Protein AF-B9G849-F1 (afdb_monomer)

Sequence (627 aa):
MRSLEDRFNGLMIFVLELFKRVNLLVAISLLPPTTLPALPTTTPTRATAEATHRAEEASQVWNYDEHVHDDLQSEYEKLVHRIEDADEPSLLRHGGGEFAEFLDVERGNHPTIIKVLWDNNRSRTGDGFPRLIYVSREKSPNLHHHYKAGAMNALTRVSALMTNAPFMLNLDCDMFVNNPRVVLHAMCLLLGFDDEISCAFVQTPQKFYGALKDDPFGNQLEVSLMKVGRGIAGLQGIFYCGTGCFHRRKVIYGMRTGREGTTGYSSNKELHSKFGSSNNFKESARDVIYGNLSTEPIVDISSCVDVAKEVAACNYEIGTCWGQEVGWVYGSLTEDVLTGQRIHAAGWRSTLMEIEPPAFMGCAPNGGPACLTQLKRWASGFLEILISRNNPILTTTFKSLQFRQCLAYLHSYVWPVRAPFELCYALLGPYCLLSNQSFLPKTSEDGFYIALALFIAYNTYMFMEFIECGQSARACWNNHRMQRITSASAWLLAFLTVILKTLGFSETVFEVTRKDKSTSDGDSNTDEPEPGRFTFDESTVFIPVTALAMLSVIAIAVGAWRVVLVTTEGLPGGPGISEFISCGWLVLCFMPLLRGLVGSGRYGIPWSIKMKACLLVAIFLLFCKRN

Foldseek 3Di:
DVLVLVQQVVVLVVVLVLCLPDWDKDFDADQDDDDDDDDDDDDDDDDDPVPVVVVVVVVVVVVVVVVVVVVVVVVVVVVVVCSVPDDPVVCVVPVPCLCVQVPPDDPQAHAKDKDFPADCLPPPPVSGHDTDMDIDFGHDPVFDCQPPQNVQLLCLLLCLLQFLGQKMATADSQKGFPDSCLVVLQCCQQPPDPVNVFAFKEAEQAAADPQDALNLQLQSCLLVCVPVVVVLCVPLHGFQQRHRMMGGSLLLLQQFDDPVSVCPDVDPVLLCQAQNDDPSSSVSSVCSSVVVDDSDGPSDSVVSVVVSSVSSYSCRCPSHCRLPRHGQHGFFLRSRRLSRLSSVLSVHGHHYDYDPPGRMYGHDQQANVLSLLVLLRQLLRLQRCCPDCNNLVNSCVPGRHPPVSNVSSVVSSCLLVCLVVLLVVLVQLLLQLLLQAEDQDAPVDPNNVVVVVVVVVVLVVLQVSCVVSVGDSSSSLSNVLSSSLSSQFSSPVSNVQNVCVVVVNDDDDDDDSDRDPPPPPPPPDDDDDPGSQHFEDPDPSLQRLLLSLVSLVVSLVSSVVCVVPCVVPDDPGGYHVVSNVSSVVSNSSSVQSVQQCVDDDRSHYDPVSVVSSVVVNVVVSVVSVVD

pLDDT: mean 78.91, std 21.26, range [23.64, 97.44]

Solvent-accessible surface area (backbone atoms only — not comparable to full-atom values): 34634 Å² total; per-residue (Å²): 106,70,71,58,54,57,48,52,46,54,48,53,54,54,58,41,68,74,35,70,82,47,77,45,76,48,72,49,72,81,78,80,85,75,88,78,82,88,82,86,89,83,85,88,89,82,90,73,73,60,63,62,56,49,50,54,51,47,54,51,50,50,54,50,51,49,54,52,45,52,51,50,50,53,55,48,52,55,49,51,51,55,60,73,68,60,42,78,69,58,53,63,74,71,42,83,67,78,59,55,86,63,59,94,57,46,97,53,47,34,73,49,46,76,45,78,78,37,66,41,91,79,50,96,74,86,81,56,60,78,70,37,71,49,76,43,61,23,37,42,85,89,51,87,62,59,68,66,38,41,50,52,38,30,50,53,48,30,43,35,65,56,69,51,31,55,31,37,37,37,36,42,34,60,45,38,79,62,27,86,56,43,65,59,57,50,44,52,74,66,74,68,58,95,76,42,92,39,56,37,35,38,31,38,71,86,42,53,54,90,58,61,81,48,36,60,72,44,76,72,54,58,60,54,44,64,55,54,40,55,57,39,29,72,61,54,24,40,71,36,80,70,37,52,29,40,33,37,42,45,46,39,64,46,57,43,62,61,78,72,46,71,63,53,86,87,43,74,68,56,45,32,38,47,70,27,85,55,62,70,51,50,51,42,52,46,24,54,62,75,64,64,64,75,88,71,75,81,88,59,53,75,78,36,46,68,62,30,38,55,55,22,32,69,65,49,51,68,89,31,32,51,32,71,61,19,47,40,26,63,89,37,78,37,28,36,47,51,30,33,49,53,44,30,28,34,47,31,28,25,42,65,53,84,56,89,68,51,46,35,36,22,69,64,66,80,41,41,54,36,43,40,47,44,50,17,44,48,24,29,11,29,42,44,36,59,77,38,92,71,15,51,68,55,32,38,76,76,45,48,27,51,69,71,43,32,52,56,52,47,66,62,32,42,53,17,68,45,13,63,56,53,45,50,60,64,44,46,31,30,47,21,36,64,57,47,30,60,88,65,58,39,92,91,40,80,62,26,58,54,56,50,50,52,53,52,50,51,55,50,50,55,47,49,56,30,48,75,65,74,43,49,74,60,24,42,52,24,33,56,23,33,52,55,47,40,30,43,13,20,14,32,50,18,36,52,52,48,53,37,33,76,73,71,75,48,82,89,80,85,78,78,62,61,65,81,71,87,70,87,65,90,62,96,81,65,84,77,80,66,83,64,54,67,40,43,60,90,56,72,49,52,27,57,39,45,20,50,41,53,39,27,52,51,18,50,53,52,30,52,52,43,56,70,63,40,73,81,56,87,68,90,62,52,51,44,70,56,38,52,51,49,26,49,52,50,41,63,44,34,41,69,53,59,51,12,71,77,36,63,73,57,41,10,56,39,68,74,46,51,52,56,12,50,50,54,36,51,54,51,52,54,56,48,69,75,110

InterPro domains:
  IPR005150 Cellulose synthase [PF03552] (105-258)
  IPR005150 Cellulose synthase [PF03552] (267-622)
  IPR029044 Nucleotide-diphospho-sugar transferases [G3DSA:3.90.550.10] (108-264)
  IPR029044 Nucleotide-diphospho-sugar transferases [SSF53448] (126-411)

Mean predicted aligned error: 11.69 Å

Organism: Oryza sativa subsp. japonica (NCBI:txid39947)

Radius of gyration: 29.13 Å; Cα contacts (8 Å, |Δi|>4): 862; chains: 1; bounding box: 69×58×98 Å

Secondary structure (DSSP, 8-state):
-HHHHHHHHHHHHHHHHH-TT--EEEEEPPPPPPPPPPPPP------SSHHHHHHHHHHHHHHHHHHHHHHHHHHHHHHHHHHHS--HHHHHHHSTTTTGGGTT-BTTBB--EEEEEE-GGG-TTS-PPPPEEEEE--B-TTS---HHHHHHHHHHHHHHHHT--SEEEEE-TTEEE--TTHHHHHHHHHHSSTTGGGEEEEEPPPEEETPPTT-TTS-S-HHIIIIIIHHHHTTT-PPP-SSSEEEEHHHHTT--SSGGGTS----HHHHHHHH-S-HHHHHHHHHHHHT----S--S-SGGGHHHHHHHTSTTTTTTSSBTTTBSSPPSSS-HHHHHHHHHHHTT-EEEE---SS-SEEEEPP-SHHHHHHHHHHHHHHHHHHHHSTT-HHHHHHHSS--HHHHHHHHHHHTHHHHHHHHHHHHHHHHHHHHHT---SPPTTSTHHHHHHHHHHHHHHHHHHHHHHTT--HHHHHHHHHHHHHHIIIIIHHHHHHHHHHHTTS--------PPPP------TTS----TT-----S-TTHHHHHHHHHHHHHHHHHHHHHHHHHTTS--TT---HHHHHHHHHHHHHTHHHHHHHH--GGGSPPHHHHHHHHHHHHHHHHHHH--

Structure (mmCIF, N/CA/C/O backbone):
data_AF-B9G849-F1
#
_entry.id   AF-B9G849-F1
#
loop_
_atom_site.group_PDB
_atom_site.id
_atom_site.type_symbol
_atom_site.label_atom_id
_atom_site.label_alt_id
_atom_site.label_comp_id
_atom_site.label_asym_id
_atom_site.label_entity_id
_atom_site.label_seq_id
_atom_site.pdbx_PDB_ins_code
_atom_site.Cartn_x
_atom_site.Cartn_y
_atom_site.Cartn_z
_atom_site.occupancy
_atom_site.B_iso_or_equiv
_atom_site.auth_seq_id
_atom_site.auth_comp_id
_atom_site.auth_asym_id
_atom_site.auth_atom_id
_atom_site.pdbx_PDB_model_num
ATOM 1 N N . MET A 1 1 ? -5.754 2.713 -38.146 1.00 28.55 1 MET A N 1
ATOM 2 C CA . MET A 1 1 ? -6.041 3.146 -36.758 1.00 28.55 1 MET A CA 1
ATOM 3 C C . MET A 1 1 ? -7.018 2.204 -36.072 1.00 28.55 1 MET A C 1
ATOM 5 O O . MET A 1 1 ? -6.582 1.618 -35.100 1.00 28.55 1 MET A O 1
ATOM 9 N N . ARG A 1 2 ? -8.220 1.927 -36.611 1.00 23.64 2 ARG A N 1
ATOM 10 C CA . ARG A 1 2 ? -9.129 0.898 -36.050 1.00 23.64 2 ARG A CA 1
ATOM 11 C C . ARG A 1 2 ? -8.502 -0.500 -35.915 1.00 23.64 2 ARG A C 1
ATOM 13 O O . ARG A 1 2 ? -8.602 -1.105 -34.865 1.00 23.64 2 ARG A O 1
ATOM 20 N N . SER A 1 3 ? -7.717 -0.960 -36.895 1.00 26.33 3 SER A N 1
ATOM 21 C CA . SER A 1 3 ? -7.063 -2.275 -36.765 1.00 26.33 3 SER A CA 1
ATOM 22 C C . SER A 1 3 ? -5.901 -2.303 -35.758 1.00 26.33 3 SER A C 1
ATOM 24 O O . SER A 1 3 ? -5.559 -3.361 -35.257 1.00 26.33 3 SER A O 1
ATOM 26 N N . LEU A 1 4 ? -5.297 -1.159 -35.412 1.00 29.09 4 LEU A N 1
ATOM 27 C CA . LEU A 1 4 ? -4.289 -1.072 -34.341 1.00 29.09 4 LEU A CA 1
ATOM 28 C C . LEU A 1 4 ? -4.964 -1.023 -32.956 1.00 29.09 4 LEU A C 1
ATOM 30 O O . LEU A 1 4 ? -4.408 -1.536 -31.991 1.00 29.09 4 LEU A O 1
ATOM 34 N N . GLU A 1 5 ? -6.171 -0.446 -32.909 1.00 31.17 5 GLU A N 1
ATOM 35 C CA . GLU A 1 5 ? -7.094 -0.376 -31.769 1.00 31.17 5 GLU A CA 1
ATOM 36 C C . GLU A 1 5 ? -7.537 -1.794 -31.362 1.00 31.17 5 GLU A C 1
ATOM 38 O O . GLU A 1 5 ? -7.284 -2.201 -30.236 1.00 31.17 5 GLU A O 1
ATOM 43 N N . ASP A 1 6 ? -8.044 -2.608 -32.293 1.00 29.47 6 ASP A N 1
ATOM 44 C CA . ASP A 1 6 ? -8.523 -3.969 -31.982 1.00 29.47 6 ASP A CA 1
ATOM 45 C C . ASP A 1 6 ? -7.386 -4.946 -31.617 1.00 29.47 6 ASP A C 1
ATOM 47 O O . ASP A 1 6 ? -7.533 -5.810 -30.749 1.00 29.47 6 ASP A O 1
ATOM 51 N N . ARG A 1 7 ? -6.201 -4.777 -32.221 1.00 38.50 7 ARG A N 1
ATOM 52 C CA . ARG A 1 7 ? -5.044 -5.674 -32.028 1.00 38.50 7 ARG A CA 1
ATOM 53 C C . ARG A 1 7 ? -4.281 -5.445 -30.724 1.00 38.50 7 ARG A C 1
ATOM 55 O O . ARG A 1 7 ? -3.736 -6.395 -30.162 1.00 38.50 7 ARG A O 1
ATOM 62 N N . PHE A 1 8 ? -4.241 -4.207 -30.225 1.00 33.66 8 PHE A N 1
ATOM 63 C CA . PHE A 1 8 ? -3.677 -3.906 -28.903 1.00 33.66 8 PHE A CA 1
ATOM 64 C C . PHE A 1 8 ? -4.616 -4.388 -27.781 1.00 33.66 8 PHE A C 1
ATOM 66 O O . PHE A 1 8 ? -4.148 -4.883 -26.754 1.00 33.66 8 PHE A O 1
ATOM 73 N N . ASN A 1 9 ? -5.931 -4.327 -28.022 1.00 33.25 9 ASN A N 1
ATOM 74 C CA . ASN A 1 9 ? -6.976 -4.748 -27.087 1.00 33.25 9 ASN A CA 1
ATOM 75 C C . ASN A 1 9 ? -6.998 -6.265 -26.874 1.00 33.25 9 ASN A C 1
ATOM 77 O O . ASN A 1 9 ? -7.023 -6.715 -25.730 1.00 33.25 9 ASN A O 1
ATOM 81 N N . GLY A 1 10 ? -6.899 -7.050 -27.954 1.00 30.95 10 GLY A N 1
ATOM 82 C CA . GLY A 1 10 ? -6.833 -8.512 -27.863 1.00 30.95 10 GLY A CA 1
ATOM 83 C C . GLY A 1 10 ? -5.604 -9.012 -27.093 1.00 30.95 10 GLY A C 1
ATOM 84 O O . GLY A 1 10 ? -5.726 -9.904 -26.260 1.00 30.95 10 GLY A O 1
ATOM 85 N N . LEU A 1 11 ? -4.426 -8.400 -27.296 1.00 36.81 11 LEU A N 1
ATOM 86 C CA . LEU A 1 11 ? -3.195 -8.832 -26.621 1.00 36.81 11 LEU A CA 1
ATOM 87 C C . LEU A 1 11 ? -3.142 -8.433 -25.145 1.00 36.81 11 LEU A C 1
ATOM 89 O O . LEU A 1 11 ? -2.658 -9.216 -24.336 1.00 36.81 11 LEU A O 1
ATOM 93 N N . MET A 1 12 ? -3.599 -7.232 -24.774 1.00 30.72 12 MET A N 1
ATOM 94 C CA . MET A 1 12 ? -3.596 -6.828 -23.365 1.00 30.72 12 MET A CA 1
ATOM 95 C C . MET A 1 12 ? -4.509 -7.724 -22.533 1.00 30.72 12 MET A C 1
ATOM 97 O O . MET A 1 12 ? -4.093 -8.170 -21.471 1.00 30.72 12 MET A O 1
ATOM 101 N N . ILE A 1 13 ? -5.694 -8.062 -23.040 1.00 32.44 13 ILE A N 1
ATOM 102 C CA . ILE A 1 13 ? -6.598 -9.004 -22.370 1.00 32.44 13 ILE A CA 1
ATOM 103 C C . ILE A 1 13 ? -5.956 -10.405 -22.306 1.00 32.44 13 ILE A C 1
ATOM 105 O O . ILE A 1 13 ? -5.920 -11.017 -21.242 1.00 32.44 13 ILE A O 1
ATOM 109 N N . 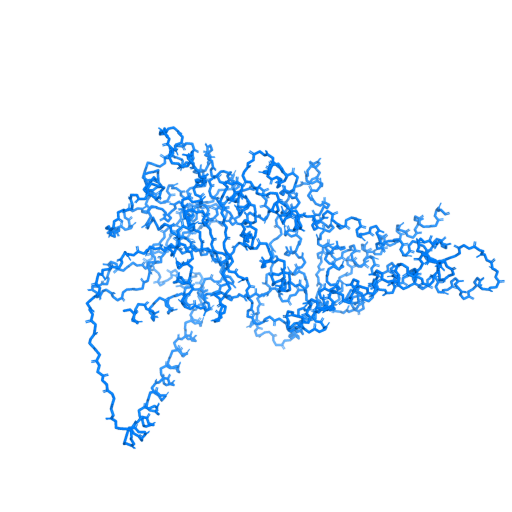PHE A 1 14 ? -5.336 -10.872 -23.397 1.00 30.67 14 PHE A N 1
ATOM 110 C CA . PHE A 1 14 ? -4.703 -12.196 -23.474 1.00 30.67 14 PHE A CA 1
ATOM 111 C C . PHE A 1 14 ? -3.453 -12.354 -22.584 1.00 30.67 14 PHE A C 1
ATOM 113 O O . PHE A 1 14 ? -3.281 -13.377 -21.928 1.00 30.67 14 PHE A O 1
ATOM 120 N N . VAL A 1 15 ? -2.577 -11.345 -22.522 1.00 34.97 15 VAL A N 1
ATOM 121 C CA . VAL A 1 15 ? -1.336 -11.370 -21.721 1.00 34.97 15 VAL A CA 1
ATOM 122 C C . VAL A 1 15 ? -1.626 -11.194 -20.228 1.00 34.97 15 VAL A C 1
ATOM 124 O O . VAL A 1 15 ? -0.898 -11.736 -19.400 1.00 34.97 15 VAL A O 1
ATOM 127 N N . LEU A 1 16 ? -2.684 -10.471 -19.860 1.00 33.62 16 LEU A N 1
ATOM 128 C CA . LEU A 1 16 ? -3.042 -10.273 -18.454 1.00 33.62 16 LEU A CA 1
ATOM 129 C C . LEU A 1 16 ? -3.747 -11.487 -17.845 1.00 33.62 16 LEU A C 1
ATOM 131 O O . LEU A 1 16 ? -3.497 -11.800 -16.682 1.00 33.62 16 LEU A O 1
ATOM 135 N N . GLU A 1 17 ? -4.544 -12.218 -18.628 1.00 29.89 17 GLU A N 1
ATOM 136 C CA . GLU A 1 17 ? -5.242 -13.411 -18.137 1.00 29.89 17 GLU A CA 1
ATOM 137 C C . GLU A 1 17 ? -4.299 -14.627 -17.997 1.00 29.89 17 GLU A C 1
ATOM 139 O O . GLU A 1 17 ? -4.451 -15.430 -17.073 1.00 29.89 17 GLU A O 1
ATOM 144 N N . LEU A 1 18 ? -3.266 -14.733 -18.852 1.00 30.92 18 LEU A N 1
ATOM 145 C CA . LEU A 1 18 ? -2.303 -15.849 -18.843 1.00 30.92 18 LEU A CA 1
ATOM 146 C C . LEU A 1 18 ? -1.294 -15.804 -17.677 1.00 30.92 18 LEU A C 1
ATOM 148 O O . LEU A 1 18 ? -0.767 -16.841 -17.276 1.00 30.92 18 LEU A O 1
ATOM 152 N N . PHE A 1 19 ? -0.991 -14.623 -17.123 1.00 35.62 19 PHE A N 1
ATOM 153 C CA . PHE A 1 19 ? 0.125 -14.436 -16.184 1.00 35.62 19 PHE A CA 1
ATOM 154 C C . PHE A 1 19 ? -0.317 -13.935 -14.798 1.00 35.62 19 PHE A C 1
ATOM 156 O O . PHE A 1 19 ? 0.231 -12.970 -14.266 1.00 35.62 19 PHE A O 1
ATOM 163 N N . LYS A 1 20 ? -1.217 -14.677 -14.132 1.00 28.81 20 LYS A N 1
ATOM 164 C CA . LYS A 1 20 ? -1.723 -14.429 -12.753 1.00 28.81 20 LYS A CA 1
ATOM 165 C C . LYS A 1 20 ? -0.655 -14.392 -11.628 1.00 28.81 20 LYS A C 1
ATOM 167 O O . LYS A 1 20 ? -0.999 -14.401 -10.448 1.00 28.81 20 LYS A O 1
ATOM 172 N N . ARG A 1 21 ? 0.650 -14.420 -11.944 1.00 28.61 21 ARG A N 1
ATOM 173 C CA . ARG A 1 21 ? 1.773 -14.462 -10.976 1.00 28.61 21 ARG A CA 1
ATOM 174 C C . ARG A 1 21 ? 3.000 -13.614 -11.349 1.00 28.61 21 ARG A C 1
ATOM 176 O O . ARG A 1 21 ? 4.017 -13.714 -10.662 1.00 28.61 21 ARG A O 1
ATOM 183 N N . VAL A 1 22 ? 2.948 -12.804 -12.411 1.00 34.91 22 VAL A N 1
ATOM 184 C CA . VAL A 1 22 ? 4.108 -12.030 -12.899 1.00 34.91 22 VAL A CA 1
ATOM 185 C C . VAL A 1 22 ? 3.772 -10.538 -12.920 1.00 34.91 22 VAL A C 1
ATOM 187 O O . VAL A 1 22 ? 2.755 -10.144 -13.476 1.00 34.91 22 VAL A O 1
ATOM 190 N N . ASN A 1 23 ? 4.622 -9.698 -12.320 1.00 33.72 23 ASN A N 1
ATOM 191 C CA . ASN A 1 23 ? 4.471 -8.242 -12.420 1.00 33.72 23 ASN A CA 1
ATOM 192 C C . ASN A 1 23 ? 4.798 -7.783 -13.842 1.00 33.72 23 ASN A C 1
ATOM 194 O O . ASN A 1 23 ? 5.830 -8.178 -14.391 1.00 33.72 23 ASN A O 1
ATOM 198 N N . LEU A 1 24 ? 3.958 -6.919 -14.409 1.00 41.22 24 LEU A N 1
ATOM 199 C CA . LEU A 1 24 ? 4.094 -6.462 -15.785 1.00 41.22 24 LEU A CA 1
ATOM 200 C C . LEU A 1 24 ? 4.624 -5.022 -15.828 1.00 41.22 24 LEU A C 1
ATOM 202 O O . LEU A 1 24 ? 4.088 -4.114 -15.189 1.00 41.22 24 LEU A O 1
ATOM 206 N N . LEU A 1 25 ? 5.676 -4.810 -16.621 1.00 37.62 25 LEU A N 1
ATOM 207 C CA . LEU A 1 25 ? 6.131 -3.484 -17.034 1.00 37.62 25 LEU A CA 1
ATOM 208 C C . LEU A 1 25 ? 5.913 -3.359 -18.540 1.00 37.62 25 LEU A C 1
ATOM 210 O O . LEU A 1 25 ? 6.605 -4.007 -19.323 1.00 37.62 25 LEU A O 1
ATOM 214 N N . VAL A 1 26 ? 4.969 -2.514 -18.944 1.00 53.47 26 VAL A N 1
ATOM 215 C CA . VAL A 1 26 ? 4.695 -2.248 -20.358 1.00 53.47 26 VAL A CA 1
ATOM 216 C C . VAL A 1 26 ? 5.470 -1.003 -20.783 1.00 53.47 26 VAL A C 1
ATOM 218 O O . VAL A 1 26 ? 5.272 0.092 -20.253 1.00 53.47 26 VAL A O 1
ATOM 221 N N . ALA A 1 27 ? 6.378 -1.175 -21.740 1.00 44.44 27 ALA A N 1
ATOM 222 C CA . ALA A 1 27 ? 7.143 -0.099 -22.358 1.00 44.44 27 ALA A CA 1
ATOM 223 C C . ALA A 1 27 ? 6.333 0.502 -23.520 1.00 44.44 27 ALA A C 1
ATOM 225 O O . ALA A 1 27 ? 5.943 -0.226 -24.431 1.00 44.44 27 ALA A O 1
ATOM 226 N N . ILE A 1 28 ? 6.062 1.811 -23.490 1.00 44.09 28 ILE A N 1
ATOM 227 C CA . ILE A 1 28 ? 5.201 2.479 -24.482 1.00 44.09 28 ILE A CA 1
ATOM 228 C C . ILE A 1 28 ? 6.042 3.429 -25.339 1.00 44.09 28 ILE A C 1
ATOM 230 O O . ILE A 1 28 ? 6.449 4.500 -24.880 1.00 44.09 28 ILE A O 1
ATOM 234 N N . SER A 1 29 ? 6.290 3.035 -26.588 1.00 32.72 29 SER A N 1
ATOM 235 C CA . SER A 1 29 ? 6.958 3.867 -27.595 1.00 32.72 29 SER A CA 1
ATOM 236 C C . SER A 1 29 ? 5.914 4.454 -28.542 1.00 32.72 29 SER A C 1
ATOM 238 O O . SER A 1 29 ? 5.193 3.713 -29.206 1.00 32.72 29 SER A O 1
ATOM 240 N N . LEU A 1 30 ? 5.824 5.782 -28.605 1.00 31.16 30 LEU A N 1
ATOM 241 C CA . LEU A 1 30 ? 4.992 6.478 -29.585 1.00 31.16 30 LEU A CA 1
ATOM 242 C C . LEU A 1 30 ? 5.851 6.835 -30.800 1.00 31.16 30 LEU A C 1
ATOM 244 O O . LEU A 1 30 ? 6.876 7.497 -30.651 1.00 31.16 30 LEU A O 1
ATOM 248 N N . LEU A 1 31 ? 5.423 6.427 -31.995 1.00 27.84 31 LEU A N 1
ATOM 249 C CA . LEU A 1 31 ? 5.900 7.040 -33.236 1.00 27.84 31 LEU A CA 1
ATOM 250 C C . LEU A 1 31 ? 5.157 8.377 -33.426 1.00 27.84 31 LEU A C 1
ATOM 252 O O . LEU A 1 31 ? 3.947 8.423 -33.184 1.00 27.84 31 LEU A O 1
ATOM 256 N N . PRO A 1 32 ? 5.834 9.466 -33.832 1.00 23.64 32 PRO A N 1
ATOM 257 C CA . PRO A 1 32 ? 5.166 10.735 -34.104 1.00 23.64 32 PRO A CA 1
ATOM 258 C C . PRO A 1 32 ? 4.180 10.593 -35.280 1.00 23.64 32 PRO A C 1
ATOM 260 O O . PRO A 1 32 ? 4.405 9.771 -36.174 1.00 23.64 32 PRO A O 1
ATOM 263 N N . PRO A 1 33 ? 3.088 11.378 -35.308 1.00 25.92 33 PRO A N 1
ATOM 264 C CA . PRO A 1 33 ? 2.098 11.294 -36.372 1.00 25.92 33 PRO A CA 1
ATOM 265 C C . PRO A 1 33 ? 2.713 11.724 -37.709 1.00 25.92 33 PRO A C 1
ATOM 267 O O . PRO A 1 33 ? 3.141 12.866 -37.874 1.00 25.92 33 PRO A O 1
ATOM 270 N N . THR A 1 34 ? 2.727 10.817 -38.685 1.00 27.34 34 THR A N 1
ATOM 271 C CA . THR A 1 34 ? 2.864 11.186 -40.093 1.00 27.34 34 THR A CA 1
ATOM 272 C C . THR A 1 34 ? 1.593 11.910 -40.537 1.00 27.34 34 THR A C 1
ATOM 274 O O . THR A 1 34 ? 0.473 11.530 -40.193 1.00 27.34 34 THR A O 1
ATOM 277 N N . THR A 1 35 ? 1.782 13.009 -41.260 1.00 28.33 35 THR A N 1
ATOM 278 C CA . THR A 1 35 ? 0.746 13.907 -41.776 1.00 28.33 35 THR A CA 1
ATOM 279 C C . THR A 1 35 ? -0.363 13.146 -42.515 1.00 28.33 35 THR A C 1
ATOM 281 O O . THR A 1 35 ? -0.125 12.518 -43.544 1.00 28.33 35 THR A O 1
ATOM 284 N N . LEU A 1 36 ? -1.595 13.214 -42.000 1.00 27.39 36 LEU A N 1
ATOM 285 C CA . LEU A 1 36 ? -2.790 12.687 -42.668 1.00 27.39 36 LEU A CA 1
ATOM 286 C C . LEU A 1 36 ? -3.330 13.707 -43.690 1.00 27.39 36 LEU A C 1
ATOM 288 O O . LEU A 1 36 ? -3.418 14.893 -43.361 1.00 27.39 36 LEU A O 1
ATOM 292 N N . PRO A 1 37 ? -3.735 13.280 -44.902 1.00 25.77 37 PRO A N 1
ATOM 293 C CA . PRO A 1 37 ? -4.415 14.149 -45.854 1.00 25.77 37 PRO A CA 1
ATOM 294 C C . PRO A 1 37 ? -5.889 14.350 -45.465 1.00 25.77 37 PRO A C 1
ATOM 296 O O . PRO A 1 37 ? -6.542 13.453 -44.931 1.00 25.77 37 PRO A O 1
ATOM 299 N N . ALA A 1 38 ? -6.404 15.550 -45.734 1.00 25.53 38 ALA A N 1
ATOM 300 C CA . ALA A 1 38 ? -7.763 15.973 -45.406 1.00 25.53 38 ALA A CA 1
ATOM 301 C C . ALA A 1 38 ? -8.836 15.176 -46.177 1.00 25.53 38 ALA A C 1
ATOM 303 O O . ALA A 1 38 ? -8.704 14.959 -47.382 1.00 25.53 38 ALA A O 1
ATOM 304 N N . LEU A 1 39 ? -9.919 14.788 -45.491 1.00 26.78 39 LEU A N 1
ATOM 305 C CA . LEU A 1 39 ? -11.108 14.185 -46.107 1.00 26.78 39 LEU A CA 1
ATOM 306 C C . LEU A 1 39 ? -12.153 15.253 -46.494 1.00 26.78 39 LEU A C 1
ATOM 308 O O . LEU A 1 39 ? -12.310 16.231 -45.758 1.00 26.78 39 LEU A O 1
ATOM 312 N N . PRO A 1 40 ? -12.913 15.059 -47.593 1.00 26.83 40 PRO A N 1
ATOM 313 C CA . PRO A 1 40 ? -13.930 16.000 -48.042 1.00 26.83 40 PRO A CA 1
ATOM 314 C C . PRO A 1 40 ? -15.303 15.741 -47.403 1.00 26.83 40 PRO A C 1
ATOM 316 O O . PRO A 1 40 ? -15.696 14.610 -47.122 1.00 26.83 40 PRO A O 1
ATOM 319 N N . THR A 1 41 ? -16.045 16.827 -47.209 1.00 29.75 41 THR A N 1
ATOM 320 C CA . THR A 1 41 ? -17.411 16.887 -46.681 1.00 29.75 41 THR A CA 1
ATOM 321 C C . THR A 1 41 ? -18.450 16.598 -47.770 1.00 29.75 41 THR A C 1
ATOM 323 O O . THR A 1 41 ? -18.390 17.171 -48.855 1.00 29.75 41 THR A O 1
ATOM 326 N N . THR A 1 42 ? -19.453 15.761 -47.480 1.00 30.81 42 THR A N 1
ATOM 327 C CA . THR A 1 42 ? -20.686 15.662 -48.288 1.00 30.81 42 THR A CA 1
ATOM 328 C C . THR A 1 42 ? -21.931 15.584 -47.400 1.00 30.81 42 THR A C 1
ATOM 330 O O . THR A 1 42 ? -21.905 15.046 -46.295 1.00 30.81 42 THR A O 1
ATOM 333 N N . THR A 1 43 ? -22.997 16.227 -47.877 1.00 28.48 43 THR A N 1
ATOM 334 C CA . THR A 1 43 ? -24.282 16.512 -47.220 1.00 28.48 43 THR A CA 1
ATOM 335 C C . THR A 1 43 ? -25.351 15.435 -47.485 1.00 28.48 43 THR A C 1
ATOM 337 O O . THR A 1 43 ? -25.192 14.631 -48.403 1.00 28.48 43 THR A O 1
ATOM 340 N N . PRO A 1 44 ? -26.453 15.396 -46.703 1.00 36.94 44 PRO A N 1
ATOM 341 C CA . PRO A 1 44 ? -27.350 14.243 -46.639 1.00 36.94 44 PRO A CA 1
ATOM 342 C C . PRO A 1 44 ? -28.624 14.416 -47.477 1.00 36.94 44 PRO A C 1
ATOM 344 O O . PRO A 1 44 ? -29.142 15.522 -47.603 1.00 36.94 44 PRO A O 1
ATOM 347 N N . THR A 1 45 ? -29.193 13.310 -47.969 1.00 34.56 45 THR A N 1
ATOM 348 C CA . THR A 1 45 ? -30.646 13.024 -47.940 1.00 34.56 45 THR A CA 1
ATOM 349 C C . THR A 1 45 ? -30.945 11.659 -48.565 1.00 34.56 45 THR A C 1
ATOM 351 O O . THR A 1 45 ? -30.560 11.418 -49.703 1.00 34.56 45 THR A O 1
ATOM 354 N N . ARG A 1 46 ? -31.681 10.797 -47.841 1.00 31.36 46 ARG A N 1
ATOM 355 C CA . ARG A 1 46 ? -32.990 10.206 -48.225 1.00 31.36 46 ARG A CA 1
ATOM 356 C C . ARG A 1 46 ? -33.310 8.994 -47.329 1.00 31.36 46 ARG A C 1
ATOM 358 O O . ARG A 1 46 ? -33.126 7.843 -47.703 1.00 31.36 46 ARG A O 1
ATOM 365 N N . ALA A 1 47 ? -33.815 9.273 -46.129 1.00 41.12 47 ALA A N 1
ATOM 366 C CA . ALA A 1 47 ? -34.293 8.265 -45.188 1.00 41.12 47 ALA A CA 1
ATOM 367 C C . ALA A 1 47 ? -35.690 7.774 -45.595 1.00 41.12 47 ALA A C 1
ATOM 369 O O . ALA A 1 47 ? -36.595 8.595 -45.724 1.00 41.12 47 ALA A O 1
ATOM 370 N N . THR A 1 48 ? -35.836 6.464 -45.830 1.00 40.09 48 THR A N 1
ATOM 371 C CA . THR A 1 48 ? -37.021 5.613 -45.527 1.00 40.09 48 THR A CA 1
ATOM 372 C C . THR A 1 48 ? -36.936 4.219 -46.174 1.00 40.09 48 THR A C 1
ATOM 374 O O . THR A 1 48 ? -37.604 3.314 -45.694 1.00 40.09 48 THR A O 1
ATOM 377 N N . ALA A 1 49 ? -36.056 3.989 -47.159 1.00 35.66 49 ALA A N 1
ATOM 378 C CA . ALA A 1 49 ? -35.718 2.640 -47.656 1.00 35.66 49 ALA A CA 1
ATOM 379 C C . ALA A 1 49 ? -34.522 1.994 -46.914 1.00 35.66 49 ALA A C 1
ATOM 381 O O . ALA A 1 49 ? -34.378 0.777 -46.895 1.00 35.66 49 ALA A O 1
ATOM 382 N N . GLU A 1 50 ? -33.690 2.802 -46.245 1.00 40.03 50 GLU A N 1
ATOM 383 C CA . GLU A 1 50 ? -32.517 2.343 -45.478 1.00 40.03 50 GLU A CA 1
ATOM 384 C C . GLU A 1 50 ? -32.865 1.650 -44.149 1.00 40.03 50 GLU A C 1
ATOM 386 O O . GLU A 1 50 ? -32.010 0.998 -43.561 1.00 40.03 50 GLU A O 1
ATOM 391 N N . ALA A 1 51 ? -34.091 1.801 -43.637 1.00 34.91 51 ALA A N 1
ATOM 392 C CA . ALA A 1 51 ? -34.455 1.286 -42.315 1.00 34.91 51 ALA A CA 1
ATOM 393 C C . ALA A 1 51 ? -34.677 -0.237 -42.308 1.00 34.91 51 ALA A C 1
ATOM 395 O O . ALA A 1 51 ? -34.313 -0.900 -41.343 1.00 34.91 51 ALA A O 1
ATOM 396 N N . THR A 1 52 ? -35.222 -0.795 -43.392 1.00 37.28 52 THR A N 1
ATOM 397 C CA . THR A 1 52 ? -35.455 -2.239 -43.548 1.00 37.28 52 THR A CA 1
ATOM 398 C C . THR A 1 52 ? -34.171 -2.986 -43.917 1.00 37.28 52 THR A C 1
ATOM 400 O O . THR A 1 52 ? -33.900 -4.030 -43.338 1.00 37.28 52 THR A O 1
ATOM 403 N N . HIS A 1 53 ? -33.320 -2.404 -44.774 1.00 38.28 53 HIS A N 1
ATOM 404 C CA . HIS A 1 53 ? -32.000 -2.965 -45.109 1.00 38.28 53 HIS A CA 1
ATOM 405 C C . HIS A 1 53 ? -31.042 -2.957 -43.905 1.00 38.28 53 HIS A C 1
ATOM 407 O O . HIS A 1 53 ? -30.367 -3.947 -43.649 1.00 38.28 53 HIS A O 1
ATOM 413 N N . ARG A 1 54 ? -31.045 -1.886 -43.091 1.00 40.41 54 ARG A N 1
ATOM 414 C CA . ARG A 1 54 ? -30.259 -1.835 -41.844 1.00 40.41 54 ARG A CA 1
ATOM 415 C C . ARG A 1 54 ? -30.725 -2.836 -40.790 1.00 40.41 54 ARG A C 1
ATOM 417 O O . ARG A 1 54 ? -29.920 -3.197 -39.944 1.00 40.41 54 ARG A O 1
ATOM 424 N N . ALA A 1 55 ? -31.991 -3.257 -40.798 1.00 39.03 55 ALA A N 1
ATOM 425 C CA . ALA A 1 55 ? -32.493 -4.257 -39.854 1.00 39.03 55 ALA A CA 1
ATOM 426 C C . ALA A 1 55 ? -32.035 -5.678 -40.231 1.00 39.03 55 ALA A C 1
ATOM 428 O O . ALA A 1 55 ? -31.665 -6.447 -39.348 1.00 39.03 55 ALA A O 1
ATOM 429 N N . GLU A 1 56 ? -31.988 -6.004 -41.527 1.00 40.75 56 GLU A N 1
ATOM 430 C CA . GLU A 1 56 ? -31.431 -7.271 -42.027 1.00 40.75 56 GLU A CA 1
ATOM 431 C C . GLU A 1 56 ? -29.898 -7.312 -41.915 1.00 40.75 56 GLU A C 1
ATOM 433 O O . GLU A 1 56 ? -29.358 -8.315 -41.455 1.00 40.75 56 GLU A O 1
ATOM 438 N N . GLU A 1 57 ? -29.198 -6.211 -42.222 1.00 42.66 57 GLU A N 1
ATOM 439 C CA . GLU A 1 57 ? -27.753 -6.083 -41.974 1.00 42.66 57 GLU A CA 1
ATOM 440 C C . GLU A 1 57 ? -27.427 -6.133 -40.480 1.00 42.66 57 GLU A C 1
ATOM 442 O O . GLU A 1 57 ? -26.475 -6.801 -40.093 1.00 42.66 57 GLU A O 1
ATOM 447 N N . ALA A 1 58 ? -28.222 -5.491 -39.616 1.00 36.19 58 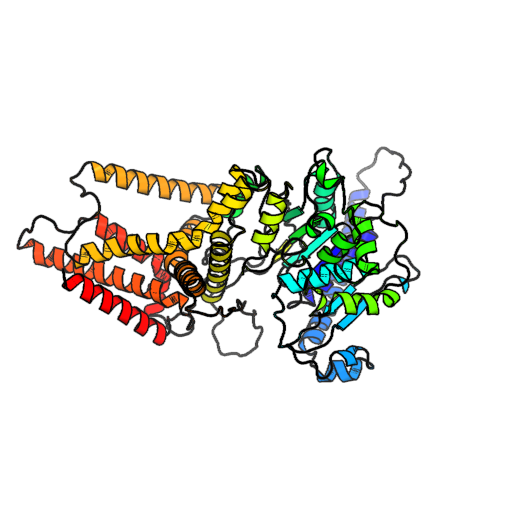ALA A N 1
ATOM 448 C CA . ALA A 1 58 ? -28.045 -5.605 -38.172 1.00 36.19 58 ALA A CA 1
ATOM 449 C C . ALA A 1 58 ? -28.279 -7.045 -37.705 1.00 36.19 58 ALA A C 1
ATOM 451 O O . ALA A 1 58 ? -27.465 -7.556 -36.954 1.00 36.19 58 ALA A O 1
ATOM 452 N N . SER A 1 59 ? -29.318 -7.738 -38.177 1.00 34.06 59 SER A N 1
ATOM 453 C CA . SER A 1 59 ? -29.548 -9.142 -37.811 1.00 34.06 59 SER A CA 1
ATOM 454 C C . SER A 1 59 ? -28.446 -10.082 -38.318 1.00 34.06 59 SER A C 1
ATOM 456 O O . SER A 1 59 ? -28.122 -11.046 -37.632 1.00 34.06 59 SER A O 1
ATOM 458 N N . GLN A 1 60 ? -27.851 -9.816 -39.487 1.00 36.84 60 GLN A N 1
ATOM 459 C CA . GLN A 1 60 ? -26.703 -10.575 -39.997 1.00 36.84 60 GLN A CA 1
ATOM 460 C C . GLN A 1 60 ? -25.410 -10.267 -39.239 1.00 36.84 60 GLN A C 1
ATOM 462 O O . GLN A 1 60 ? -24.657 -11.192 -38.962 1.00 36.84 60 GLN A O 1
ATOM 467 N N . VAL A 1 61 ? -25.162 -9.005 -38.875 1.00 39.81 61 VAL A N 1
ATOM 468 C CA . VAL A 1 61 ? -24.021 -8.607 -38.035 1.00 39.81 61 VAL A CA 1
ATOM 469 C C . VAL A 1 61 ? -24.159 -9.195 -36.632 1.00 39.81 61 VAL A C 1
ATOM 471 O O . VAL A 1 61 ? -23.190 -9.736 -36.125 1.00 39.81 61 VAL A O 1
ATOM 474 N N . TRP A 1 62 ? -25.361 -9.187 -36.050 1.00 35.62 62 TRP A N 1
ATOM 475 C CA . TRP A 1 62 ? -25.637 -9.806 -34.752 1.00 35.62 62 TRP A CA 1
ATOM 476 C C . TRP A 1 62 ? -25.459 -11.330 -34.781 1.00 35.62 62 TRP A C 1
ATOM 478 O O . TRP A 1 62 ? -24.775 -11.858 -33.915 1.00 35.62 62 TRP A O 1
ATOM 488 N N . ASN A 1 63 ? -25.982 -12.036 -35.791 1.00 40.62 63 ASN A N 1
ATOM 489 C CA . ASN A 1 63 ? -25.775 -13.488 -35.917 1.00 40.62 63 ASN A CA 1
ATOM 490 C C . ASN A 1 63 ? -24.309 -13.848 -36.237 1.00 40.62 63 ASN A C 1
ATOM 492 O O . ASN A 1 63 ? -23.828 -14.899 -35.824 1.00 40.62 63 ASN A O 1
ATOM 496 N N . TYR A 1 64 ? -23.590 -12.998 -36.979 1.00 48.91 64 TYR A N 1
ATOM 497 C CA . TYR A 1 64 ? -22.156 -13.163 -37.232 1.00 48.91 64 TYR A CA 1
ATOM 498 C C . TYR A 1 64 ? -21.333 -12.927 -35.959 1.00 48.91 64 TYR A C 1
ATOM 500 O O . TYR A 1 64 ? -20.440 -13.716 -35.667 1.00 48.91 64 TYR A O 1
ATOM 508 N N . ASP A 1 65 ? -21.662 -11.898 -35.174 1.00 54.34 65 ASP A N 1
ATOM 509 C CA . ASP A 1 65 ? -21.033 -11.620 -33.880 1.00 54.34 65 ASP A CA 1
ATOM 510 C C . ASP A 1 65 ? -21.334 -12.718 -32.847 1.00 54.34 65 ASP A C 1
ATOM 512 O O . ASP A 1 65 ? -20.448 -13.054 -32.071 1.00 54.34 65 ASP A O 1
ATOM 516 N N . GLU A 1 66 ? -22.527 -13.324 -32.857 1.00 56.50 66 GLU A N 1
ATOM 517 C CA . GLU A 1 66 ? -22.894 -14.427 -31.954 1.00 56.50 66 GLU A CA 1
ATOM 518 C C . GLU A 1 66 ? -22.125 -15.716 -32.290 1.00 56.50 66 GLU A C 1
ATOM 520 O O . GLU A 1 66 ? -21.511 -16.311 -31.410 1.00 56.50 66 GLU A O 1
ATOM 525 N N . HIS A 1 67 ? -22.021 -16.088 -33.572 1.00 60.28 67 HIS A N 1
ATOM 526 C CA . HIS A 1 67 ? -21.193 -17.228 -33.988 1.00 60.28 67 HIS A CA 1
ATOM 527 C C . HIS A 1 67 ? -19.697 -17.011 -33.722 1.00 60.28 67 HIS A C 1
ATOM 529 O O . HIS A 1 67 ? -19.011 -17.923 -33.268 1.00 60.28 67 HIS A O 1
ATOM 535 N N . VAL A 1 68 ? -19.183 -15.801 -33.966 1.00 67.25 68 VAL A N 1
ATOM 536 C CA . VAL A 1 68 ? -17.792 -15.451 -33.641 1.00 67.25 68 VAL A CA 1
ATOM 537 C C . VAL A 1 68 ? -17.567 -15.453 -32.127 1.00 67.25 68 VAL A C 1
ATOM 539 O O . VAL A 1 68 ? -16.492 -15.850 -31.679 1.00 67.25 68 VAL A O 1
ATOM 542 N N . HIS A 1 69 ? -18.559 -15.038 -31.336 1.00 71.62 69 HIS A N 1
ATOM 543 C CA . HIS A 1 69 ? -18.506 -15.080 -29.877 1.00 71.62 69 HIS A CA 1
ATOM 544 C C . HIS A 1 69 ? -18.464 -16.515 -29.349 1.00 71.62 69 HIS A C 1
ATOM 546 O O . HIS A 1 69 ? -17.585 -16.820 -28.546 1.00 71.62 69 HIS A O 1
ATOM 552 N N . ASP A 1 70 ? -19.335 -17.395 -29.843 1.00 75.12 70 ASP A N 1
ATOM 553 C CA . ASP A 1 70 ? -19.376 -18.808 -29.456 1.00 75.12 70 ASP A CA 1
ATOM 554 C C . ASP A 1 70 ? -18.079 -19.537 -29.840 1.00 75.12 70 ASP A C 1
ATOM 556 O O . ASP A 1 70 ? -17.506 -20.277 -29.034 1.00 75.12 70 ASP A O 1
ATOM 560 N N . ASP A 1 71 ? -17.557 -19.280 -31.045 1.00 80.81 71 ASP A N 1
ATOM 561 C CA . ASP A 1 71 ? -16.281 -19.836 -31.499 1.00 80.81 71 ASP A CA 1
ATOM 562 C C . ASP A 1 71 ? -15.112 -19.333 -30.635 1.00 80.81 71 ASP A C 1
ATOM 564 O O . ASP A 1 71 ? -14.271 -20.127 -30.200 1.00 80.81 71 ASP A O 1
ATOM 568 N N . LEU A 1 72 ? -15.064 -18.029 -30.331 1.00 77.88 72 LEU A N 1
ATOM 569 C CA . LEU A 1 72 ? -14.055 -17.439 -29.443 1.00 77.88 72 LEU A CA 1
ATOM 570 C C . LEU A 1 72 ? -14.157 -17.978 -28.018 1.00 77.88 72 LEU A C 1
ATOM 572 O O . LEU A 1 72 ? -13.124 -18.229 -27.398 1.00 77.88 72 LEU A O 1
ATOM 576 N N . GLN A 1 73 ? -15.371 -18.160 -27.502 1.00 78.88 73 GLN A N 1
ATOM 577 C CA . GLN A 1 73 ? -15.604 -18.729 -26.183 1.00 78.88 73 GLN A CA 1
ATOM 578 C C . GLN A 1 73 ? -15.109 -20.176 -26.130 1.00 78.88 73 GLN A C 1
ATOM 580 O O . GLN A 1 73 ? -14.354 -20.524 -25.226 1.00 78.88 73 GLN A O 1
ATOM 585 N N . SER A 1 74 ? -15.435 -20.994 -27.132 1.00 83.88 74 SER A N 1
ATOM 586 C CA . SER A 1 74 ? -14.935 -22.369 -27.242 1.00 83.88 74 SER A CA 1
ATOM 587 C C . SER A 1 74 ? -13.402 -22.417 -27.323 1.00 83.88 74 SER A C 1
ATOM 589 O O . SER A 1 74 ? -12.761 -23.212 -26.632 1.00 83.88 74 SER A O 1
ATOM 591 N N . GLU A 1 75 ? -12.768 -21.555 -28.126 1.00 83.25 75 GLU A N 1
ATOM 592 C CA . GLU A 1 75 ? -11.301 -21.485 -28.193 1.00 83.25 75 GLU A CA 1
ATOM 593 C C . GLU A 1 75 ? -10.671 -20.984 -26.882 1.00 83.25 75 GLU A C 1
ATOM 595 O O . GLU A 1 75 ? -9.601 -21.461 -26.485 1.00 83.25 75 GLU A O 1
ATOM 600 N N . TYR A 1 76 ? -11.338 -20.066 -26.179 1.00 81.75 76 TYR A N 1
ATOM 601 C CA . TYR A 1 76 ? -10.932 -19.604 -24.855 1.00 81.75 76 TYR A CA 1
ATOM 602 C C . TYR A 1 76 ? -11.025 -20.726 -23.814 1.00 81.75 76 TYR A C 1
ATOM 604 O O . TYR A 1 76 ? -10.062 -20.958 -23.089 1.00 81.75 76 TYR A O 1
ATOM 612 N N . GLU A 1 77 ? -12.118 -21.484 -23.777 1.00 84.00 77 GLU A N 1
ATOM 613 C CA . GLU A 1 77 ? -12.288 -22.631 -22.877 1.00 84.00 77 GLU A CA 1
ATOM 614 C C . GLU A 1 77 ? -11.224 -23.710 -23.137 1.00 84.00 77 GLU A C 1
ATOM 616 O O . GLU A 1 77 ? -10.581 -24.196 -22.204 1.00 84.00 77 GLU A O 1
ATOM 621 N N . LYS A 1 78 ? -10.923 -24.015 -24.408 1.00 85.38 78 LYS A N 1
ATOM 622 C CA . LYS A 1 78 ? -9.805 -24.906 -24.775 1.00 85.38 78 LYS A CA 1
ATOM 623 C C . LYS A 1 78 ? -8.455 -24.371 -24.299 1.00 85.38 78 LYS A C 1
ATOM 625 O O . LYS A 1 78 ? -7.570 -25.148 -23.937 1.00 85.38 78 LYS A O 1
ATOM 630 N N . LEU A 1 79 ? -8.241 -23.057 -24.346 1.00 81.00 79 LEU A N 1
ATOM 631 C CA . LEU A 1 79 ? -7.028 -22.437 -23.819 1.00 81.00 79 LEU A CA 1
ATOM 632 C C . LEU A 1 79 ? -6.950 -22.562 -22.294 1.00 81.00 79 LEU A C 1
ATOM 634 O O . LEU A 1 79 ? -5.888 -22.930 -21.799 1.00 81.00 79 LEU A O 1
ATOM 638 N N . VAL A 1 80 ? -8.043 -22.298 -21.575 1.00 80.75 80 VAL A N 1
ATOM 639 C CA . VAL A 1 80 ? -8.120 -22.453 -20.114 1.00 80.75 80 VAL A CA 1
ATOM 640 C C . VAL A 1 80 ? -7.775 -23.885 -19.721 1.00 80.75 80 VAL A C 1
ATOM 642 O O . VAL A 1 80 ? -6.843 -24.075 -18.944 1.00 80.75 80 VAL A O 1
ATOM 645 N N . HIS A 1 81 ? -8.405 -24.881 -20.350 1.00 80.38 81 HIS A N 1
ATOM 646 C CA . HIS A 1 81 ? -8.086 -26.289 -20.107 1.00 80.38 81 HIS A CA 1
ATOM 647 C C . HIS A 1 81 ? -6.612 -26.609 -20.367 1.00 80.38 81 HIS A C 1
ATOM 649 O O . HIS A 1 81 ? -5.958 -27.208 -19.523 1.00 80.38 81 HIS A O 1
ATOM 655 N N . ARG A 1 82 ? -6.027 -26.130 -21.476 1.00 80.19 82 ARG A N 1
ATOM 656 C CA . ARG A 1 82 ? -4.588 -26.323 -21.741 1.00 80.19 82 ARG A CA 1
ATOM 657 C C . ARG A 1 82 ? -3.681 -25.700 -20.679 1.00 80.19 82 ARG A C 1
ATOM 659 O O . ARG A 1 82 ? -2.594 -26.219 -20.461 1.00 80.19 82 ARG A O 1
ATOM 666 N N . ILE A 1 83 ? -4.074 -24.577 -20.079 1.00 79.25 83 ILE A N 1
ATOM 667 C CA . ILE A 1 83 ? -3.306 -23.915 -19.015 1.00 79.25 83 ILE A CA 1
ATOM 668 C C . ILE A 1 83 ? -3.455 -24.671 -17.692 1.00 79.25 83 ILE A C 1
ATOM 670 O O . ILE A 1 83 ? -2.479 -24.799 -16.958 1.00 79.25 83 ILE A O 1
ATOM 674 N N . GLU A 1 84 ? -4.655 -25.153 -17.380 1.00 78.44 84 GLU A N 1
ATOM 675 C CA . GLU A 1 84 ? -4.936 -25.920 -16.162 1.00 78.44 84 GLU A CA 1
ATOM 676 C C . GLU A 1 84 ? -4.279 -27.305 -16.191 1.00 78.44 84 GLU A C 1
ATOM 678 O O . GLU A 1 84 ? -3.711 -27.731 -15.185 1.00 78.44 84 GLU A O 1
ATOM 683 N N . ASP A 1 85 ? -4.269 -27.947 -17.359 1.00 77.88 85 ASP A N 1
ATOM 684 C CA . ASP A 1 85 ? -3.640 -29.248 -17.601 1.00 77.88 85 ASP A CA 1
ATOM 685 C C . ASP A 1 85 ? -2.120 -29.153 -17.822 1.00 77.88 85 ASP A C 1
ATOM 687 O O . ASP A 1 85 ? -1.441 -30.178 -17.929 1.00 77.88 85 ASP A O 1
ATOM 691 N N . ALA A 1 86 ? -1.560 -27.940 -17.917 1.00 72.56 86 ALA A N 1
ATOM 692 C CA . ALA A 1 86 ? -0.128 -27.749 -18.113 1.00 72.56 86 ALA A CA 1
ATOM 693 C C . ALA A 1 86 ? 0.651 -28.189 -16.865 1.00 72.56 86 ALA A C 1
ATOM 695 O O . ALA A 1 86 ? 0.803 -27.441 -15.897 1.00 72.56 86 ALA A O 1
ATOM 696 N N . ASP A 1 87 ? 1.201 -29.400 -16.912 1.00 68.44 87 ASP A N 1
ATOM 697 C CA . ASP A 1 87 ? 2.172 -29.889 -15.941 1.00 68.44 87 ASP A CA 1
ATOM 698 C C . ASP A 1 87 ? 3.622 -29.647 -16.415 1.00 68.44 87 ASP A C 1
ATOM 700 O O . ASP A 1 87 ? 3.935 -29.541 -17.604 1.00 68.44 87 ASP A O 1
ATOM 704 N N . GLU A 1 88 ? 4.546 -29.530 -15.462 1.00 59.25 88 GLU A N 1
ATOM 705 C CA . GLU A 1 88 ? 5.974 -29.313 -15.736 1.00 59.25 88 GLU A CA 1
ATOM 706 C C . GLU A 1 88 ? 6.559 -30.369 -16.717 1.00 59.25 88 GLU A C 1
ATOM 708 O O . GLU A 1 88 ? 7.274 -29.988 -17.648 1.00 59.25 88 GLU A O 1
ATOM 713 N N . PRO A 1 89 ? 6.192 -31.669 -16.635 1.00 59.19 89 PRO A N 1
ATOM 714 C CA . PRO A 1 89 ? 6.609 -32.693 -17.601 1.00 59.19 89 PRO A CA 1
ATOM 715 C C . PRO A 1 89 ? 6.032 -32.577 -19.029 1.00 59.19 89 PRO A C 1
ATOM 717 O O . PRO A 1 89 ? 6.682 -33.033 -19.978 1.00 59.19 89 PRO A O 1
ATOM 720 N N . SER A 1 90 ? 4.822 -32.044 -19.232 1.00 59.94 90 SER A N 1
ATOM 721 C CA . SER A 1 90 ? 4.200 -31.904 -20.566 1.00 59.94 90 SER A CA 1
ATOM 722 C C . SER A 1 90 ? 4.796 -30.745 -21.359 1.00 59.94 90 SER A C 1
ATOM 724 O O . SER A 1 90 ? 5.050 -30.906 -22.560 1.00 59.94 90 SER A O 1
ATOM 726 N N . LEU A 1 91 ? 5.110 -29.633 -20.684 1.00 59.75 91 LEU A N 1
ATOM 727 C CA . LEU A 1 91 ? 5.831 -28.488 -21.252 1.00 59.75 91 LEU A CA 1
ATOM 728 C C . LEU A 1 91 ? 7.229 -28.895 -21.750 1.00 59.75 91 LEU A C 1
ATOM 730 O O . LEU A 1 91 ? 7.671 -28.460 -22.815 1.00 59.75 91 LEU A O 1
ATOM 734 N N . LEU A 1 92 ? 7.892 -29.804 -21.029 1.00 53.56 92 LEU A N 1
ATOM 735 C CA . LEU A 1 92 ? 9.202 -30.355 -21.387 1.00 53.56 92 LEU A CA 1
ATOM 736 C C . LEU A 1 92 ? 9.167 -31.296 -22.599 1.00 53.56 92 LEU A C 1
ATOM 738 O O . LEU A 1 92 ? 10.109 -31.305 -23.390 1.00 53.56 92 LEU A O 1
ATOM 742 N N . ARG A 1 93 ? 8.085 -32.067 -22.780 1.00 55.69 93 ARG A N 1
ATOM 743 C CA . ARG A 1 93 ? 7.933 -32.981 -23.929 1.00 55.69 93 ARG A CA 1
ATOM 744 C C . ARG A 1 93 ? 7.626 -32.263 -25.243 1.00 55.69 93 ARG A C 1
ATOM 746 O O . ARG A 1 93 ? 8.036 -32.748 -26.293 1.00 55.69 93 ARG A O 1
ATOM 753 N N . HIS A 1 94 ? 6.937 -31.124 -25.191 1.00 55.03 94 HIS A N 1
ATOM 754 C CA . HIS A 1 94 ? 6.485 -30.401 -26.387 1.00 55.03 94 HIS A CA 1
ATOM 755 C C . HIS A 1 94 ? 7.334 -29.166 -26.733 1.00 55.03 94 HIS A C 1
ATOM 757 O O . HIS A 1 94 ? 7.272 -28.692 -27.863 1.00 55.03 94 HIS A O 1
ATOM 763 N N . GLY A 1 95 ? 8.147 -28.653 -25.802 1.00 57.41 95 GLY A N 1
ATOM 764 C CA . GLY A 1 95 ? 8.862 -27.377 -25.946 1.00 57.41 95 GLY A CA 1
ATOM 765 C C . GLY A 1 95 ? 10.200 -27.401 -26.698 1.00 57.41 95 GLY A C 1
ATOM 766 O O . GLY A 1 95 ? 10.908 -26.401 -26.674 1.00 57.41 95 GLY A O 1
ATOM 767 N N . GLY A 1 96 ? 10.610 -28.520 -27.307 1.00 58.56 96 GLY A N 1
ATOM 768 C CA . GLY A 1 96 ? 11.754 -28.565 -28.239 1.00 58.56 96 GLY A CA 1
ATOM 769 C C . GLY A 1 96 ? 13.101 -28.018 -27.724 1.00 58.56 96 GLY A C 1
ATOM 770 O O . GLY A 1 96 ? 13.906 -27.553 -28.524 1.00 58.56 96 GLY A O 1
ATOM 771 N N . GLY A 1 97 ? 13.352 -28.030 -26.408 1.00 62.66 97 GLY A N 1
ATOM 772 C CA . GLY A 1 97 ? 14.562 -27.454 -25.794 1.00 62.66 97 GLY A CA 1
ATOM 773 C C . GLY A 1 97 ? 14.535 -25.929 -25.584 1.00 62.66 97 GLY A C 1
ATOM 774 O O . GLY A 1 97 ? 15.453 -25.385 -24.974 1.00 62.66 97 GLY A O 1
ATOM 775 N N . GLU A 1 98 ? 13.476 -25.231 -26.003 1.00 65.44 98 GLU A N 1
ATOM 776 C CA . GLU A 1 98 ? 13.320 -23.771 -25.879 1.00 65.44 98 GLU A CA 1
ATOM 777 C C . GLU A 1 98 ? 13.295 -23.296 -24.410 1.00 65.44 98 GLU A C 1
ATOM 779 O O . GLU A 1 98 ? 13.780 -22.207 -24.072 1.00 65.44 98 GLU A O 1
ATOM 784 N N . PHE A 1 99 ? 12.823 -24.170 -23.516 1.00 70.06 99 PHE A N 1
ATOM 785 C CA . PHE A 1 99 ? 12.712 -23.943 -22.074 1.00 70.06 99 PHE A CA 1
ATOM 786 C C . PHE A 1 99 ? 13.829 -24.595 -21.245 1.00 70.06 99 PHE A C 1
ATOM 788 O O . PHE A 1 99 ? 13.724 -24.636 -20.023 1.00 70.06 99 PHE A O 1
ATOM 795 N N . ALA A 1 100 ? 14.915 -25.066 -21.869 1.00 72.00 100 ALA A N 1
ATOM 796 C CA . ALA A 1 100 ? 16.011 -25.726 -21.150 1.00 72.00 100 ALA A CA 1
ATOM 797 C C . ALA A 1 100 ? 16.647 -24.846 -20.053 1.00 72.00 100 ALA A C 1
ATOM 799 O O . ALA A 1 100 ? 17.093 -25.361 -19.038 1.00 72.00 100 ALA A O 1
ATOM 800 N N . GLU A 1 101 ? 16.634 -23.518 -20.216 1.00 74.38 101 GLU A N 1
ATOM 801 C CA . GLU A 1 101 ? 17.130 -22.555 -19.212 1.00 74.38 101 GLU A CA 1
ATOM 802 C C . GLU A 1 101 ? 16.312 -22.531 -17.907 1.00 74.38 101 GLU A C 1
ATOM 804 O O . GLU A 1 101 ? 16.768 -21.958 -16.923 1.00 74.38 101 GLU A O 1
ATOM 809 N N . PHE A 1 102 ? 15.113 -23.121 -17.892 1.00 75.44 102 PHE A N 1
ATOM 810 C CA . PHE A 1 102 ? 14.275 -23.240 -16.696 1.00 75.44 102 PHE A CA 1
ATOM 811 C C . PHE A 1 102 ? 14.485 -24.566 -15.947 1.00 75.44 102 PHE A C 1
ATOM 813 O O . PHE A 1 102 ? 13.938 -24.729 -14.858 1.00 75.44 102 PHE A O 1
ATOM 820 N N . LEU A 1 103 ? 15.264 -25.499 -16.509 1.00 70.38 103 LEU A N 1
ATOM 821 C CA . LEU A 1 103 ? 15.574 -26.781 -15.877 1.00 70.38 103 LEU A CA 1
ATOM 822 C C . LEU A 1 103 ? 16.475 -26.581 -14.657 1.00 70.38 103 LEU A C 1
ATOM 824 O O . LEU A 1 103 ? 17.421 -25.798 -14.703 1.00 70.38 103 LEU A O 1
ATOM 828 N N . ASP A 1 104 ? 16.170 -27.299 -13.574 1.00 66.88 104 ASP A N 1
ATOM 829 C CA . ASP A 1 104 ? 16.953 -27.324 -12.329 1.00 66.88 104 ASP A CA 1
ATOM 830 C C . ASP A 1 104 ? 17.181 -25.937 -11.685 1.00 66.88 104 ASP A C 1
ATOM 832 O O . ASP A 1 104 ? 18.114 -25.728 -10.907 1.00 66.88 104 ASP A O 1
ATOM 836 N N . VAL A 1 105 ? 16.305 -24.971 -11.984 1.00 77.06 105 VAL A N 1
ATOM 837 C CA . VAL A 1 105 ? 16.368 -23.608 -11.447 1.00 77.06 105 VAL A CA 1
ATOM 838 C C . VAL A 1 105 ? 15.801 -23.561 -10.028 1.00 77.06 105 VAL A C 1
ATOM 840 O O . VAL A 1 105 ? 14.592 -23.648 -9.796 1.00 77.06 105 VAL A O 1
ATOM 843 N N . GLU A 1 106 ? 16.669 -23.315 -9.050 1.00 83.94 106 GLU A N 1
ATOM 844 C CA . GLU A 1 106 ? 16.248 -23.033 -7.682 1.00 83.94 106 GLU A CA 1
ATOM 845 C C . GLU A 1 106 ? 15.652 -21.619 -7.575 1.00 83.94 106 GLU A C 1
ATOM 847 O O . GLU A 1 106 ? 16.266 -20.624 -7.954 1.00 83.94 106 GLU A O 1
ATOM 852 N N . ARG A 1 107 ? 14.465 -21.479 -6.966 1.00 82.88 107 ARG A N 1
ATOM 853 C CA . ARG A 1 107 ? 13.740 -20.187 -6.863 1.00 82.88 107 ARG A CA 1
ATOM 854 C C . ARG A 1 107 ? 14.535 -19.033 -6.239 1.00 82.88 107 ARG A C 1
ATOM 856 O O . ARG A 1 107 ? 14.171 -17.871 -6.457 1.00 82.88 107 ARG A O 1
ATOM 863 N N . GLY A 1 108 ? 15.519 -19.345 -5.397 1.00 85.12 108 GLY A N 1
ATOM 864 C CA . GLY A 1 108 ? 16.378 -18.382 -4.703 1.00 85.12 108 GLY A CA 1
ATOM 865 C C . GLY A 1 108 ? 17.799 -18.285 -5.261 1.00 85.12 108 GLY A C 1
ATOM 866 O O . GLY A 1 108 ? 18.556 -17.437 -4.795 1.00 85.12 108 GLY A O 1
ATOM 867 N N . ASN A 1 109 ? 18.157 -19.128 -6.229 1.00 90.69 109 ASN A N 1
ATOM 868 C CA . ASN A 1 109 ? 19.516 -19.259 -6.730 1.00 90.69 109 ASN A CA 1
ATOM 869 C C . ASN A 1 109 ? 19.496 -19.665 -8.208 1.00 90.69 109 ASN A C 1
ATOM 871 O O . ASN A 1 109 ? 19.442 -20.846 -8.540 1.00 90.69 109 ASN A O 1
ATOM 875 N N . HIS A 1 110 ? 19.478 -18.678 -9.098 1.00 91.75 110 HIS A N 1
ATOM 876 C CA . HIS A 1 110 ? 19.411 -18.932 -10.533 1.00 91.75 110 HIS A CA 1
ATOM 877 C C . HIS A 1 110 ? 19.942 -17.751 -11.345 1.00 91.75 110 HIS A C 1
ATOM 879 O O . HIS A 1 110 ? 19.795 -16.605 -10.906 1.00 91.75 110 HIS A O 1
ATOM 885 N N . PRO A 1 111 ? 20.507 -18.002 -12.542 1.00 92.12 111 PRO A N 1
ATOM 886 C CA . PRO A 1 111 ? 20.973 -16.945 -13.430 1.00 92.12 111 PRO A CA 1
ATOM 887 C C . PRO A 1 111 ? 19.807 -16.129 -14.003 1.00 92.12 111 PRO A C 1
ATOM 889 O O . PRO A 1 111 ? 18.633 -16.502 -13.896 1.00 92.12 111 PRO A O 1
ATOM 892 N N . THR A 1 112 ? 20.130 -15.006 -14.645 1.00 93.19 112 THR A N 1
ATOM 893 C CA . THR A 1 112 ? 19.145 -14.233 -15.405 1.00 93.19 112 THR A CA 1
ATOM 894 C C . THR A 1 112 ? 18.637 -15.033 -16.608 1.00 93.19 112 THR A C 1
ATOM 896 O O . THR A 1 112 ? 19.423 -15.483 -17.442 1.00 93.19 112 THR A O 1
ATOM 899 N N . ILE A 1 113 ? 17.314 -15.106 -16.759 1.00 91.31 113 ILE A N 1
ATOM 900 C CA . ILE A 1 113 ? 16.633 -15.709 -17.909 1.00 91.31 113 ILE A CA 1
ATOM 901 C C . ILE A 1 113 ? 15.858 -14.610 -18.636 1.00 91.31 113 ILE A C 1
ATOM 903 O O . ILE A 1 113 ? 15.013 -13.940 -18.042 1.00 91.31 113 ILE A O 1
ATOM 907 N N . ILE A 1 114 ? 16.134 -14.419 -19.925 1.00 91.06 114 ILE A N 1
ATOM 908 C CA . ILE A 1 114 ? 15.409 -13.471 -20.780 1.00 91.06 114 ILE A CA 1
ATOM 909 C C . ILE A 1 114 ? 14.982 -14.205 -22.043 1.00 91.06 114 ILE A C 1
ATOM 911 O O . ILE A 1 114 ? 15.824 -14.764 -22.744 1.00 91.06 114 ILE A O 1
ATOM 915 N N . LYS A 1 115 ? 13.680 -14.190 -22.338 1.00 87.19 115 LYS A N 1
ATOM 916 C CA . LYS A 1 115 ? 13.103 -14.820 -23.531 1.00 87.19 115 LYS A CA 1
ATOM 917 C C . LYS A 1 115 ? 12.233 -13.816 -24.276 1.00 87.19 115 LYS A C 1
ATOM 919 O O . LYS A 1 115 ? 11.343 -13.205 -23.689 1.00 87.19 115 LYS A O 1
ATOM 924 N N . VAL A 1 116 ? 12.479 -13.654 -25.572 1.00 85.25 116 VAL A N 1
ATOM 925 C CA . VAL A 1 116 ? 11.602 -12.882 -26.460 1.00 85.25 116 VAL A CA 1
ATOM 926 C C . VAL A 1 116 ? 10.527 -13.840 -26.962 1.00 85.25 116 VAL A C 1
ATOM 928 O O . VAL A 1 116 ? 10.781 -14.635 -27.859 1.00 85.25 116 VAL A O 1
ATOM 931 N N . LEU A 1 117 ? 9.358 -13.807 -26.325 1.00 79.81 117 LEU A N 1
ATOM 932 C CA . LEU A 1 117 ? 8.244 -14.718 -26.610 1.00 79.81 117 LEU A CA 1
ATOM 933 C C . LEU A 1 117 ? 7.515 -14.336 -27.900 1.00 79.81 117 LEU A C 1
ATOM 935 O O . LEU A 1 117 ? 6.986 -15.196 -28.597 1.00 79.81 117 LEU A O 1
ATOM 939 N N . TRP A 1 118 ? 7.492 -13.041 -28.221 1.00 75.19 118 TRP A N 1
ATOM 940 C CA . TRP A 1 118 ? 6.886 -12.539 -29.446 1.00 75.19 118 TRP A CA 1
ATOM 941 C C . TRP A 1 118 ? 7.681 -11.363 -30.018 1.00 75.19 118 TRP A C 1
ATOM 943 O O . TRP A 1 118 ? 7.953 -10.399 -29.297 1.00 75.19 118 TRP A O 1
ATOM 953 N N . ASP A 1 119 ? 8.019 -11.418 -31.312 1.00 70.38 119 ASP A N 1
ATOM 954 C CA . ASP A 1 119 ? 8.660 -10.319 -32.045 1.00 70.38 119 ASP A CA 1
ATOM 955 C C . ASP A 1 119 ? 8.053 -10.119 -33.441 1.00 70.38 119 ASP A C 1
ATOM 957 O O . ASP A 1 119 ? 7.975 -11.037 -34.261 1.00 70.38 119 ASP A O 1
ATOM 961 N N . ASN A 1 120 ? 7.662 -8.878 -33.729 1.00 64.31 120 ASN A N 1
ATOM 962 C CA . ASN A 1 120 ? 6.956 -8.497 -34.952 1.00 64.31 120 ASN A CA 1
ATOM 963 C C . ASN A 1 120 ? 7.813 -8.502 -36.207 1.00 64.31 120 ASN A C 1
ATOM 965 O O . ASN A 1 120 ? 7.261 -8.561 -37.308 1.00 64.31 120 ASN A O 1
ATOM 969 N N . ASN A 1 121 ? 9.138 -8.508 -36.061 1.00 54.69 121 ASN A N 1
ATOM 970 C CA . ASN A 1 121 ? 10.063 -8.532 -37.192 1.00 54.69 121 ASN A CA 1
ATOM 971 C C . ASN A 1 121 ? 9.969 -9.833 -38.017 1.00 54.69 121 ASN A C 1
ATOM 973 O O . ASN A 1 121 ? 10.491 -9.894 -39.128 1.00 54.69 121 ASN A O 1
ATOM 977 N N . ARG A 1 122 ? 9.261 -10.862 -37.523 1.00 48.56 122 ARG A N 1
ATOM 978 C CA . ARG A 1 122 ? 8.960 -12.097 -38.269 1.00 48.56 122 ARG A CA 1
ATOM 979 C C . ARG A 1 122 ? 7.684 -12.022 -39.124 1.00 48.56 122 ARG A C 1
ATOM 981 O O . ARG A 1 122 ? 7.461 -12.913 -39.939 1.00 48.56 122 ARG A O 1
ATOM 988 N N . SER A 1 123 ? 6.864 -10.975 -38.987 1.00 45.75 123 SER A N 1
ATOM 989 C CA . SER A 1 123 ? 5.610 -10.805 -39.740 1.00 45.75 123 SER A CA 1
ATOM 990 C C . SER A 1 123 ? 5.767 -9.767 -40.862 1.00 45.75 123 SER A C 1
ATOM 992 O O . SER A 1 123 ? 6.080 -8.605 -40.619 1.00 45.75 123 SER A O 1
ATOM 994 N N . ARG A 1 124 ? 5.569 -10.176 -42.123 1.00 40.44 124 ARG A N 1
ATOM 995 C CA . ARG A 1 124 ? 5.782 -9.331 -43.321 1.00 40.44 124 ARG A CA 1
ATOM 996 C C . ARG A 1 124 ? 4.653 -8.326 -43.615 1.00 40.44 124 ARG A C 1
ATOM 998 O O . ARG A 1 124 ? 4.729 -7.622 -44.614 1.00 40.44 124 ARG A O 1
ATOM 1005 N N . THR A 1 125 ? 3.608 -8.259 -42.792 1.00 45.78 125 THR A N 1
ATOM 1006 C CA . THR A 1 125 ? 2.346 -7.570 -43.128 1.00 45.78 125 THR A CA 1
ATOM 1007 C C . THR A 1 125 ? 2.035 -6.327 -42.291 1.00 45.78 125 THR A C 1
ATOM 1009 O O . THR A 1 125 ? 1.007 -5.704 -42.517 1.00 45.78 125 THR A O 1
ATOM 1012 N N . GLY A 1 126 ? 2.884 -5.923 -41.337 1.00 45.31 126 GLY A N 1
ATOM 1013 C CA . GLY A 1 126 ? 2.582 -4.769 -40.467 1.00 45.31 126 GLY A CA 1
ATOM 1014 C C . GLY A 1 126 ? 1.394 -4.987 -39.508 1.00 45.31 126 GLY A C 1
ATOM 1015 O O . GLY A 1 126 ? 0.989 -4.065 -38.802 1.00 45.31 126 GLY A O 1
ATOM 1016 N N . ASP A 1 127 ? 0.876 -6.217 -39.443 1.00 48.03 127 ASP A N 1
ATOM 1017 C CA . ASP A 1 127 ? -0.249 -6.671 -38.617 1.00 48.03 127 ASP A CA 1
ATOM 1018 C C . ASP A 1 127 ? 0.222 -7.508 -37.407 1.00 48.03 127 ASP A C 1
ATOM 1020 O O . ASP A 1 127 ? -0.361 -8.537 -37.077 1.00 48.03 127 ASP A O 1
ATOM 1024 N N . GLY A 1 128 ? 1.313 -7.102 -36.752 1.00 56.00 128 GLY A N 1
ATOM 1025 C CA . GLY A 1 128 ? 1.924 -7.871 -35.660 1.00 56.00 128 GLY A CA 1
ATOM 1026 C C . GLY A 1 128 ? 1.451 -7.475 -34.251 1.00 56.00 128 GLY A C 1
ATOM 1027 O O . GLY A 1 128 ? 1.242 -6.295 -33.963 1.00 56.00 128 GLY A O 1
ATOM 1028 N N . PHE A 1 129 ? 1.324 -8.454 -33.350 1.00 65.62 129 PHE A N 1
ATOM 1029 C CA . PHE A 1 129 ? 1.069 -8.259 -31.913 1.00 65.62 129 PHE A CA 1
ATOM 1030 C C . PHE A 1 129 ? 2.247 -7.565 -31.199 1.00 65.62 129 PHE A C 1
ATOM 1032 O O . PHE A 1 129 ? 3.390 -7.849 -31.520 1.00 65.62 129 PHE A O 1
ATOM 1039 N N . PRO A 1 130 ? 2.056 -6.664 -30.220 1.00 74.12 130 PRO A N 1
ATOM 1040 C CA . PRO A 1 130 ? 3.173 -6.064 -29.480 1.00 74.12 130 PRO A CA 1
ATOM 1041 C C . PRO A 1 130 ? 4.239 -7.067 -28.998 1.00 74.12 130 PRO A C 1
ATOM 1043 O O . PRO A 1 130 ? 3.928 -8.191 -28.609 1.00 74.12 130 PRO A O 1
ATOM 1046 N N . ARG A 1 131 ? 5.512 -6.646 -29.015 1.00 81.19 131 ARG A N 1
ATOM 1047 C CA . ARG A 1 131 ? 6.641 -7.471 -28.557 1.00 81.19 131 ARG A CA 1
ATOM 1048 C C . ARG A 1 131 ? 6.433 -7.896 -27.102 1.00 81.19 131 ARG A C 1
ATOM 1050 O O . ARG A 1 131 ? 6.201 -7.042 -26.247 1.00 81.19 131 ARG A O 1
ATOM 1057 N N . LEU A 1 132 ? 6.580 -9.191 -26.822 1.00 85.81 132 LEU A N 1
ATOM 1058 C CA . LEU A 1 132 ? 6.457 -9.752 -25.477 1.00 85.81 132 LEU A CA 1
ATOM 1059 C C . LEU A 1 132 ? 7.796 -10.336 -25.035 1.00 85.81 132 LEU A C 1
ATOM 1061 O O . LEU A 1 132 ? 8.347 -11.223 -25.688 1.00 85.81 132 LEU A O 1
ATOM 1065 N N . ILE A 1 133 ? 8.311 -9.834 -23.915 1.00 88.31 133 ILE A N 1
ATOM 1066 C CA . ILE A 1 133 ? 9.618 -10.212 -23.383 1.00 88.31 133 ILE A CA 1
ATOM 1067 C C . ILE A 1 133 ? 9.433 -10.694 -21.950 1.00 88.31 133 ILE A C 1
ATOM 1069 O O . ILE A 1 133 ? 8.991 -9.947 -21.080 1.00 88.31 133 ILE A O 1
ATOM 1073 N N . TYR A 1 134 ? 9.797 -11.947 -21.712 1.00 90.31 134 TYR A N 1
ATOM 1074 C CA . TYR A 1 134 ? 9.866 -12.531 -20.386 1.00 90.31 134 TYR A CA 1
ATOM 1075 C C . TYR A 1 134 ? 11.235 -12.250 -19.766 1.00 90.31 134 TYR A C 1
ATOM 1077 O O . TYR A 1 134 ? 12.265 -12.464 -20.408 1.00 90.31 134 TYR A O 1
ATOM 1085 N N . VAL A 1 135 ? 11.243 -11.804 -18.509 1.00 92.12 135 VAL A N 1
ATOM 1086 C CA . VAL A 1 135 ? 12.461 -11.515 -17.747 1.00 92.12 135 VAL A CA 1
ATOM 1087 C C . VAL A 1 135 ? 12.344 -12.136 -16.360 1.00 92.12 135 VAL A C 1
ATOM 1089 O O . VAL A 1 135 ? 11.486 -11.755 -15.565 1.00 92.12 135 VAL A O 1
ATOM 1092 N N . SER A 1 136 ? 13.264 -13.039 -16.045 1.00 92.06 136 SER A N 1
ATOM 1093 C CA . SER A 1 136 ? 13.554 -13.492 -14.691 1.00 92.06 136 SER A CA 1
ATOM 1094 C C . SER A 1 136 ? 14.949 -13.000 -14.328 1.00 92.06 136 SER A C 1
ATOM 1096 O O . SER A 1 136 ? 15.939 -13.445 -14.902 1.00 92.06 136 SER A O 1
ATOM 1098 N N . ARG A 1 137 ? 15.036 -12.026 -13.419 1.00 92.88 137 ARG A N 1
ATOM 1099 C CA . ARG A 1 137 ? 16.323 -11.507 -12.926 1.00 92.88 137 ARG A CA 1
ATOM 1100 C C . ARG A 1 137 ? 17.096 -12.583 -12.170 1.00 92.88 137 ARG A C 1
ATOM 1102 O O . ARG A 1 137 ? 16.477 -13.421 -11.520 1.00 92.88 137 ARG A O 1
ATOM 1109 N N . GLU A 1 138 ? 18.416 -12.493 -12.174 1.00 93.94 138 GLU A N 1
ATOM 1110 C CA . GLU A 1 138 ? 19.253 -13.361 -11.352 1.00 93.94 138 GLU A CA 1
ATOM 1111 C C . GLU A 1 138 ? 18.905 -13.234 -9.861 1.00 93.94 138 GLU A C 1
ATOM 1113 O O . GLU A 1 138 ? 18.606 -12.146 -9.348 1.00 93.94 138 GLU A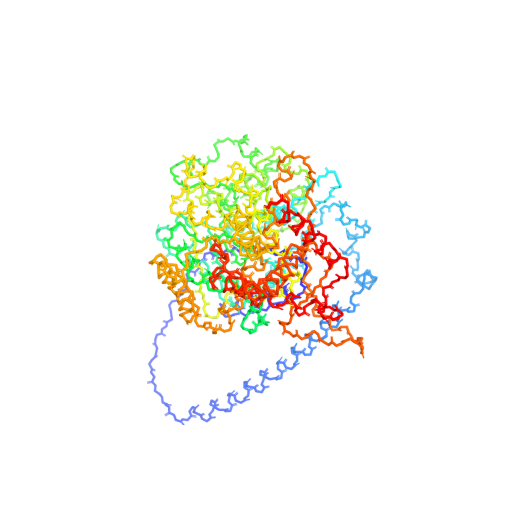 O 1
ATOM 1118 N N . LYS A 1 139 ? 18.974 -14.359 -9.152 1.00 92.50 139 LYS A N 1
ATOM 1119 C CA . LYS A 1 139 ? 18.896 -14.410 -7.693 1.00 92.50 139 LYS A CA 1
ATOM 1120 C C . LYS A 1 139 ? 20.055 -15.218 -7.147 1.00 92.50 139 LYS A C 1
ATOM 1122 O O . LYS A 1 139 ? 20.417 -16.244 -7.709 1.00 92.50 139 LYS A O 1
ATOM 1127 N N . SER A 1 140 ? 20.576 -14.760 -6.018 1.00 91.75 140 SER A N 1
ATOM 1128 C CA . SER A 1 140 ? 21.615 -15.435 -5.255 1.00 91.75 140 SER A CA 1
ATOM 1129 C C . SER A 1 140 ? 21.213 -15.439 -3.780 1.00 91.75 140 SER A C 1
ATOM 1131 O O . SER A 1 140 ? 20.708 -14.419 -3.300 1.00 91.75 140 SER A O 1
ATOM 1133 N N . PRO A 1 141 ? 21.469 -16.523 -3.029 1.00 89.06 141 PRO A N 1
ATOM 1134 C CA . PRO A 1 141 ? 21.130 -16.600 -1.607 1.00 89.06 141 PRO A CA 1
ATOM 1135 C C . PRO A 1 141 ? 21.873 -15.560 -0.754 1.00 89.06 141 PRO A C 1
ATOM 1137 O O . PRO A 1 141 ? 21.408 -15.202 0.324 1.00 89.06 141 PRO A O 1
ATOM 1140 N N . ASN A 1 142 ? 23.004 -15.043 -1.244 1.00 89.56 142 ASN A N 1
ATOM 1141 C CA . ASN A 1 142 ? 23.850 -14.097 -0.515 1.00 89.56 142 ASN A CA 1
ATOM 1142 C C . ASN A 1 142 ? 23.443 -12.629 -0.708 1.00 89.56 142 ASN A C 1
ATOM 1144 O O . ASN A 1 142 ? 23.981 -11.752 -0.032 1.00 89.56 142 ASN A O 1
ATOM 1148 N N . LEU A 1 143 ? 22.534 -12.336 -1.643 1.00 87.31 143 LEU A N 1
ATOM 1149 C CA . LEU A 1 143 ? 22.169 -10.971 -2.011 1.00 87.31 143 LEU A CA 1
ATOM 1150 C C . LEU A 1 143 ? 20.667 -10.751 -1.857 1.00 87.31 143 LEU A C 1
ATOM 1152 O O . LEU A 1 143 ? 19.835 -11.455 -2.428 1.00 87.31 143 LEU A O 1
ATOM 1156 N N . HIS A 1 144 ? 20.311 -9.723 -1.089 1.00 87.50 144 HIS A N 1
ATOM 1157 C CA . HIS A 1 144 ? 18.918 -9.360 -0.892 1.00 87.50 144 HIS A CA 1
ATOM 1158 C C . HIS A 1 144 ? 18.320 -8.816 -2.195 1.00 87.50 144 HIS A C 1
ATOM 1160 O O . HIS A 1 144 ? 18.807 -7.850 -2.770 1.00 87.50 144 HIS A O 1
ATOM 1166 N N . HIS A 1 145 ? 17.216 -9.403 -2.649 1.00 88.88 145 HIS A N 1
ATOM 1167 C CA . HIS A 1 145 ? 16.634 -9.081 -3.954 1.00 88.88 145 HIS A CA 1
ATOM 1168 C C . HIS A 1 145 ? 15.561 -7.976 -3.906 1.00 88.88 145 HIS A C 1
ATOM 1170 O O . HIS A 1 145 ? 14.927 -7.688 -4.918 1.00 88.88 145 HIS A O 1
ATOM 1176 N N . HIS A 1 146 ? 15.275 -7.373 -2.749 1.00 89.88 146 HIS A N 1
ATOM 1177 C CA . HIS A 1 146 ? 14.375 -6.208 -2.633 1.00 89.88 146 HIS A CA 1
ATOM 1178 C C . HIS A 1 146 ? 12.968 -6.398 -3.242 1.00 89.88 146 HIS A C 1
ATOM 1180 O O . HIS A 1 146 ? 12.391 -5.461 -3.790 1.00 89.88 146 HIS A O 1
ATOM 1186 N N . TYR A 1 147 ? 12.418 -7.617 -3.159 1.00 89.56 147 TYR A N 1
ATOM 1187 C CA . TYR A 1 147 ? 11.041 -7.959 -3.557 1.00 89.56 147 TYR A CA 1
ATOM 1188 C C . TYR A 1 147 ? 10.596 -7.311 -4.887 1.00 89.56 147 TYR A C 1
ATOM 1190 O O . TYR A 1 147 ? 11.287 -7.474 -5.896 1.00 89.56 147 TYR A O 1
ATOM 1198 N N . LYS A 1 148 ? 9.453 -6.613 -4.904 1.00 91.38 148 LYS A N 1
ATOM 1199 C CA . LYS A 1 148 ? 8.871 -5.968 -6.089 1.00 91.38 148 LYS A CA 1
ATOM 1200 C C . LYS A 1 148 ? 9.731 -4.807 -6.592 1.00 91.38 148 LYS A C 1
ATOM 1202 O O . LYS A 1 148 ? 10.014 -4.767 -7.786 1.00 91.38 148 LYS A O 1
ATOM 1207 N N . ALA A 1 149 ? 10.231 -3.946 -5.704 1.00 93.31 149 ALA A N 1
ATOM 1208 C CA . ALA A 1 149 ? 11.090 -2.814 -6.060 1.00 93.31 149 ALA A CA 1
ATOM 1209 C C . ALA A 1 149 ? 12.288 -3.235 -6.929 1.00 93.31 149 ALA A C 1
ATOM 1211 O O . ALA A 1 149 ? 12.532 -2.662 -7.990 1.00 93.31 149 ALA A O 1
ATOM 1212 N N . GLY A 1 150 ? 13.007 -4.284 -6.515 1.00 94.50 150 GLY A N 1
ATOM 1213 C CA . GLY A 1 150 ? 14.160 -4.770 -7.272 1.00 94.50 150 GLY A CA 1
ATOM 1214 C C . GLY A 1 150 ? 13.777 -5.419 -8.607 1.00 94.50 150 GLY A C 1
ATOM 1215 O O . GLY A 1 150 ? 14.548 -5.361 -9.562 1.00 94.50 150 GLY A O 1
ATOM 1216 N N . ALA A 1 151 ? 12.590 -6.031 -8.700 1.00 94.62 151 ALA A N 1
ATOM 1217 C CA . ALA A 1 151 ? 12.104 -6.583 -9.962 1.00 94.62 151 ALA A CA 1
ATOM 1218 C C . ALA A 1 151 ? 11.795 -5.450 -10.950 1.00 94.62 151 ALA A 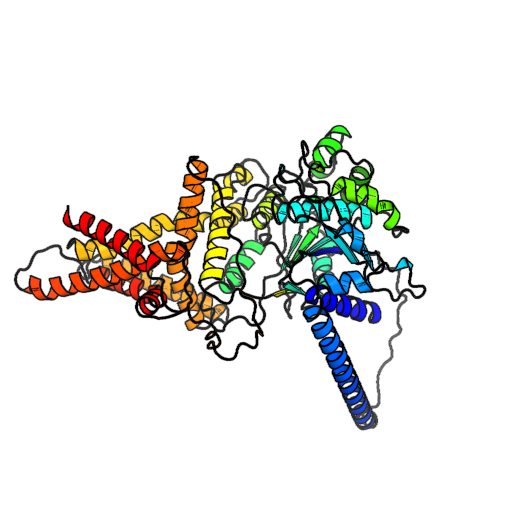C 1
ATOM 1220 O O . ALA A 1 151 ? 12.222 -5.504 -12.100 1.00 94.62 151 ALA A O 1
ATOM 1221 N N . MET A 1 152 ? 11.142 -4.383 -10.477 1.00 95.44 152 MET A N 1
ATOM 1222 C CA . MET A 1 152 ? 10.863 -3.185 -11.273 1.00 95.44 152 MET A CA 1
ATOM 1223 C C . MET A 1 152 ? 12.147 -2.488 -11.734 1.00 95.44 152 MET A C 1
ATOM 1225 O O . MET A 1 152 ? 12.236 -2.059 -12.885 1.00 95.44 152 MET A O 1
ATOM 1229 N N . ASN A 1 153 ? 13.170 -2.421 -10.879 1.00 96.88 153 ASN A N 1
ATOM 1230 C CA . ASN A 1 153 ? 14.468 -1.849 -11.236 1.00 96.88 153 ASN A CA 1
ATOM 1231 C C . ASN A 1 153 ? 15.197 -2.674 -12.304 1.00 96.88 153 ASN A C 1
ATOM 1233 O O . ASN A 1 153 ? 15.661 -2.102 -13.293 1.00 96.88 153 ASN A O 1
ATOM 1237 N N . ALA A 1 154 ? 15.223 -4.004 -12.173 1.00 96.38 154 ALA A N 1
ATOM 1238 C CA . ALA A 1 154 ? 15.776 -4.888 -13.199 1.00 96.38 154 ALA A CA 1
ATOM 1239 C C . ALA A 1 154 ? 15.026 -4.751 -14.537 1.00 96.38 154 ALA A C 1
ATOM 1241 O O . ALA A 1 154 ? 15.653 -4.527 -15.572 1.00 96.38 154 ALA A O 1
ATOM 1242 N N . LEU A 1 155 ? 13.687 -4.780 -14.513 1.00 96.38 155 LEU A N 1
ATOM 1243 C CA . LEU A 1 155 ? 12.850 -4.574 -15.701 1.00 96.38 155 LEU A CA 1
ATOM 1244 C C . LEU A 1 155 ? 13.108 -3.212 -16.356 1.00 96.38 155 LEU A C 1
ATOM 1246 O O . LEU A 1 155 ? 13.172 -3.115 -17.579 1.00 96.38 155 LEU A O 1
ATOM 1250 N N . THR A 1 156 ? 13.318 -2.164 -15.558 1.00 95.81 156 THR A N 1
ATOM 1251 C CA . THR A 1 156 ? 13.624 -0.819 -16.064 1.00 95.81 156 THR A CA 1
ATOM 1252 C C . THR A 1 156 ? 14.937 -0.792 -16.839 1.00 95.81 156 THR A C 1
ATOM 1254 O O . THR A 1 156 ? 14.990 -0.174 -17.906 1.00 95.81 156 THR A O 1
ATOM 1257 N N . ARG A 1 157 ? 15.981 -1.464 -16.336 1.00 96.25 157 ARG A N 1
ATOM 1258 C CA . ARG A 1 157 ? 17.287 -1.558 -17.008 1.00 96.25 157 ARG A CA 1
ATOM 1259 C C . ARG A 1 157 ? 17.217 -2.392 -18.282 1.00 96.25 157 ARG A C 1
ATOM 1261 O O . ARG A 1 157 ? 17.637 -1.920 -19.333 1.00 96.25 157 ARG A O 1
ATOM 1268 N N . VAL A 1 158 ? 16.612 -3.577 -18.212 1.00 95.06 158 VAL A N 1
ATOM 1269 C CA . VAL A 1 158 ? 16.436 -4.463 -19.375 1.00 95.06 158 VAL A CA 1
ATOM 1270 C C . VAL A 1 158 ? 15.632 -3.770 -20.475 1.00 95.06 158 VAL A C 1
ATOM 1272 O O . VAL A 1 158 ? 16.066 -3.697 -21.622 1.00 95.06 158 VAL A O 1
ATOM 1275 N N . SER A 1 159 ? 14.494 -3.170 -20.121 1.00 94.00 159 SER A N 1
ATOM 1276 C CA . SER A 1 159 ? 13.632 -2.461 -21.072 1.00 94.00 159 SER A CA 1
ATOM 1277 C C . SER A 1 159 ? 14.344 -1.287 -21.758 1.00 94.00 159 SER A C 1
ATOM 1279 O O . SER A 1 159 ? 14.057 -1.008 -22.926 1.00 94.00 159 SER A O 1
ATOM 1281 N N . ALA A 1 160 ? 15.290 -0.630 -21.075 1.00 92.31 160 ALA A N 1
ATOM 1282 C CA . ALA A 1 160 ? 16.082 0.456 -21.651 1.00 92.31 160 ALA A CA 1
ATOM 1283 C C . ALA A 1 160 ? 16.987 -0.018 -22.796 1.00 92.31 160 ALA A C 1
ATOM 1285 O O . ALA A 1 160 ? 17.149 0.690 -23.781 1.00 92.31 160 ALA A O 1
ATOM 1286 N N . LEU A 1 161 ? 17.544 -1.224 -22.701 1.00 91.12 161 LEU A N 1
ATOM 1287 C CA . LEU A 1 161 ? 18.369 -1.792 -23.769 1.00 91.12 161 LEU A CA 1
ATOM 1288 C C . LEU A 1 161 ? 17.523 -2.341 -24.920 1.00 91.12 161 LEU A C 1
ATOM 1290 O O . LEU A 1 161 ? 17.923 -2.256 -26.072 1.00 91.12 161 LEU A O 1
ATOM 1294 N N . MET A 1 162 ? 16.347 -2.891 -24.612 1.00 87.69 162 MET A N 1
ATOM 1295 C CA . MET A 1 162 ? 15.537 -3.603 -25.604 1.00 87.69 162 MET A CA 1
ATOM 1296 C C . MET A 1 162 ? 14.605 -2.705 -26.418 1.00 87.69 162 MET A C 1
ATOM 1298 O O . MET A 1 162 ? 14.357 -2.969 -27.589 1.00 87.69 162 MET A O 1
ATOM 1302 N N . THR A 1 163 ? 14.026 -1.678 -25.792 1.00 85.69 163 THR A N 1
ATOM 1303 C CA . THR A 1 163 ? 12.987 -0.831 -26.421 1.00 85.69 163 THR A CA 1
ATOM 1304 C C . THR A 1 163 ? 13.165 0.657 -26.149 1.00 85.69 163 THR A C 1
ATOM 1306 O O . THR A 1 163 ? 12.657 1.477 -26.905 1.00 85.69 163 THR A O 1
ATOM 1309 N N . ASN A 1 164 ? 13.847 0.997 -25.053 1.00 89.19 164 ASN A N 1
ATOM 1310 C CA . ASN A 1 164 ? 14.109 2.352 -24.578 1.00 89.19 164 ASN A CA 1
ATOM 1311 C C . ASN A 1 164 ? 12.901 3.310 -24.559 1.00 89.19 164 ASN A C 1
ATOM 1313 O O . ASN A 1 164 ? 13.037 4.514 -24.766 1.00 89.19 164 ASN A O 1
ATOM 1317 N N . ALA A 1 165 ? 11.702 2.784 -24.294 1.00 89.56 165 ALA A N 1
ATOM 1318 C CA . ALA A 1 165 ? 10.475 3.574 -24.325 1.00 89.56 165 ALA A CA 1
ATOM 1319 C C . ALA A 1 165 ? 10.492 4.733 -23.302 1.00 89.56 165 ALA A C 1
ATOM 1321 O O . ALA A 1 165 ? 10.733 4.480 -22.118 1.00 89.56 165 ALA A O 1
ATOM 1322 N N . PRO A 1 166 ? 10.174 5.985 -23.682 1.00 89.31 166 PRO A N 1
ATOM 1323 C CA . PRO A 1 166 ? 10.221 7.136 -22.771 1.00 89.31 166 PRO A CA 1
ATOM 1324 C C . PRO A 1 166 ? 9.168 7.088 -21.656 1.00 89.31 166 PRO A C 1
ATOM 1326 O O . PRO A 1 166 ? 9.336 7.739 -20.618 1.00 89.31 166 PRO A O 1
ATOM 1329 N N . PHE A 1 167 ? 8.108 6.303 -21.849 1.00 92.50 167 PHE A N 1
ATOM 1330 C CA . PHE A 1 167 ? 7.040 6.088 -20.883 1.00 92.50 167 PHE A CA 1
ATOM 1331 C C . PHE A 1 167 ? 6.934 4.615 -20.507 1.00 92.50 167 PHE A C 1
ATOM 1333 O O . PHE A 1 167 ? 7.201 3.718 -21.311 1.00 92.50 167 PHE A O 1
ATOM 1340 N N . MET A 1 168 ? 6.541 4.376 -19.263 1.00 94.50 168 MET A N 1
ATOM 1341 C CA . MET A 1 168 ? 6.408 3.041 -18.697 1.00 94.50 168 MET A CA 1
ATOM 1342 C C . MET A 1 168 ? 5.090 2.932 -17.948 1.00 94.50 168 MET A C 1
ATOM 1344 O O . MET A 1 168 ? 4.802 3.780 -17.109 1.00 94.50 168 MET A O 1
ATOM 1348 N N . LEU A 1 169 ? 4.321 1.883 -18.216 1.00 95.50 169 LEU A N 1
ATOM 1349 C CA . LEU A 1 169 ? 3.154 1.516 -17.423 1.00 95.50 169 LEU A CA 1
ATOM 1350 C C . LEU A 1 169 ? 3.527 0.367 -16.492 1.00 95.50 169 LEU A C 1
ATOM 1352 O O . LEU A 1 169 ? 4.027 -0.666 -16.937 1.00 95.50 169 LEU A O 1
ATOM 1356 N N . ASN A 1 170 ? 3.258 0.551 -15.206 1.00 94.19 170 ASN A N 1
ATOM 1357 C CA . ASN A 1 170 ? 3.394 -0.492 -14.206 1.00 94.19 170 ASN A CA 1
ATOM 1358 C C . ASN A 1 170 ? 2.019 -1.117 -13.903 1.00 94.19 170 ASN A C 1
ATOM 1360 O O . ASN A 1 170 ? 1.032 -0.396 -13.736 1.00 94.19 170 ASN A O 1
ATOM 1364 N N . LEU A 1 171 ? 1.950 -2.447 -13.831 1.00 91.94 171 LEU A N 1
ATOM 1365 C CA . LEU A 1 171 ? 0.711 -3.157 -13.526 1.00 91.94 171 LEU A CA 1
ATOM 1366 C C . LEU A 1 171 ? 0.982 -4.433 -12.719 1.00 91.94 171 LEU A C 1
ATOM 1368 O O . LEU A 1 171 ? 1.906 -5.195 -13.018 1.00 91.94 171 LEU A O 1
ATOM 1372 N N . ASP A 1 172 ? 0.174 -4.642 -11.686 1.00 89.12 172 ASP A N 1
ATOM 1373 C CA . ASP A 1 172 ? 0.195 -5.862 -10.880 1.00 89.12 172 ASP A CA 1
ATOM 1374 C C . ASP A 1 172 ? -0.547 -7.010 -11.574 1.00 89.12 172 ASP A C 1
ATOM 1376 O O . ASP A 1 172 ? -1.468 -6.791 -12.355 1.00 89.12 172 ASP A O 1
ATOM 1380 N N . CYS A 1 173 ? -0.148 -8.248 -11.268 1.00 85.62 173 CYS A N 1
ATOM 1381 C CA . CYS A 1 173 ? -0.687 -9.468 -11.890 1.00 85.62 173 CYS A CA 1
ATOM 1382 C C . CYS A 1 173 ? -2.172 -9.749 -11.603 1.00 85.62 173 CYS A C 1
ATOM 1384 O O . CYS A 1 173 ? -2.756 -10.655 -12.187 1.00 85.62 173 CYS A O 1
ATOM 1386 N N . ASP A 1 174 ? -2.765 -9.015 -10.667 1.00 80.25 174 ASP A N 1
ATOM 1387 C CA . ASP A 1 174 ? -4.167 -9.090 -10.266 1.00 80.25 174 ASP A CA 1
ATOM 1388 C C . ASP A 1 174 ? -4.992 -7.904 -10.786 1.00 80.25 174 ASP A C 1
ATOM 1390 O O . ASP A 1 174 ? -6.147 -7.753 -10.382 1.00 80.25 174 ASP A O 1
ATOM 1394 N N . MET A 1 175 ? -4.404 -7.077 -11.654 1.00 84.12 175 MET A N 1
ATOM 1395 C CA . MET A 1 175 ? -5.027 -5.936 -12.312 1.00 84.12 175 MET A CA 1
ATOM 1396 C C . MET A 1 175 ? -4.980 -6.139 -13.827 1.00 84.12 175 MET A C 1
ATOM 1398 O O . MET A 1 175 ? -3.946 -6.504 -14.381 1.00 84.12 175 MET A O 1
ATOM 1402 N N . PHE A 1 176 ? -6.076 -5.828 -14.512 1.00 86.12 176 PHE A N 1
ATOM 1403 C CA . PHE A 1 176 ? -6.156 -5.847 -15.966 1.00 86.12 176 PHE A CA 1
ATOM 1404 C C . PHE A 1 176 ? -6.617 -4.500 -16.531 1.00 86.12 176 PHE A C 1
ATOM 1406 O O . PHE A 1 176 ? -7.225 -3.688 -15.829 1.00 86.12 176 PHE A O 1
ATOM 1413 N N . VAL A 1 177 ? -6.307 -4.237 -17.805 1.00 88.69 177 VAL A N 1
ATOM 1414 C CA . VAL A 1 177 ? -6.798 -3.048 -18.517 1.00 88.69 177 VAL A CA 1
ATOM 1415 C C . VAL A 1 177 ? -8.258 -3.245 -18.876 1.00 88.69 177 VAL A C 1
ATOM 1417 O O . VAL A 1 177 ? -8.594 -4.123 -19.661 1.00 88.69 177 VAL A O 1
ATOM 1420 N N . ASN A 1 178 ? -9.107 -2.394 -18.315 1.00 90.25 178 ASN A N 1
ATOM 1421 C CA . ASN A 1 178 ? -10.542 -2.411 -18.559 1.00 90.25 178 ASN A CA 1
ATOM 1422 C C . ASN A 1 178 ? -10.944 -1.380 -19.622 1.00 90.25 178 ASN A C 1
ATOM 1424 O O . ASN A 1 178 ? -11.835 -1.635 -20.426 1.00 90.25 178 ASN A O 1
ATOM 1428 N N . ASN A 1 179 ? -10.260 -0.231 -19.676 1.00 87.88 179 ASN A N 1
ATOM 1429 C CA . ASN A 1 179 ? -10.474 0.757 -20.728 1.00 87.88 179 ASN A CA 1
ATOM 1430 C C . ASN A 1 179 ? -9.379 0.648 -21.807 1.00 87.88 179 ASN A C 1
ATOM 1432 O O . ASN A 1 179 ? -8.232 1.023 -21.541 1.00 87.88 179 ASN A O 1
ATOM 1436 N N . PRO A 1 180 ? -9.704 0.231 -23.044 1.00 84.38 180 PRO A N 1
ATOM 1437 C CA . PRO A 1 180 ? -8.712 0.049 -24.107 1.00 84.38 180 PRO A CA 1
ATOM 1438 C C . PRO A 1 180 ? -8.009 1.350 -24.528 1.00 84.38 180 PRO A C 1
ATOM 1440 O O . PRO A 1 180 ? -6.909 1.334 -25.078 1.00 84.38 180 PRO A O 1
ATOM 1443 N N . ARG A 1 181 ? -8.608 2.511 -24.238 1.00 89.38 181 ARG A N 1
ATOM 1444 C CA . ARG A 1 181 ? -8.063 3.833 -24.579 1.00 89.38 181 ARG A CA 1
ATOM 1445 C C . ARG A 1 181 ? -7.196 4.430 -23.477 1.00 89.38 181 ARG A C 1
ATOM 1447 O O . ARG A 1 181 ? -6.730 5.560 -23.617 1.00 89.38 181 ARG A O 1
ATOM 1454 N N . VAL A 1 182 ? -6.944 3.695 -22.391 1.00 91.69 182 VAL A N 1
ATOM 1455 C CA . VAL A 1 182 ? -6.206 4.195 -21.222 1.00 91.69 182 VAL A CA 1
ATOM 1456 C C . VAL A 1 182 ? -4.838 4.778 -21.583 1.00 91.69 182 VAL A C 1
ATOM 1458 O O . VAL A 1 182 ? -4.458 5.819 -21.052 1.00 91.69 182 VAL A O 1
ATOM 1461 N N . VAL A 1 183 ? -4.120 4.159 -22.525 1.00 91.19 183 VAL A N 1
ATOM 1462 C CA . VAL A 1 183 ? -2.815 4.657 -22.978 1.00 91.19 183 VAL A CA 1
ATOM 1463 C C . VAL A 1 183 ? -2.964 6.027 -23.637 1.00 91.19 183 VAL A C 1
ATOM 1465 O O . VAL A 1 183 ? -2.210 6.937 -23.309 1.00 91.19 183 VAL A O 1
ATOM 1468 N N . LEU A 1 184 ? -3.958 6.209 -24.514 1.00 90.69 184 LEU A N 1
ATOM 1469 C CA . LEU A 1 184 ? -4.214 7.492 -25.174 1.00 90.69 184 LEU A CA 1
ATOM 1470 C C . LEU A 1 184 ? -4.553 8.578 -24.150 1.00 90.69 184 LEU A C 1
ATOM 1472 O O . LEU A 1 184 ? -3.960 9.652 -24.186 1.00 90.69 184 LEU A O 1
ATOM 1476 N N . HIS A 1 185 ? -5.432 8.275 -23.192 1.00 91.56 185 HIS A N 1
ATOM 1477 C CA . HIS A 1 185 ? -5.784 9.207 -22.119 1.00 91.56 185 HIS A CA 1
ATOM 1478 C C . HIS A 1 185 ? -4.569 9.602 -21.270 1.00 91.56 185 HIS A C 1
ATOM 1480 O O . HIS A 1 185 ? -4.364 10.785 -21.000 1.00 91.56 185 HIS A O 1
ATOM 1486 N N . ALA A 1 186 ? -3.723 8.637 -20.903 1.00 91.44 186 ALA A N 1
ATOM 1487 C CA . ALA A 1 186 ? -2.501 8.914 -20.157 1.00 91.44 186 ALA A CA 1
ATOM 1488 C C . ALA A 1 186 ? -1.524 9.782 -20.963 1.00 91.44 186 ALA A C 1
ATOM 1490 O O . ALA A 1 186 ? -0.912 10.693 -20.408 1.00 91.44 186 ALA A O 1
ATOM 1491 N N . MET A 1 187 ? -1.394 9.536 -22.269 1.00 90.50 187 MET A N 1
ATOM 1492 C CA . MET A 1 187 ? -0.532 10.329 -23.145 1.00 90.50 187 MET A CA 1
ATOM 1493 C C . MET A 1 187 ? -1.055 11.755 -23.325 1.00 90.50 187 MET A C 1
ATOM 1495 O O . MET A 1 187 ? -0.247 12.675 -23.293 1.00 90.50 187 MET A O 1
ATOM 1499 N N . CYS A 1 188 ? -2.373 11.973 -23.401 1.00 88.69 188 CYS A N 1
ATOM 1500 C CA . CYS A 1 188 ? -2.950 13.323 -23.397 1.00 88.69 188 CYS A CA 1
ATOM 1501 C C . CYS A 1 188 ? -2.548 14.135 -22.156 1.00 88.69 188 CYS A C 1
ATOM 1503 O O . CYS A 1 188 ? -2.366 15.340 -22.261 1.00 88.69 188 CYS A O 1
ATOM 1505 N N . LEU A 1 189 ? -2.391 13.487 -20.998 1.00 88.31 189 LEU A N 1
ATOM 1506 C CA . LEU A 1 189 ? -1.969 14.138 -19.750 1.00 88.31 189 LEU A CA 1
ATOM 1507 C C . LEU A 1 189 ? -0.445 14.282 -19.611 1.00 88.31 189 LEU A C 1
ATOM 1509 O O . LEU A 1 189 ? 0.030 15.011 -18.741 1.00 88.31 189 LEU A O 1
ATOM 1513 N N . LEU A 1 190 ? 0.327 13.532 -20.400 1.00 87.19 190 LEU A N 1
ATOM 1514 C CA . LEU A 1 190 ? 1.789 13.524 -20.360 1.00 87.19 190 LEU A CA 1
ATOM 1515 C C . LEU A 1 190 ? 2.423 14.293 -21.539 1.00 87.19 190 LEU A C 1
ATOM 1517 O O . LEU A 1 190 ? 3.648 14.458 -21.529 1.00 87.19 190 LEU A O 1
ATOM 1521 N N . LEU A 1 191 ? 1.650 14.719 -22.545 1.00 84.00 191 LEU A N 1
ATOM 1522 C CA . LEU A 1 191 ? 2.141 15.316 -23.804 1.00 84.00 191 LEU A CA 1
ATOM 1523 C C . LEU A 1 191 ? 1.362 16.544 -24.341 1.00 84.00 191 LEU A C 1
ATOM 1525 O O . LEU A 1 191 ? 1.822 17.131 -25.317 1.00 84.00 191 LEU A O 1
ATOM 1529 N N . GLY A 1 192 ? 0.176 16.875 -23.820 1.00 63.69 192 GLY A N 1
ATOM 1530 C CA . GLY A 1 192 ? -0.774 17.858 -24.364 1.00 63.69 192 GLY A CA 1
ATOM 1531 C C . GLY A 1 192 ? -0.904 19.282 -23.757 1.00 63.69 192 GLY A C 1
ATOM 1532 O O . GLY A 1 192 ? -1.884 19.937 -24.102 1.00 63.69 192 GLY A O 1
ATOM 1533 N N . PHE A 1 193 ? -0.008 19.822 -22.918 1.00 56.03 193 PHE A N 1
ATOM 1534 C CA . PHE A 1 193 ? -0.147 21.116 -22.203 1.00 56.03 193 PHE A CA 1
ATOM 1535 C C . PHE A 1 193 ? 1.197 21.804 -21.844 1.00 56.03 193 PHE A C 1
ATOM 1537 O O . PHE A 1 193 ? 2.159 21.173 -21.432 1.00 56.03 193 PHE A O 1
ATOM 1544 N N . ASP A 1 194 ? 1.267 23.138 -21.869 1.00 52.34 194 ASP A N 1
ATOM 1545 C CA . ASP A 1 194 ? 2.530 23.884 -21.665 1.00 52.34 194 ASP A CA 1
ATOM 1546 C C . ASP A 1 194 ? 3.130 23.823 -20.229 1.00 52.34 194 ASP A C 1
ATOM 1548 O O . ASP A 1 194 ? 4.330 24.039 -20.052 1.00 52.34 194 ASP A O 1
ATOM 1552 N N . ASP A 1 195 ? 2.353 23.445 -19.201 1.00 51.84 195 ASP A N 1
ATOM 1553 C CA . ASP A 1 195 ? 2.827 23.213 -17.809 1.00 51.84 195 ASP A CA 1
ATOM 1554 C C . ASP A 1 195 ? 3.409 21.782 -17.584 1.00 51.84 195 ASP A C 1
ATOM 1556 O O . ASP A 1 195 ? 3.826 21.394 -16.481 1.00 51.84 195 ASP A O 1
ATOM 1560 N N . GLU A 1 196 ? 3.472 20.967 -18.647 1.00 49.53 196 GLU A N 1
ATOM 1561 C CA . GLU A 1 196 ? 3.782 19.524 -18.642 1.00 49.53 196 GLU A CA 1
ATOM 1562 C C . GLU A 1 196 ? 5.226 19.116 -18.446 1.00 49.53 196 GLU A C 1
ATOM 1564 O O . GLU A 1 196 ? 5.509 17.931 -18.207 1.00 49.53 196 GLU A O 1
ATOM 1569 N N . ILE A 1 197 ? 6.149 20.072 -18.486 1.00 56.53 197 ILE A N 1
ATOM 1570 C CA . ILE A 1 197 ? 7.554 19.805 -18.169 1.00 56.53 197 ILE A CA 1
ATOM 1571 C C . ILE A 1 197 ? 7.682 19.297 -16.715 1.00 56.53 197 ILE A C 1
ATOM 1573 O O . ILE A 1 197 ? 8.699 18.699 -16.368 1.00 56.53 197 ILE A O 1
ATOM 1577 N N . SER A 1 198 ? 6.637 19.443 -15.884 1.00 70.81 198 SER A N 1
ATOM 1578 C CA . SER A 1 198 ? 6.620 19.068 -14.467 1.00 70.81 198 SER A CA 1
ATOM 1579 C C . SER A 1 198 ? 5.828 17.802 -14.091 1.00 70.81 198 SER A C 1
ATOM 1581 O O . SER A 1 198 ? 5.978 17.354 -12.954 1.00 70.81 198 SER A O 1
ATOM 1583 N N . CYS A 1 199 ? 5.017 17.186 -14.969 1.00 89.62 199 CYS A N 1
ATOM 1584 C CA . CYS A 1 199 ? 4.266 15.968 -14.603 1.00 89.62 199 CYS A CA 1
ATOM 1585 C C . CYS A 1 199 ? 5.142 14.715 -14.734 1.00 89.62 199 CYS A C 1
ATOM 1587 O O . CYS A 1 199 ? 5.610 14.385 -15.821 1.00 89.62 199 CYS A O 1
ATOM 1589 N N . ALA A 1 200 ? 5.385 14.011 -13.634 1.00 93.19 200 ALA A N 1
ATOM 1590 C CA . ALA A 1 200 ? 6.226 12.821 -13.595 1.00 93.19 200 ALA A CA 1
ATOM 1591 C C . ALA A 1 200 ? 5.485 11.527 -13.910 1.00 93.19 200 ALA A C 1
ATOM 1593 O O . ALA A 1 200 ? 6.057 10.631 -14.540 1.00 93.19 200 ALA A O 1
ATOM 1594 N N . PHE A 1 201 ? 4.259 11.406 -13.409 1.00 95.50 201 PHE A N 1
ATOM 1595 C CA . PHE A 1 201 ? 3.451 10.211 -13.574 1.00 95.50 201 PHE A CA 1
ATOM 1596 C C . PHE A 1 201 ? 1.955 10.506 -13.493 1.00 95.50 201 PHE A C 1
ATOM 1598 O O . PHE A 1 201 ? 1.525 11.462 -12.840 1.00 95.50 201 PHE A O 1
ATOM 1605 N N . VAL A 1 202 ? 1.180 9.641 -14.140 1.00 95.25 202 VAL A N 1
ATOM 1606 C CA . VAL A 1 202 ? -0.282 9.631 -14.125 1.00 95.25 202 VAL A CA 1
ATOM 1607 C C . VAL A 1 202 ? -0.739 8.363 -13.417 1.00 95.25 202 VAL A C 1
ATOM 1609 O O . VAL A 1 202 ? -0.497 7.261 -13.905 1.00 95.25 202 VAL A O 1
ATOM 1612 N N . GLN A 1 203 ? -1.389 8.526 -12.269 1.00 96.06 203 GLN A N 1
ATOM 1613 C CA . GLN A 1 203 ? -1.929 7.435 -11.460 1.00 96.06 203 GLN A CA 1
ATOM 1614 C C . GLN A 1 203 ? -3.422 7.286 -11.740 1.00 96.06 203 GLN A C 1
ATOM 1616 O O . GLN A 1 203 ? -4.155 8.275 -11.717 1.00 96.06 203 GLN A O 1
ATOM 1621 N N . THR A 1 204 ? -3.897 6.059 -11.932 1.00 94.12 204 THR A N 1
ATOM 1622 C CA . THR A 1 204 ? -5.336 5.771 -11.967 1.00 94.12 204 THR A CA 1
ATOM 1623 C C . THR A 1 204 ? -5.839 5.282 -10.608 1.00 94.12 204 THR A C 1
ATOM 1625 O O . THR A 1 204 ? -5.086 4.627 -9.880 1.00 94.12 204 THR A O 1
ATOM 1628 N N . PRO A 1 205 ? -7.109 5.530 -10.252 1.00 90.56 205 PRO A N 1
ATOM 1629 C CA . PRO A 1 205 ? -7.779 4.829 -9.162 1.00 90.56 205 PRO A CA 1
ATOM 1630 C C . PRO A 1 205 ? -7.639 3.306 -9.268 1.00 90.56 205 PRO A C 1
ATOM 1632 O O . PRO A 1 205 ? -7.771 2.752 -10.359 1.00 90.56 205 PRO A O 1
ATOM 1635 N N . GLN A 1 206 ? -7.415 2.626 -8.141 1.00 85.44 206 GLN A N 1
ATOM 1636 C CA . GLN A 1 206 ? -7.572 1.172 -8.074 1.00 85.44 206 GLN A CA 1
ATOM 1637 C C . GLN A 1 206 ? -9.063 0.863 -7.936 1.00 85.44 206 GLN A C 1
ATOM 1639 O O . GLN A 1 206 ? -9.698 1.281 -6.968 1.00 85.44 206 GLN A O 1
ATOM 1644 N N . LYS A 1 207 ? -9.627 0.173 -8.926 1.00 86.94 207 LYS A N 1
ATOM 1645 C CA . LYS A 1 207 ? -11.011 -0.304 -8.921 1.00 86.94 207 LYS A CA 1
ATOM 1646 C C . LYS A 1 207 ? -11.004 -1.826 -8.970 1.00 86.94 207 LYS A C 1
ATOM 1648 O O . LYS A 1 207 ? -10.104 -2.420 -9.563 1.00 86.94 207 LYS A O 1
ATOM 1653 N N . PHE A 1 208 ? -11.986 -2.451 -8.327 1.00 84.25 208 PHE A N 1
ATOM 1654 C CA . PHE A 1 208 ? -12.034 -3.902 -8.187 1.00 84.25 208 PHE A CA 1
ATOM 1655 C C . PHE A 1 208 ? -13.288 -4.487 -8.839 1.00 84.25 208 PHE A C 1
ATOM 1657 O O . PHE A 1 208 ? -14.389 -3.984 -8.618 1.00 84.25 208 PHE A O 1
ATOM 1664 N N . TYR A 1 209 ? -13.128 -5.553 -9.626 1.00 81.31 209 TYR A N 1
ATOM 1665 C CA . TYR A 1 209 ? -14.251 -6.371 -10.086 1.00 81.31 209 TYR A CA 1
ATOM 1666 C C . TYR A 1 209 ? -14.638 -7.366 -8.988 1.00 81.31 209 TYR A C 1
ATOM 1668 O O . TYR A 1 209 ? -13.814 -7.734 -8.150 1.00 81.31 209 TYR A O 1
ATOM 1676 N N . GLY A 1 210 ? -15.910 -7.772 -8.954 1.00 74.00 210 GLY A N 1
ATOM 1677 C CA . GLY A 1 210 ? -16.408 -8.675 -7.910 1.00 74.00 210 GLY A CA 1
ATOM 1678 C C . GLY A 1 210 ? -16.304 -8.101 -6.491 1.00 74.00 210 GLY A C 1
ATOM 1679 O O . GLY A 1 210 ? -16.324 -8.856 -5.521 1.00 74.00 210 GLY A O 1
ATOM 1680 N N . ALA A 1 211 ? -16.170 -6.775 -6.357 1.00 77.06 211 ALA A N 1
ATOM 1681 C CA . ALA A 1 211 ? -16.094 -6.111 -5.067 1.00 77.06 211 ALA A CA 1
ATOM 1682 C C . ALA A 1 211 ? -17.343 -6.424 -4.233 1.00 77.06 211 ALA A C 1
ATOM 1684 O O . ALA A 1 211 ? -18.479 -6.337 -4.709 1.00 77.06 211 ALA A O 1
ATOM 1685 N N . LEU A 1 212 ? -17.131 -6.790 -2.970 1.00 84.00 212 LEU A N 1
ATOM 1686 C CA . LEU A 1 212 ? -18.230 -7.122 -2.075 1.00 84.00 212 LEU A CA 1
ATOM 1687 C C . LEU A 1 212 ? -19.091 -5.888 -1.816 1.00 84.00 212 LEU A C 1
ATOM 1689 O O . LEU A 1 212 ? -18.587 -4.816 -1.463 1.00 84.00 212 LEU A O 1
ATOM 1693 N N . LYS A 1 213 ? -20.406 -6.075 -1.944 1.00 86.38 213 LYS A N 1
ATOM 1694 C CA . LYS A 1 213 ? -21.392 -5.042 -1.643 1.00 86.38 213 LYS A CA 1
ATOM 1695 C C . LYS A 1 213 ? -21.197 -4.523 -0.216 1.00 86.38 213 LYS A C 1
ATOM 1697 O O . LYS A 1 213 ? -21.037 -5.303 0.722 1.00 86.38 213 LYS A O 1
ATOM 1702 N N . ASP A 1 214 ? -21.270 -3.204 -0.064 1.00 88.56 214 ASP A N 1
ATOM 1703 C CA . ASP A 1 214 ? -21.144 -2.487 1.207 1.00 88.56 214 ASP A CA 1
ATOM 1704 C C . ASP A 1 214 ? -19.775 -2.631 1.908 1.00 88.56 214 ASP A C 1
ATOM 1706 O O . ASP A 1 214 ? -19.693 -2.372 3.107 1.00 88.56 214 ASP A O 1
ATOM 1710 N N . ASP A 1 215 ? -18.722 -3.058 1.202 1.00 88.62 215 ASP A N 1
ATOM 1711 C CA . ASP A 1 215 ? -17.336 -3.154 1.693 1.00 88.62 215 ASP A CA 1
ATOM 1712 C C . ASP A 1 215 ? -17.208 -3.679 3.144 1.00 88.62 215 ASP A C 1
ATOM 1714 O O . ASP A 1 215 ? -16.817 -2.953 4.065 1.00 88.62 215 ASP A O 1
ATOM 1718 N N . PRO A 1 216 ? -17.564 -4.951 3.405 1.00 89.19 216 PRO A N 1
ATOM 1719 C CA . PRO A 1 216 ? -17.574 -5.507 4.756 1.00 89.19 216 PRO A CA 1
ATOM 1720 C C . PRO A 1 216 ? -16.197 -5.497 5.436 1.00 89.19 216 PRO A C 1
ATOM 1722 O O . PRO A 1 216 ? -16.143 -5.561 6.669 1.00 89.19 216 PRO A O 1
ATOM 1725 N N . PHE A 1 217 ? -15.111 -5.411 4.665 1.00 88.62 217 PHE A N 1
ATOM 1726 C CA . PHE A 1 217 ? -13.737 -5.434 5.160 1.00 88.62 217 PHE A CA 1
ATOM 1727 C C . PHE A 1 217 ? -13.059 -4.059 5.157 1.00 88.62 217 PHE A C 1
ATOM 1729 O O . PHE A 1 217 ? -11.933 -3.963 5.642 1.00 88.62 217 PHE A O 1
ATOM 1736 N N . GLY A 1 218 ? -13.734 -3.002 4.688 1.00 85.75 218 GLY A N 1
ATOM 1737 C CA . GLY A 1 218 ? -13.204 -1.636 4.686 1.00 85.75 218 GLY A CA 1
ATOM 1738 C C . GLY A 1 218 ? -11.918 -1.489 3.868 1.00 85.75 218 GLY A C 1
ATOM 1739 O O . GLY A 1 218 ? -11.052 -0.695 4.235 1.00 85.75 218 GLY A O 1
ATOM 1740 N N . ASN A 1 219 ? -11.728 -2.319 2.837 1.00 82.69 219 ASN A N 1
ATOM 1741 C CA . ASN A 1 219 ? -10.467 -2.432 2.096 1.00 82.69 219 ASN A CA 1
ATOM 1742 C C . ASN A 1 219 ? -10.524 -1.845 0.687 1.00 82.69 219 ASN A C 1
ATOM 1744 O O . ASN A 1 219 ? -9.504 -1.831 -0.001 1.00 82.69 219 ASN A O 1
ATOM 1748 N N . GLN A 1 220 ? -11.680 -1.329 0.268 1.00 84.00 220 GLN A N 1
ATOM 1749 C CA . GLN A 1 220 ? -11.834 -0.712 -1.049 1.00 84.00 220 GLN A CA 1
ATOM 1750 C C . GLN A 1 220 ? -11.340 0.741 -1.064 1.00 84.00 220 GLN A C 1
ATOM 1752 O O . GLN A 1 220 ? -10.972 1.250 -2.118 1.00 84.00 220 GLN A O 1
ATOM 1757 N N . LEU A 1 221 ? -11.305 1.407 0.101 1.00 84.00 221 LEU A N 1
ATOM 1758 C CA . LEU A 1 221 ? -10.843 2.794 0.285 1.00 84.00 221 LEU A CA 1
ATOM 1759 C C . LEU A 1 221 ? -11.499 3.818 -0.666 1.00 84.00 221 LEU A C 1
ATOM 1761 O O . LEU A 1 221 ? -10.942 4.890 -0.913 1.00 84.00 221 LEU A O 1
ATOM 1765 N N . GLU A 1 222 ? -12.693 3.518 -1.182 1.00 85.00 222 GLU A N 1
ATOM 1766 C CA . GLU A 1 222 ? -13.337 4.303 -2.239 1.00 85.00 222 GLU A CA 1
ATOM 1767 C C . GLU A 1 222 ? -13.624 5.745 -1.800 1.00 85.00 222 GLU A C 1
ATOM 1769 O O . GLU A 1 222 ? -13.237 6.691 -2.488 1.00 85.00 222 GLU A O 1
ATOM 1774 N N . VAL A 1 223 ? -14.212 5.926 -0.614 1.00 87.00 223 VAL A N 1
ATOM 1775 C CA . VAL A 1 223 ? -14.495 7.259 -0.053 1.00 87.00 223 VAL A CA 1
ATOM 1776 C C . VAL A 1 223 ? -13.203 8.031 0.208 1.00 87.00 223 VAL A C 1
ATOM 1778 O O . VAL A 1 223 ? -13.104 9.211 -0.134 1.00 87.00 223 VAL A O 1
ATOM 1781 N N . SER A 1 224 ? -12.177 7.367 0.751 1.00 85.88 224 SER A N 1
ATOM 1782 C CA . SER A 1 224 ? -10.871 7.989 0.987 1.00 85.88 224 SER A CA 1
ATOM 1783 C C . SER A 1 224 ? -10.240 8.477 -0.317 1.00 85.88 224 SER A C 1
ATOM 1785 O O . SER A 1 224 ? -9.718 9.588 -0.366 1.00 85.88 224 SER A O 1
ATOM 1787 N N . LEU A 1 225 ? -10.327 7.700 -1.396 1.00 85.25 225 LEU A N 1
ATOM 1788 C CA . LEU A 1 225 ? -9.807 8.107 -2.696 1.00 85.25 225 LEU A CA 1
ATOM 1789 C C . LEU A 1 225 ? -10.627 9.249 -3.321 1.00 85.25 225 LEU A C 1
ATOM 1791 O O . LEU A 1 225 ? -10.047 10.223 -3.802 1.00 85.25 225 LEU A O 1
ATOM 1795 N N . MET A 1 226 ? -11.960 9.172 -3.275 1.00 86.25 226 MET A N 1
ATOM 1796 C CA . MET A 1 226 ? -12.840 10.190 -3.859 1.00 86.25 226 MET A CA 1
ATOM 1797 C C . MET A 1 226 ? -12.765 11.540 -3.139 1.00 86.25 226 MET A C 1
ATOM 1799 O O . MET A 1 226 ? -12.767 12.577 -3.797 1.00 86.25 226 MET A O 1
ATOM 1803 N N . LYS A 1 227 ? -12.702 11.555 -1.803 1.00 87.44 227 LYS A N 1
ATOM 1804 C CA . LYS A 1 227 ? -12.638 12.798 -1.019 1.00 87.44 227 LYS A CA 1
ATOM 1805 C C . LYS A 1 227 ? -11.199 13.267 -0.838 1.00 87.44 227 LYS A C 1
ATOM 1807 O O . LYS A 1 227 ? -10.817 14.336 -1.315 1.00 87.44 227 LYS A O 1
ATOM 1812 N N . VAL A 1 228 ? -10.382 12.451 -0.175 1.00 87.75 228 VAL A N 1
ATOM 1813 C CA . VAL A 1 228 ? -9.013 12.826 0.202 1.00 87.75 228 VAL A CA 1
ATOM 1814 C C . VAL A 1 228 ? -8.085 12.752 -1.008 1.00 87.75 228 VAL A C 1
ATOM 1816 O O . VAL A 1 228 ? -7.328 13.687 -1.251 1.00 87.75 228 VAL A O 1
ATOM 1819 N N . GLY A 1 229 ? -8.174 11.692 -1.815 1.00 89.81 229 GLY A N 1
ATOM 1820 C CA . GLY A 1 229 ? -7.331 11.515 -3.001 1.00 89.81 229 GLY A CA 1
ATOM 1821 C C . GLY A 1 229 ? -7.507 12.624 -4.042 1.00 89.81 229 GLY A C 1
ATOM 1822 O O . GLY A 1 229 ? -6.515 13.221 -4.463 1.00 89.81 229 GLY A O 1
ATOM 1823 N N . ARG A 1 230 ? -8.749 12.981 -4.402 1.00 91.50 230 ARG A N 1
ATOM 1824 C CA . ARG A 1 230 ? -9.014 14.119 -5.307 1.00 91.50 230 ARG A CA 1
ATOM 1825 C C . ARG A 1 230 ? -8.501 15.445 -4.734 1.00 91.50 230 ARG A C 1
ATOM 1827 O O . ARG A 1 230 ? -7.911 16.237 -5.465 1.00 91.50 230 ARG A O 1
ATOM 1834 N N . GLY A 1 231 ? -8.652 15.662 -3.425 1.00 92.31 231 GLY A N 1
ATOM 1835 C CA . GLY A 1 231 ? -8.095 16.834 -2.745 1.00 92.31 231 GLY A CA 1
ATOM 1836 C C . GLY A 1 231 ? -6.564 16.900 -2.820 1.00 92.31 231 GLY A C 1
ATOM 1837 O O . GLY A 1 231 ? -6.003 17.951 -3.129 1.00 92.31 231 GLY A O 1
ATOM 1838 N N . ILE A 1 232 ? -5.881 15.772 -2.598 1.00 94.25 232 ILE A N 1
ATOM 1839 C CA . ILE A 1 232 ? -4.416 15.657 -2.693 1.00 94.25 232 ILE A CA 1
ATOM 1840 C C . ILE A 1 232 ? -3.936 15.845 -4.136 1.00 94.25 232 ILE A C 1
ATOM 1842 O O . ILE A 1 232 ? -2.907 16.483 -4.358 1.00 94.25 232 ILE A O 1
ATOM 1846 N N . ALA A 1 233 ? -4.684 15.346 -5.123 1.00 92.56 233 ALA A N 1
ATOM 1847 C CA . ALA A 1 233 ? -4.350 15.516 -6.535 1.00 92.56 233 ALA A CA 1
ATOM 1848 C C . ALA A 1 233 ? -4.242 16.999 -6.942 1.00 92.56 233 ALA A C 1
ATOM 1850 O O . ALA A 1 233 ? -3.422 17.336 -7.791 1.00 92.56 233 ALA A O 1
ATOM 1851 N N . GLY A 1 234 ? -5.000 17.890 -6.289 1.00 91.56 234 GLY A N 1
ATOM 1852 C CA . GLY A 1 234 ? -4.921 19.342 -6.489 1.00 91.56 234 GLY A CA 1
ATOM 1853 C C . GLY A 1 234 ? -3.735 20.044 -5.806 1.00 91.56 234 GLY A C 1
ATOM 1854 O O . GLY A 1 234 ? -3.567 21.250 -5.981 1.00 91.56 234 GLY A O 1
ATOM 1855 N N . LEU A 1 235 ? -2.925 19.335 -5.013 1.00 93.62 235 LEU A N 1
ATOM 1856 C CA . LEU A 1 235 ? -1.724 19.873 -4.364 1.00 93.62 235 LEU A CA 1
ATOM 1857 C C . LEU A 1 235 ? -0.520 19.781 -5.318 1.00 93.62 235 LEU A C 1
ATOM 1859 O O . LEU A 1 235 ? -0.499 20.408 -6.377 1.00 93.62 235 LEU A O 1
ATOM 1863 N N . GLN A 1 236 ? 0.489 18.986 -4.961 1.00 93.81 236 GLN A N 1
ATOM 1864 C CA . GLN A 1 236 ? 1.591 18.648 -5.857 1.00 93.81 236 GLN A CA 1
ATOM 1865 C C . GLN A 1 236 ? 1.246 17.437 -6.742 1.00 93.81 236 GLN A C 1
ATOM 1867 O O . GLN A 1 236 ? 1.894 17.221 -7.763 1.00 93.81 236 GLN A O 1
ATOM 1872 N N . GLY A 1 237 ? 0.211 16.676 -6.379 1.00 93.62 237 GLY A N 1
ATOM 1873 C CA . GLY A 1 237 ? -0.279 15.526 -7.129 1.00 93.62 237 GLY A CA 1
ATOM 1874 C C . GLY A 1 237 ? -0.545 14.315 -6.241 1.00 93.62 237 GLY A C 1
ATOM 1875 O O . GLY A 1 237 ? -0.106 14.251 -5.090 1.00 93.62 237 GLY A O 1
ATOM 1876 N N . ILE A 1 238 ? -1.267 13.331 -6.777 1.00 94.88 238 ILE A N 1
ATOM 1877 C CA . ILE A 1 238 ? -1.606 12.101 -6.052 1.00 94.88 238 ILE A CA 1
ATOM 1878 C C . ILE A 1 238 ? -0.378 11.201 -5.837 1.00 94.88 238 ILE A C 1
ATOM 1880 O O . ILE A 1 238 ? 0.588 11.239 -6.603 1.00 94.88 238 ILE A O 1
ATOM 1884 N N . PHE A 1 239 ? -0.407 10.384 -4.786 1.00 95.12 239 PHE A N 1
ATOM 1885 C CA . PHE A 1 239 ? 0.635 9.394 -4.512 1.00 95.12 239 PHE A CA 1
ATOM 1886 C C . PHE A 1 239 ? 0.719 8.338 -5.618 1.00 95.12 239 PHE A C 1
ATOM 1888 O O . PHE A 1 239 ? -0.256 8.073 -6.318 1.00 95.12 239 PHE A O 1
ATOM 1895 N N . TYR A 1 240 ? 1.888 7.717 -5.747 1.00 96.38 240 TYR A N 1
ATOM 1896 C CA . TYR A 1 240 ? 2.034 6.499 -6.536 1.00 96.38 240 TYR A CA 1
ATOM 1897 C C . TYR A 1 240 ? 1.600 5.304 -5.677 1.00 96.38 240 TYR A C 1
ATOM 1899 O O . TYR A 1 240 ? 2.162 5.082 -4.606 1.00 96.38 240 TYR A O 1
ATOM 1907 N N . CYS A 1 241 ? 0.599 4.556 -6.145 1.00 92.62 241 CYS A N 1
ATOM 1908 C CA . CYS A 1 241 ? -0.069 3.489 -5.389 1.00 92.62 241 CYS A CA 1
ATOM 1909 C C . CYS A 1 241 ? 0.311 2.074 -5.864 1.00 92.62 241 CYS A C 1
ATOM 1911 O O . CYS A 1 241 ? -0.443 1.127 -5.655 1.00 92.62 241 CYS A O 1
ATOM 1913 N N . GLY A 1 242 ? 1.432 1.928 -6.573 1.00 91.62 242 GLY A N 1
ATOM 1914 C CA . GLY A 1 242 ? 2.023 0.620 -6.860 1.00 91.62 242 GLY A CA 1
ATOM 1915 C C . GLY A 1 242 ? 1.510 -0.104 -8.106 1.00 91.62 242 GLY A C 1
ATOM 1916 O O . GLY A 1 242 ? 2.136 -1.089 -8.491 1.00 91.62 242 GLY A O 1
ATOM 1917 N N . THR A 1 243 ? 0.444 0.359 -8.761 1.00 92.69 243 THR A N 1
ATOM 1918 C CA . THR A 1 243 ? -0.145 -0.260 -9.967 1.00 92.69 243 THR A CA 1
ATOM 1919 C C . THR A 1 243 ? -0.976 0.755 -10.758 1.00 92.69 243 THR A C 1
ATOM 1921 O O . THR A 1 243 ? -1.389 1.773 -10.194 1.00 92.69 243 THR A O 1
ATOM 1924 N N . GLY A 1 244 ? -1.237 0.496 -12.044 1.00 94.31 244 GLY A N 1
ATOM 1925 C CA . GLY A 1 244 ? -2.067 1.360 -12.894 1.00 94.31 244 GLY A CA 1
ATOM 1926 C C . GLY A 1 244 ? -1.466 2.756 -13.082 1.00 94.31 244 GLY A C 1
ATOM 1927 O O . GLY A 1 244 ? -2.182 3.757 -13.101 1.00 94.31 244 GLY A O 1
ATOM 1928 N N . CYS A 1 245 ? -0.136 2.844 -13.138 1.00 96.44 245 CYS A N 1
ATOM 1929 C CA . CYS A 1 245 ? 0.569 4.118 -13.157 1.00 96.44 245 CYS A CA 1
ATOM 1930 C C . CYS A 1 245 ? 1.476 4.244 -14.382 1.00 96.44 245 CYS A C 1
ATOM 1932 O O . CYS A 1 245 ? 2.325 3.386 -14.644 1.00 96.44 245 CYS A O 1
ATOM 1934 N N . PHE A 1 246 ? 1.316 5.346 -15.115 1.00 96.25 246 PHE A N 1
ATOM 1935 C CA . PHE A 1 246 ? 2.158 5.709 -16.250 1.00 96.25 246 PHE A CA 1
ATOM 1936 C C . PHE A 1 246 ? 3.256 6.659 -15.787 1.00 96.25 246 PHE A C 1
ATOM 1938 O O . PHE A 1 246 ? 2.975 7.781 -15.379 1.00 96.25 246 PHE A O 1
ATOM 1945 N N . HIS A 1 247 ? 4.511 6.240 -15.886 1.00 95.44 247 HIS A N 1
ATOM 1946 C CA . HIS A 1 247 ? 5.681 7.002 -15.469 1.00 95.44 247 HIS A CA 1
ATOM 1947 C C . HIS A 1 247 ? 6.488 7.510 -16.663 1.00 95.44 247 HIS A C 1
ATOM 1949 O O . HIS A 1 247 ? 6.698 6.792 -17.642 1.00 95.44 247 HIS A O 1
ATOM 1955 N N . ARG A 1 248 ? 7.066 8.709 -16.533 1.00 92.81 248 ARG A N 1
ATOM 1956 C CA . ARG A 1 248 ? 8.192 9.135 -17.375 1.00 92.81 248 ARG A CA 1
ATOM 1957 C C . ARG A 1 248 ? 9.466 8.405 -16.952 1.00 92.81 248 ARG A C 1
ATOM 1959 O O . ARG A 1 248 ? 9.916 8.536 -15.811 1.00 92.81 248 ARG A O 1
ATOM 1966 N N . ARG A 1 249 ? 10.125 7.719 -17.886 1.00 93.88 249 ARG A N 1
ATOM 1967 C CA . ARG A 1 249 ? 11.373 6.981 -17.629 1.00 93.88 249 ARG A CA 1
ATOM 1968 C C . ARG A 1 249 ? 12.486 7.870 -17.075 1.00 93.88 249 ARG A C 1
ATOM 1970 O O . ARG A 1 249 ? 13.117 7.504 -16.087 1.00 93.88 249 ARG A O 1
ATOM 1977 N N . LYS A 1 250 ? 12.671 9.076 -17.622 1.00 91.00 250 LYS A N 1
ATOM 1978 C CA . LYS A 1 250 ? 13.674 10.033 -17.115 1.00 91.00 250 LYS A CA 1
ATOM 1979 C C . LYS A 1 250 ? 13.483 10.391 -15.633 1.00 91.00 250 LYS A C 1
ATOM 1981 O O . LYS A 1 250 ? 14.453 10.638 -14.926 1.00 91.00 250 LYS A O 1
ATOM 1986 N N . VAL A 1 251 ? 12.246 10.377 -15.134 1.00 92.88 251 VAL A N 1
ATOM 1987 C CA . VAL A 1 251 ? 11.954 10.654 -13.719 1.00 92.88 251 VAL A CA 1
ATOM 1988 C C . VAL A 1 251 ? 12.301 9.460 -12.835 1.00 92.88 251 VAL A C 1
ATOM 1990 O O . VAL A 1 251 ? 12.873 9.622 -11.754 1.00 92.88 251 VAL A O 1
ATOM 1993 N N . ILE A 1 252 ? 12.033 8.246 -13.317 1.00 95.50 252 ILE A N 1
ATOM 1994 C CA . ILE A 1 252 ? 12.510 7.022 -12.667 1.00 95.50 252 ILE A CA 1
ATOM 1995 C C . ILE A 1 252 ? 14.041 7.024 -12.582 1.00 95.50 252 ILE A C 1
ATOM 1997 O O . ILE A 1 252 ? 14.581 6.674 -11.537 1.00 95.50 252 ILE A O 1
ATOM 2001 N N . TYR A 1 253 ? 14.740 7.552 -13.590 1.00 94.12 253 TYR A N 1
ATOM 2002 C CA . TYR A 1 253 ? 16.192 7.774 -13.553 1.00 94.12 253 TYR A CA 1
ATOM 2003 C C . TYR A 1 253 ? 16.679 8.866 -12.586 1.00 94.12 253 TYR A C 1
ATOM 2005 O O . TYR A 1 253 ? 17.878 9.132 -12.509 1.00 94.12 253 TYR A O 1
ATOM 2013 N N . GLY A 1 254 ? 15.779 9.487 -11.822 1.00 90.62 254 GLY A N 1
ATOM 2014 C CA . GLY A 1 254 ? 16.140 10.441 -10.777 1.00 90.62 254 GLY A CA 1
ATOM 2015 C C . GLY A 1 254 ? 16.373 11.865 -11.274 1.00 90.62 254 GLY A C 1
ATOM 2016 O O . GLY A 1 254 ? 16.971 12.658 -10.547 1.00 90.62 254 GLY A O 1
ATOM 2017 N N . MET A 1 255 ? 15.896 12.210 -12.476 1.00 87.81 255 MET A N 1
ATOM 2018 C CA . MET A 1 255 ? 15.912 13.597 -12.946 1.00 87.81 255 MET A CA 1
ATOM 2019 C C . MET A 1 255 ? 15.110 14.506 -12.008 1.00 87.81 255 MET A C 1
ATOM 2021 O O . MET A 1 255 ? 14.075 14.103 -11.479 1.00 87.81 255 MET A O 1
ATOM 2025 N N . ARG A 1 256 ? 15.572 15.745 -11.821 1.00 84.88 256 ARG A N 1
ATOM 2026 C CA . ARG A 1 256 ? 14.927 16.788 -10.999 1.00 84.88 256 ARG A CA 1
ATOM 2027 C C . ARG A 1 256 ? 14.320 17.875 -11.893 1.00 84.88 256 ARG A C 1
ATOM 2029 O O . ARG A 1 256 ? 14.745 18.032 -13.035 1.00 84.88 256 ARG A O 1
ATOM 2036 N N . THR A 1 257 ? 13.352 18.632 -11.382 1.00 77.44 257 THR A N 1
ATOM 2037 C CA . THR A 1 257 ? 12.787 19.805 -12.081 1.00 77.44 257 THR A CA 1
ATOM 2038 C C . THR A 1 257 ? 13.613 21.075 -11.803 1.00 77.44 257 THR A C 1
ATOM 2040 O O . THR A 1 257 ? 14.016 21.277 -10.660 1.00 77.44 257 THR A O 1
ATOM 2043 N N . GLY A 1 258 ? 13.821 21.962 -12.792 1.00 63.09 258 GLY A N 1
ATOM 2044 C CA . GLY A 1 258 ? 14.488 23.278 -12.628 1.00 63.09 258 GLY A CA 1
ATOM 2045 C C . GLY A 1 258 ? 15.777 23.467 -13.456 1.00 63.09 258 GLY A C 1
ATOM 2046 O O . GLY A 1 258 ? 16.189 22.550 -14.159 1.00 63.09 258 GLY A O 1
ATOM 2047 N N . ARG A 1 259 ? 16.434 24.647 -13.374 1.00 43.09 259 ARG A N 1
ATOM 2048 C CA . ARG A 1 259 ? 17.667 24.985 -14.143 1.00 43.09 259 ARG A CA 1
ATOM 2049 C C . ARG A 1 259 ? 18.819 23.988 -13.923 1.00 43.09 259 ARG A C 1
ATOM 2051 O O . ARG A 1 259 ? 19.518 23.684 -14.885 1.00 43.09 259 ARG A O 1
ATOM 2058 N N . GLU A 1 260 ? 18.949 23.417 -12.723 1.00 47.31 260 GLU A N 1
ATOM 2059 C CA . GLU A 1 260 ? 19.903 22.335 -12.399 1.00 47.31 260 GLU A CA 1
ATOM 2060 C C . GLU A 1 260 ? 19.571 20.991 -13.079 1.00 47.31 260 GLU A C 1
ATOM 2062 O O . GLU A 1 260 ? 20.447 20.153 -13.254 1.00 47.31 260 GLU A O 1
ATOM 2067 N N . GLY A 1 261 ? 18.322 20.775 -13.508 1.00 49.25 261 GLY A N 1
ATOM 2068 C CA . GLY A 1 261 ? 17.926 19.615 -14.316 1.00 49.25 261 GLY A CA 1
ATOM 2069 C C . GLY A 1 261 ? 18.313 19.738 -15.796 1.00 49.25 261 GLY A C 1
ATOM 2070 O O . GLY A 1 261 ? 18.302 18.739 -16.511 1.00 49.25 261 GLY A O 1
ATOM 2071 N N . THR A 1 262 ? 18.670 20.945 -16.252 1.00 44.38 262 THR A N 1
ATOM 2072 C CA . THR A 1 262 ? 19.163 21.229 -17.617 1.00 44.38 262 THR A CA 1
ATOM 2073 C C . THR A 1 262 ? 20.666 20.988 -17.744 1.00 44.38 262 THR A C 1
ATOM 2075 O O . THR A 1 262 ? 21.154 20.644 -18.818 1.00 44.38 262 THR A O 1
ATOM 2078 N N . THR A 1 263 ? 21.409 21.124 -16.643 1.00 47.25 263 THR A N 1
ATOM 2079 C CA . THR A 1 263 ? 22.787 20.641 -16.524 1.00 47.25 263 THR A CA 1
ATOM 2080 C C . THR A 1 263 ? 22.732 19.146 -16.245 1.00 47.25 263 THR A C 1
ATOM 2082 O O . THR A 1 263 ? 22.894 18.711 -15.109 1.00 47.25 263 THR A O 1
ATOM 2085 N N . GLY A 1 264 ? 22.390 18.348 -17.260 1.00 54.62 264 GLY A N 1
ATOM 2086 C CA . GLY A 1 264 ? 22.394 16.894 -17.115 1.00 54.62 264 GLY A CA 1
ATOM 2087 C C . GLY A 1 264 ? 23.773 16.364 -16.688 1.00 54.62 264 GLY A C 1
ATOM 2088 O O . GLY A 1 264 ? 24.747 17.114 -16.642 1.00 54.62 264 GLY A O 1
ATOM 2089 N N . TYR A 1 265 ? 23.844 15.071 -16.368 1.00 59.59 265 TYR A N 1
ATOM 2090 C CA . TYR A 1 265 ? 25.033 14.407 -15.824 1.00 59.59 265 TYR A CA 1
ATOM 2091 C C . TYR A 1 265 ? 26.330 14.822 -16.535 1.00 59.59 265 TYR A C 1
ATOM 2093 O O . TYR A 1 265 ? 26.583 14.445 -17.678 1.00 59.59 265 TYR A O 1
ATOM 2101 N N . SER A 1 266 ? 27.144 15.629 -15.849 1.00 55.56 266 SER A N 1
ATOM 2102 C CA . SER A 1 266 ? 28.250 16.369 -16.473 1.00 55.56 266 SER A CA 1
ATOM 2103 C C . SER A 1 266 ? 29.531 15.528 -16.577 1.00 55.56 266 SER A C 1
ATOM 2105 O O . SER A 1 266 ? 30.428 15.835 -17.360 1.00 55.56 266 SER A O 1
ATOM 2107 N N . SER A 1 267 ? 29.623 14.412 -15.835 1.00 70.69 267 SER A N 1
ATOM 2108 C CA . SER A 1 267 ? 30.781 13.508 -15.880 1.00 70.69 267 SER A CA 1
ATOM 2109 C C . SER A 1 267 ? 30.405 12.037 -16.096 1.00 70.69 267 SER A C 1
ATOM 2111 O O . SER A 1 267 ? 29.438 11.524 -15.532 1.00 70.69 267 SER A O 1
ATOM 2113 N N . ASN A 1 268 ? 31.237 11.310 -16.852 1.00 73.00 268 ASN A N 1
ATOM 2114 C CA . ASN A 1 268 ? 31.113 9.853 -17.031 1.00 73.00 268 ASN A CA 1
ATOM 2115 C C . ASN A 1 268 ? 31.192 9.105 -15.680 1.00 73.00 268 ASN A C 1
ATOM 2117 O O . ASN A 1 268 ? 30.524 8.095 -15.476 1.00 73.00 268 ASN A O 1
ATOM 2121 N N . LYS A 1 269 ? 31.939 9.654 -14.712 1.00 79.00 269 LYS A N 1
ATOM 2122 C CA . LYS A 1 269 ? 32.030 9.122 -13.344 1.00 79.00 269 LYS A CA 1
ATOM 2123 C C . LYS A 1 269 ? 30.686 9.176 -12.606 1.00 79.00 269 LYS A C 1
ATOM 2125 O O . LYS A 1 269 ? 30.333 8.224 -11.917 1.00 79.00 269 LYS A O 1
ATOM 2130 N N . GLU A 1 270 ? 29.925 10.255 -12.773 1.00 82.19 270 GLU A N 1
ATOM 2131 C CA . GLU A 1 270 ? 28.588 10.406 -12.187 1.00 82.19 270 GLU A CA 1
ATOM 2132 C C . GLU A 1 270 ? 27.576 9.447 -12.833 1.00 82.19 270 GLU A C 1
ATOM 2134 O O . GLU A 1 270 ? 26.827 8.770 -12.128 1.00 82.19 270 GLU A O 1
ATOM 2139 N N . LEU A 1 271 ? 27.617 9.299 -14.164 1.00 84.00 271 LEU A N 1
ATOM 2140 C CA . LEU A 1 271 ? 26.805 8.308 -14.883 1.00 84.00 271 LEU A CA 1
ATOM 2141 C C . LEU A 1 271 ? 27.119 6.877 -14.441 1.00 84.00 271 LEU A C 1
ATOM 2143 O O . LEU A 1 271 ? 26.201 6.081 -14.265 1.00 84.00 271 LEU A O 1
ATOM 2147 N N . HIS A 1 272 ? 28.394 6.550 -14.233 1.00 87.50 272 HIS A N 1
ATOM 2148 C CA . HIS A 1 272 ? 28.804 5.239 -13.737 1.00 87.50 272 HIS A CA 1
ATOM 2149 C C . HIS A 1 272 ? 28.275 4.971 -12.325 1.00 87.50 272 HIS A C 1
ATOM 2151 O O . HIS A 1 272 ? 27.673 3.928 -12.088 1.00 87.50 272 HIS A O 1
ATOM 2157 N N . SER A 1 273 ? 28.409 5.941 -11.415 1.00 90.19 273 SER A N 1
ATOM 2158 C CA . SER A 1 273 ? 27.855 5.842 -10.059 1.00 90.19 273 SER A CA 1
ATOM 2159 C C . SER A 1 273 ? 26.335 5.642 -10.065 1.00 90.19 273 SER A C 1
ATOM 2161 O O . SER A 1 273 ? 25.807 4.889 -9.250 1.00 90.19 273 SER A O 1
ATOM 2163 N N . LYS A 1 274 ? 25.604 6.304 -10.969 1.00 90.00 274 LYS A N 1
ATOM 2164 C CA . LYS A 1 274 ? 24.139 6.209 -11.008 1.00 90.00 274 LYS A CA 1
ATOM 2165 C C . LYS A 1 274 ? 23.608 4.977 -11.727 1.00 90.00 274 LYS A C 1
ATOM 2167 O O . LYS A 1 274 ? 22.662 4.363 -11.244 1.00 90.00 274 LYS A O 1
ATOM 2172 N N . PHE A 1 275 ? 24.179 4.641 -12.880 1.00 92.88 275 PHE A N 1
ATOM 2173 C CA . PHE A 1 275 ? 23.626 3.641 -13.795 1.00 92.88 275 PHE A CA 1
ATOM 2174 C C . PHE A 1 275 ? 24.419 2.333 -13.849 1.00 92.88 275 PHE A C 1
ATOM 2176 O O . PHE A 1 275 ? 23.894 1.355 -14.380 1.00 92.88 275 PHE A O 1
ATOM 2183 N N . GLY A 1 276 ? 25.626 2.285 -13.281 1.00 93.00 276 GLY A N 1
ATOM 2184 C CA . GLY A 1 276 ? 26.473 1.094 -13.228 1.00 93.00 276 GLY A CA 1
ATOM 2185 C C . GLY A 1 276 ? 27.528 1.017 -14.337 1.00 93.00 276 GLY A C 1
ATOM 2186 O O . GLY A 1 276 ? 27.898 2.014 -14.969 1.00 93.00 276 GLY A O 1
ATOM 2187 N N . SER A 1 277 ? 28.075 -0.183 -14.535 1.00 92.31 277 SER A N 1
ATOM 2188 C CA . SER A 1 277 ? 29.210 -0.459 -15.429 1.00 92.31 277 SER A CA 1
ATOM 2189 C C . SER A 1 277 ? 28.861 -0.454 -16.915 1.00 92.31 277 SER A C 1
ATOM 2191 O O . SER A 1 277 ? 29.696 -0.029 -17.713 1.00 92.31 277 SER A O 1
ATOM 2193 N N . SER A 1 278 ? 27.649 -0.868 -17.291 1.00 94.12 278 SER A N 1
ATOM 2194 C CA . SER A 1 278 ? 27.284 -1.078 -18.696 1.00 94.12 278 SER A CA 1
ATOM 2195 C C . SER A 1 278 ? 27.280 0.232 -19.496 1.00 94.12 278 SER A C 1
ATOM 2197 O O . SER A 1 278 ? 26.512 1.158 -19.218 1.00 94.12 278 SER A O 1
ATOM 2199 N N . ASN A 1 279 ? 28.145 0.321 -20.513 1.00 91.75 279 ASN A N 1
ATOM 2200 C CA . ASN A 1 279 ? 28.230 1.493 -21.391 1.00 91.75 279 ASN A CA 1
ATOM 2201 C C . ASN A 1 279 ? 26.974 1.643 -22.255 1.00 91.75 279 ASN A C 1
ATOM 2203 O O . ASN A 1 279 ? 26.408 2.732 -22.293 1.00 91.75 279 ASN A O 1
ATOM 2207 N N . ASN A 1 280 ? 26.482 0.548 -22.838 1.00 91.31 280 ASN A N 1
ATOM 2208 C CA . ASN A 1 280 ? 25.254 0.535 -23.635 1.00 91.31 280 ASN A CA 1
ATOM 2209 C C . ASN A 1 280 ? 24.056 1.046 -22.826 1.00 91.31 280 ASN A C 1
ATOM 2211 O O . ASN A 1 280 ? 23.251 1.829 -23.326 1.00 91.31 280 ASN A O 1
ATOM 2215 N N . PHE A 1 281 ? 23.946 0.644 -21.554 1.00 92.69 281 PHE A N 1
ATOM 2216 C CA . PHE A 1 281 ? 22.858 1.118 -20.702 1.00 92.69 281 PHE A CA 1
ATOM 2217 C C . PHE A 1 281 ? 23.001 2.605 -20.363 1.00 92.69 281 PHE A C 1
ATOM 2219 O O . PHE A 1 281 ? 22.015 3.338 -20.411 1.00 92.69 281 PHE A O 1
ATOM 2226 N N . LYS A 1 282 ? 24.220 3.078 -20.067 1.00 92.12 282 LYS A N 1
ATOM 2227 C CA . LYS A 1 282 ? 24.482 4.509 -19.833 1.00 92.12 282 LYS A CA 1
ATOM 2228 C C . LYS A 1 282 ? 24.133 5.363 -21.052 1.00 92.12 282 LYS A C 1
ATOM 2230 O O . LYS A 1 282 ? 23.544 6.428 -20.883 1.00 92.12 282 LYS A O 1
ATOM 2235 N N . GLU A 1 283 ? 24.478 4.911 -22.255 1.00 88.94 283 GLU A N 1
ATOM 2236 C CA . GLU A 1 283 ? 24.142 5.598 -23.508 1.00 88.94 283 GLU A CA 1
ATOM 2237 C C . GLU A 1 283 ? 22.630 5.618 -23.743 1.00 88.94 283 GLU A C 1
ATOM 2239 O O . GLU A 1 283 ? 22.054 6.691 -23.896 1.00 88.94 283 GLU A O 1
ATOM 2244 N N . SER A 1 284 ? 21.966 4.467 -23.621 1.00 89.88 284 SER A N 1
ATOM 2245 C CA . SER A 1 284 ? 20.507 4.361 -23.729 1.00 89.88 284 SER A CA 1
ATOM 2246 C C . SER A 1 284 ? 19.769 5.268 -22.726 1.00 89.88 284 SER A C 1
ATOM 2248 O O . SER A 1 284 ? 18.835 5.993 -23.089 1.00 89.88 284 SER A O 1
ATOM 2250 N N . ALA A 1 285 ? 20.216 5.301 -21.465 1.00 90.44 285 ALA A N 1
ATOM 2251 C CA . ALA A 1 285 ? 19.644 6.174 -20.444 1.00 90.44 285 ALA A CA 1
ATOM 2252 C C . ALA A 1 285 ? 19.862 7.658 -20.775 1.00 90.44 285 ALA A C 1
ATOM 2254 O O . ALA A 1 285 ? 18.951 8.472 -20.589 1.00 90.44 285 ALA A O 1
ATOM 2255 N N . ARG A 1 286 ? 21.049 8.011 -21.289 1.00 87.31 286 ARG A N 1
ATOM 2256 C CA . ARG A 1 286 ? 21.384 9.366 -21.741 1.00 87.31 286 ARG A CA 1
ATOM 2257 C C . ARG A 1 286 ? 20.415 9.821 -22.832 1.00 87.31 286 ARG A C 1
ATOM 2259 O O . ARG A 1 286 ? 19.871 10.916 -22.722 1.00 87.31 286 ARG A O 1
ATOM 2266 N N . ASP A 1 287 ? 20.127 8.979 -23.815 1.00 86.44 287 ASP A N 1
ATOM 2267 C CA . ASP A 1 287 ? 19.243 9.338 -24.927 1.00 86.44 287 ASP A CA 1
ATOM 2268 C C . ASP A 1 287 ? 17.831 9.710 -24.451 1.00 86.44 287 ASP A C 1
ATOM 2270 O O . ASP A 1 287 ? 17.288 10.736 -24.857 1.00 86.44 287 ASP A O 1
ATOM 2274 N N . VAL A 1 288 ? 17.266 8.966 -23.494 1.00 86.19 288 VAL A N 1
ATOM 2275 C CA . VAL A 1 288 ? 15.962 9.295 -22.882 1.00 86.19 288 VAL A CA 1
ATOM 2276 C C . VAL A 1 288 ? 16.012 10.578 -22.051 1.00 86.19 288 VAL A C 1
ATOM 2278 O O . VAL A 1 288 ? 15.045 11.343 -22.029 1.00 86.19 288 VAL A O 1
ATOM 2281 N N . ILE A 1 289 ? 17.105 10.808 -21.322 1.00 84.50 289 ILE A N 1
ATOM 2282 C CA . ILE A 1 289 ? 17.254 11.982 -20.452 1.00 84.50 289 ILE A CA 1
ATOM 2283 C C . ILE A 1 289 ? 17.329 13.267 -21.276 1.00 84.50 289 ILE A C 1
ATOM 2285 O O . ILE A 1 289 ? 16.654 14.240 -20.936 1.00 84.50 289 ILE A O 1
ATOM 2289 N N . TYR A 1 290 ? 18.123 13.255 -22.348 1.00 80.44 290 TYR A N 1
ATOM 2290 C CA . TYR A 1 290 ? 18.350 14.419 -23.205 1.00 80.44 290 TYR A CA 1
ATOM 2291 C C . TYR A 1 290 ? 17.378 14.505 -24.391 1.00 80.44 290 TYR A C 1
ATOM 2293 O O . TYR A 1 290 ? 17.402 15.492 -25.116 1.00 80.44 290 TYR A O 1
ATOM 2301 N N . GLY A 1 291 ? 16.497 13.514 -24.569 1.00 76.56 291 GLY A N 1
ATOM 2302 C CA . GLY A 1 291 ? 15.508 13.497 -25.648 1.00 76.56 291 GLY A CA 1
ATOM 2303 C C . GLY A 1 291 ? 16.083 13.147 -27.024 1.00 76.56 291 GLY A C 1
ATOM 2304 O O . GLY A 1 291 ? 15.414 13.372 -28.026 1.00 76.56 291 GLY A O 1
ATOM 2305 N N . ASN A 1 292 ? 17.283 12.563 -27.080 1.00 73.56 292 ASN A N 1
ATOM 2306 C CA . ASN A 1 292 ? 17.944 12.110 -28.308 1.00 73.56 292 ASN A CA 1
ATOM 2307 C C . ASN A 1 292 ? 17.467 10.705 -28.710 1.00 73.56 292 ASN A C 1
ATOM 2309 O O . ASN A 1 292 ? 18.268 9.814 -28.976 1.00 73.56 292 ASN A O 1
ATOM 2313 N N . LEU A 1 293 ? 16.155 10.473 -28.684 1.00 69.19 293 LEU A N 1
ATOM 2314 C CA . LEU A 1 293 ? 15.594 9.170 -29.025 1.00 69.19 293 LEU A CA 1
ATOM 2315 C C . LEU A 1 293 ? 15.710 8.940 -30.534 1.00 69.19 293 LEU A C 1
AT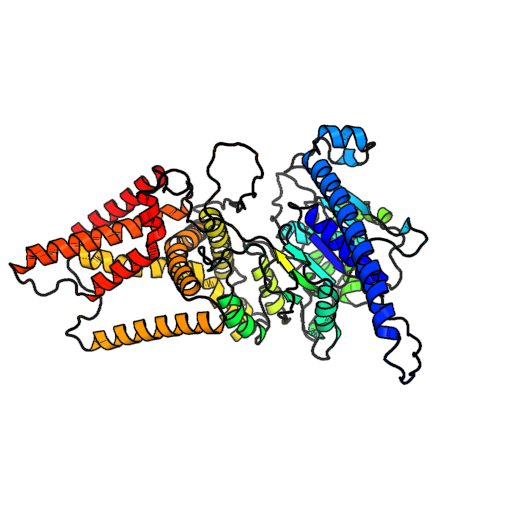OM 2317 O O . LEU A 1 293 ? 15.171 9.718 -31.320 1.00 69.19 293 LEU A O 1
ATOM 2321 N N . SER A 1 294 ? 16.389 7.859 -30.930 1.00 61.03 294 SER A N 1
ATOM 2322 C CA . SER A 1 294 ? 16.371 7.412 -32.323 1.00 61.03 294 SER A CA 1
ATOM 2323 C C . SER A 1 294 ? 14.941 7.053 -32.727 1.00 61.03 294 SER A C 1
ATOM 2325 O O . SER A 1 294 ? 14.244 6.327 -32.017 1.00 61.03 294 SER A O 1
ATOM 2327 N N . THR A 1 295 ? 14.503 7.571 -33.870 1.00 55.41 295 THR A N 1
ATOM 2328 C CA . THR A 1 295 ? 13.222 7.228 -34.498 1.00 55.41 295 THR A CA 1
ATOM 2329 C C . THR A 1 295 ? 13.277 5.901 -35.251 1.00 55.41 295 THR A C 1
ATOM 2331 O O . THR A 1 295 ? 12.233 5.409 -35.683 1.00 55.41 295 THR A O 1
ATOM 2334 N N . GLU A 1 296 ? 14.463 5.305 -35.406 1.00 55.28 296 GLU A N 1
ATOM 2335 C CA . GLU A 1 296 ? 14.611 4.012 -36.064 1.00 55.28 296 GLU A CA 1
ATOM 2336 C C . GLU A 1 296 ? 14.249 2.865 -35.105 1.00 55.28 296 GLU A C 1
ATOM 2338 O O . GLU A 1 296 ? 14.782 2.787 -33.993 1.00 55.28 296 GLU A O 1
ATOM 2343 N N . PRO A 1 297 ? 13.339 1.956 -35.500 1.00 56.81 297 PRO A N 1
ATOM 2344 C CA . PRO A 1 297 ? 12.989 0.810 -34.676 1.00 56.81 297 PRO A CA 1
ATOM 2345 C C . PRO A 1 297 ? 14.211 -0.094 -34.489 1.00 56.81 297 PRO A C 1
ATOM 2347 O O . PRO A 1 297 ? 14.881 -0.438 -35.459 1.00 56.81 297 PRO A O 1
ATOM 2350 N N . ILE A 1 298 ? 14.476 -0.526 -33.249 1.00 60.56 298 ILE A N 1
ATOM 2351 C CA . ILE A 1 298 ? 15.532 -1.508 -32.956 1.00 60.56 298 ILE A CA 1
ATOM 2352 C C . ILE A 1 298 ? 15.258 -2.767 -33.791 1.00 60.56 298 ILE A C 1
ATOM 2354 O O . ILE A 1 298 ? 14.252 -3.461 -33.580 1.00 60.56 298 ILE A O 1
ATOM 2358 N N . VAL A 1 299 ? 16.138 -3.003 -34.769 1.00 57.09 299 VAL A N 1
ATOM 2359 C CA . VAL A 1 299 ? 15.985 -4.021 -35.820 1.00 57.09 299 VAL A CA 1
ATOM 2360 C C . VAL A 1 299 ? 16.250 -5.429 -35.279 1.00 57.09 299 VAL A C 1
ATOM 2362 O O . VAL A 1 299 ? 15.641 -6.382 -35.757 1.00 57.09 299 VAL A O 1
ATOM 2365 N N . ASP A 1 300 ? 17.073 -5.564 -34.236 1.00 71.12 300 ASP A N 1
ATOM 2366 C CA . ASP A 1 300 ? 17.396 -6.861 -33.640 1.00 71.12 300 ASP A CA 1
ATOM 2367 C C . ASP A 1 300 ? 17.496 -6.796 -32.105 1.00 71.12 300 ASP A C 1
ATOM 2369 O O . ASP A 1 300 ? 18.541 -6.460 -31.547 1.00 71.12 300 ASP A O 1
ATOM 2373 N N . ILE A 1 301 ? 16.407 -7.142 -31.406 1.00 77.31 301 ILE A N 1
ATOM 2374 C CA . ILE A 1 301 ? 16.401 -7.263 -29.935 1.00 77.31 301 ILE A CA 1
ATOM 2375 C C . ILE A 1 301 ? 17.243 -8.453 -29.471 1.00 77.31 301 ILE A C 1
ATOM 2377 O O . ILE A 1 301 ? 17.774 -8.417 -28.359 1.00 77.31 301 ILE A O 1
ATOM 2381 N N . SER A 1 302 ? 17.378 -9.503 -30.289 1.00 78.56 302 SER A N 1
ATOM 2382 C CA . SER A 1 302 ? 18.155 -10.688 -29.923 1.00 78.56 302 SER A CA 1
ATOM 2383 C C . SER A 1 302 ? 19.619 -10.326 -29.675 1.00 78.56 302 SER A C 1
ATOM 2385 O O . SER A 1 302 ? 20.204 -10.828 -28.718 1.00 78.56 302 SER A O 1
ATOM 2387 N N . SER A 1 303 ? 20.164 -9.361 -30.425 1.00 82.56 303 SER A N 1
ATOM 2388 C CA . SER A 1 303 ? 21.508 -8.806 -30.196 1.00 82.56 303 SER A CA 1
ATOM 2389 C C . SER A 1 303 ? 21.692 -8.127 -28.827 1.00 82.56 303 SER A C 1
ATOM 2391 O O . SER A 1 303 ? 22.806 -8.046 -28.313 1.00 82.56 303 SER A O 1
ATOM 2393 N N . CYS A 1 304 ? 20.607 -7.660 -28.198 1.00 86.31 304 CYS A N 1
ATOM 2394 C CA . CYS A 1 304 ? 20.648 -6.983 -26.902 1.00 86.31 304 CYS A CA 1
ATOM 2395 C C . CYS A 1 304 ? 20.503 -7.940 -25.711 1.00 86.31 304 CYS A C 1
ATOM 2397 O O . CYS A 1 304 ? 20.646 -7.495 -24.573 1.00 86.31 304 CYS A O 1
ATOM 2399 N N . VAL A 1 305 ? 20.196 -9.225 -25.934 1.00 89.88 305 VAL A N 1
ATOM 2400 C CA . VAL A 1 305 ? 19.856 -10.171 -24.856 1.00 89.88 305 VAL A CA 1
ATOM 2401 C C . VAL A 1 305 ? 21.020 -10.380 -23.891 1.00 89.88 305 VAL A C 1
ATOM 2403 O O . VAL A 1 305 ? 20.801 -10.351 -22.682 1.00 89.88 305 VAL A O 1
ATOM 2406 N N . ASP A 1 306 ? 22.249 -10.527 -24.384 1.00 91.00 306 ASP A N 1
ATOM 2407 C CA . ASP A 1 306 ? 23.409 -10.781 -23.519 1.00 91.00 306 ASP A CA 1
ATOM 2408 C C . ASP A 1 306 ? 23.732 -9.575 -22.625 1.00 91.00 306 ASP A C 1
ATOM 2410 O O . ASP A 1 306 ? 23.917 -9.718 -21.415 1.00 91.00 306 ASP A O 1
ATOM 2414 N N . VAL A 1 307 ? 23.682 -8.361 -23.182 1.00 92.00 307 VAL A N 1
ATOM 2415 C CA . VAL A 1 307 ? 23.855 -7.119 -22.407 1.00 92.00 307 VAL A CA 1
ATOM 2416 C C . VAL A 1 307 ? 22.678 -6.906 -21.446 1.00 92.00 307 VAL A C 1
ATOM 2418 O O . VAL A 1 307 ? 22.851 -6.431 -20.323 1.00 92.00 307 VAL A O 1
ATOM 2421 N N . ALA A 1 308 ? 21.463 -7.292 -21.845 1.00 93.62 308 ALA A N 1
ATOM 2422 C CA . ALA A 1 308 ? 20.296 -7.259 -20.971 1.00 93.62 308 ALA A CA 1
ATOM 2423 C C . ALA A 1 308 ? 20.434 -8.229 -19.786 1.00 93.62 308 ALA A C 1
ATOM 2425 O O . ALA A 1 308 ? 20.026 -7.890 -18.673 1.00 93.62 308 ALA A O 1
ATOM 2426 N N . LYS A 1 309 ? 21.045 -9.404 -19.996 1.00 94.69 309 LYS A N 1
ATOM 2427 C CA . LYS A 1 309 ? 21.358 -10.357 -18.925 1.00 94.69 309 LYS A CA 1
ATOM 2428 C C . LYS A 1 309 ? 22.353 -9.770 -17.921 1.00 94.69 309 LYS A C 1
ATOM 2430 O O . LYS A 1 309 ? 22.124 -9.921 -16.722 1.00 94.69 309 LYS A O 1
ATOM 2435 N N . GLU A 1 310 ? 23.373 -9.043 -18.389 1.00 94.94 310 GLU A N 1
ATOM 2436 C CA . GLU A 1 310 ? 24.347 -8.338 -17.535 1.00 94.94 310 GLU A CA 1
ATOM 2437 C C . GLU A 1 310 ? 23.660 -7.322 -16.610 1.00 94.94 310 GLU A C 1
ATOM 2439 O O . GLU A 1 310 ? 23.851 -7.348 -15.396 1.00 94.94 310 GLU A O 1
ATOM 2444 N N . VAL A 1 311 ? 22.804 -6.445 -17.149 1.00 95.44 311 VAL A N 1
ATOM 2445 C CA . VAL A 1 311 ? 22.156 -5.399 -16.332 1.00 95.44 311 VAL A CA 1
ATOM 2446 C C . VAL A 1 311 ? 21.047 -5.932 -15.417 1.00 95.44 311 VAL A C 1
ATOM 2448 O O . VAL A 1 311 ? 20.589 -5.224 -14.519 1.00 95.44 311 VAL A O 1
ATOM 2451 N N . ALA A 1 312 ? 20.591 -7.166 -15.622 1.00 95.31 312 ALA A N 1
ATOM 2452 C CA . ALA A 1 312 ? 19.635 -7.853 -14.754 1.00 95.31 312 ALA A CA 1
ATOM 2453 C C . ALA A 1 312 ? 20.302 -8.732 -13.681 1.00 95.31 312 ALA A C 1
ATOM 2455 O O . ALA A 1 312 ? 19.586 -9.335 -12.876 1.00 95.31 312 ALA A O 1
ATOM 2456 N N . ALA A 1 313 ? 21.637 -8.780 -13.652 1.00 94.12 313 ALA A N 1
ATOM 2457 C CA . ALA A 1 313 ? 22.399 -9.529 -12.664 1.00 94.12 313 ALA A CA 1
ATOM 2458 C C . ALA A 1 313 ? 22.136 -9.040 -11.231 1.00 94.12 313 ALA A C 1
ATOM 2460 O O . ALA A 1 313 ? 21.877 -7.856 -10.981 1.00 94.12 313 ALA A O 1
ATOM 2461 N N . CYS A 1 314 ? 22.233 -9.956 -10.268 1.00 90.88 314 CYS A N 1
ATOM 2462 C CA . CYS A 1 314 ? 21.887 -9.682 -8.870 1.00 90.88 314 CYS A CA 1
ATOM 2463 C C . CYS A 1 314 ? 22.875 -8.721 -8.183 1.00 90.88 314 CYS A C 1
ATOM 2465 O O . CYS A 1 314 ? 22.509 -8.010 -7.248 1.00 90.88 314 CYS A O 1
ATOM 2467 N N . ASN A 1 315 ? 24.115 -8.666 -8.673 1.00 93.19 315 ASN A N 1
ATOM 2468 C CA . ASN A 1 315 ? 25.188 -7.815 -8.166 1.00 93.19 315 ASN A CA 1
ATOM 2469 C C . ASN A 1 315 ? 25.336 -6.483 -8.925 1.00 93.19 315 ASN A C 1
ATOM 2471 O O . ASN A 1 315 ? 26.132 -5.646 -8.503 1.00 93.19 315 ASN A O 1
ATOM 2475 N N . TYR A 1 316 ? 24.574 -6.257 -10.003 1.00 95.06 316 TYR A N 1
ATOM 2476 C CA . TYR A 1 316 ? 24.715 -5.069 -10.856 1.00 95.06 316 TYR A CA 1
ATOM 2477 C C . TYR A 1 316 ? 24.514 -3.754 -10.085 1.00 95.06 316 TYR A C 1
ATOM 2479 O O . TYR A 1 316 ? 25.091 -2.719 -10.408 1.00 95.06 316 TYR A O 1
ATOM 2487 N N . GLU A 1 317 ? 23.678 -3.788 -9.047 1.00 93.88 317 GLU A N 1
ATOM 2488 C CA . GLU A 1 317 ? 23.313 -2.610 -8.258 1.00 93.88 317 GLU A CA 1
ATOM 2489 C C . GLU A 1 317 ? 24.353 -2.265 -7.175 1.00 93.88 317 GLU A C 1
ATOM 2491 O O . GLU A 1 317 ? 24.296 -1.174 -6.600 1.00 93.88 317 GLU A O 1
ATOM 2496 N N . ILE A 1 318 ? 25.319 -3.152 -6.902 1.00 92.38 318 ILE A N 1
ATOM 2497 C CA . ILE A 1 318 ? 26.319 -2.963 -5.846 1.00 92.38 318 ILE A CA 1
ATOM 2498 C C . ILE A 1 318 ? 27.198 -1.751 -6.167 1.00 92.38 318 ILE A C 1
ATOM 2500 O O . ILE A 1 318 ? 27.808 -1.660 -7.228 1.00 92.38 318 ILE A O 1
ATOM 2504 N N . GLY A 1 319 ? 27.277 -0.813 -5.220 1.00 90.69 319 GLY A N 1
ATOM 2505 C CA . GLY A 1 319 ? 28.060 0.415 -5.381 1.00 90.69 319 GLY A CA 1
ATOM 2506 C C . GLY A 1 319 ? 27.426 1.453 -6.314 1.00 90.69 319 GLY A C 1
ATOM 2507 O O . GLY A 1 319 ? 28.075 2.448 -6.627 1.00 90.69 319 GLY A O 1
ATOM 2508 N N . THR A 1 320 ? 26.174 1.247 -6.738 1.00 94.62 320 THR A N 1
ATOM 2509 C CA . THR A 1 320 ? 25.423 2.196 -7.572 1.00 94.62 320 THR A CA 1
ATOM 2510 C C . THR A 1 320 ? 24.338 2.932 -6.779 1.00 94.62 320 THR A C 1
ATOM 2512 O O . THR A 1 320 ? 24.043 2.596 -5.633 1.00 94.62 320 THR A O 1
ATOM 2515 N N . CYS A 1 321 ? 23.695 3.925 -7.400 1.00 94.75 321 CYS A N 1
ATOM 2516 C CA . CYS A 1 321 ? 22.569 4.658 -6.807 1.00 94.75 321 CYS A CA 1
ATOM 2517 C C . CYS A 1 321 ? 21.188 3.993 -7.019 1.00 94.75 321 CYS A C 1
ATOM 2519 O O . CYS A 1 321 ? 20.162 4.600 -6.674 1.00 94.75 321 CYS A O 1
ATOM 2521 N N . TRP A 1 322 ? 21.129 2.785 -7.599 1.00 96.00 322 TRP A N 1
ATOM 2522 C CA . TRP A 1 322 ? 19.877 2.041 -7.785 1.00 96.00 322 TRP A CA 1
ATOM 2523 C C . TRP A 1 322 ? 19.217 1.706 -6.449 1.00 96.00 322 TRP A C 1
ATOM 2525 O O . TRP A 1 322 ? 19.874 1.334 -5.481 1.00 96.00 322 TRP A O 1
ATOM 2535 N N . GLY A 1 323 ? 17.898 1.884 -6.381 1.00 93.94 323 GLY A N 1
ATOM 2536 C CA . GLY A 1 323 ? 17.142 1.677 -5.150 1.00 93.94 323 GLY A CA 1
ATOM 2537 C C . GLY A 1 323 ? 17.265 2.809 -4.129 1.00 93.94 323 GLY A C 1
ATOM 2538 O O . GLY A 1 323 ? 16.596 2.771 -3.101 1.00 93.94 323 GLY A O 1
ATOM 2539 N N . GLN A 1 324 ? 18.079 3.833 -4.388 1.00 91.56 324 GLN A N 1
ATOM 2540 C CA . GLN A 1 324 ? 18.262 4.972 -3.483 1.00 91.56 324 GLN A CA 1
ATOM 2541 C C . GLN A 1 324 ? 17.825 6.272 -4.161 1.00 91.56 324 GLN A C 1
ATOM 2543 O O . GLN A 1 324 ? 16.844 6.900 -3.758 1.00 91.56 324 GLN A O 1
ATOM 2548 N N . GLU A 1 325 ? 18.517 6.651 -5.235 1.00 90.94 325 GLU A N 1
ATOM 2549 C CA . GLU A 1 325 ? 18.220 7.861 -6.012 1.00 90.94 325 GLU A CA 1
ATOM 2550 C C . GLU A 1 325 ? 17.607 7.548 -7.378 1.00 90.94 325 GLU A C 1
ATOM 2552 O O . GLU A 1 325 ? 16.865 8.370 -7.924 1.00 90.94 325 GLU A O 1
ATOM 2557 N N . VAL A 1 326 ? 17.911 6.361 -7.909 1.00 94.56 326 VAL A N 1
ATOM 2558 C CA . VAL A 1 326 ? 17.499 5.868 -9.225 1.00 94.56 326 VAL A CA 1
ATOM 2559 C C . VAL A 1 326 ? 16.566 4.672 -9.046 1.00 94.56 326 VAL A C 1
ATOM 2561 O O . VAL A 1 326 ? 16.823 3.789 -8.229 1.00 94.56 326 VAL A O 1
ATOM 2564 N N . GLY A 1 327 ? 15.490 4.630 -9.829 1.00 95.81 327 GLY A N 1
ATOM 2565 C CA . GLY A 1 327 ? 14.522 3.539 -9.809 1.00 95.81 327 GLY A CA 1
ATOM 2566 C C . GLY A 1 327 ? 13.444 3.666 -8.728 1.00 95.81 327 GLY A C 1
ATOM 2567 O O . GLY A 1 327 ? 13.153 4.753 -8.210 1.00 95.81 327 GLY A O 1
ATOM 2568 N N . TRP A 1 328 ? 12.841 2.524 -8.412 1.00 96.62 328 TRP A N 1
ATOM 2569 C CA . TRP A 1 328 ? 11.977 2.295 -7.260 1.00 96.62 328 TRP A CA 1
ATOM 2570 C C . TRP A 1 328 ? 12.832 2.196 -6.002 1.00 96.62 328 TRP A C 1
ATOM 2572 O O . TRP A 1 328 ? 13.849 1.502 -5.995 1.00 96.62 328 TRP A O 1
ATOM 2582 N N . VAL A 1 329 ? 12.425 2.909 -4.957 1.00 95.88 329 VAL A N 1
ATOM 2583 C CA . VAL A 1 329 ? 13.220 3.126 -3.743 1.00 95.88 329 VAL A CA 1
ATOM 2584 C C . VAL A 1 329 ? 13.150 1.913 -2.814 1.00 95.88 329 VAL A C 1
ATOM 2586 O O . VAL A 1 329 ? 12.078 1.387 -2.547 1.00 95.88 329 VAL A O 1
ATOM 2589 N N . TYR A 1 330 ? 14.289 1.480 -2.285 1.00 93.88 330 TYR A N 1
ATOM 2590 C CA . TYR A 1 330 ? 14.400 0.379 -1.331 1.00 93.88 330 TYR A CA 1
ATOM 2591 C C . TYR A 1 330 ? 14.270 0.862 0.118 1.00 93.88 330 TYR A C 1
ATOM 2593 O O . TYR A 1 330 ? 14.456 2.037 0.430 1.00 93.88 330 TYR A O 1
ATOM 2601 N N . GLY A 1 331 ? 14.011 -0.081 1.027 1.00 86.25 331 GLY A N 1
ATOM 2602 C CA . GLY A 1 331 ? 14.092 0.150 2.474 1.00 86.25 331 GLY A CA 1
ATOM 2603 C C . GLY A 1 331 ? 12.758 0.383 3.185 1.00 86.25 331 GLY A C 1
ATOM 2604 O O . GLY A 1 331 ? 12.770 0.621 4.387 1.00 86.25 331 GLY A O 1
ATOM 2605 N N . SER A 1 332 ? 11.629 0.280 2.480 1.00 89.88 332 SER A N 1
ATOM 2606 C CA . SER A 1 332 ? 10.288 0.243 3.072 1.00 89.88 332 SER A CA 1
ATOM 2607 C C . SER A 1 332 ? 9.456 -0.863 2.423 1.00 89.88 332 SER A C 1
ATOM 2609 O O . SER A 1 332 ? 9.642 -1.159 1.242 1.00 89.88 332 SER A O 1
ATOM 2611 N N . LEU A 1 333 ? 8.532 -1.453 3.186 1.00 88.81 333 LEU A N 1
ATOM 2612 C CA . LEU A 1 333 ? 7.505 -2.367 2.665 1.00 88.81 333 LEU A CA 1
ATOM 2613 C C . LEU A 1 333 ? 6.479 -1.698 1.732 1.00 88.81 333 LEU A C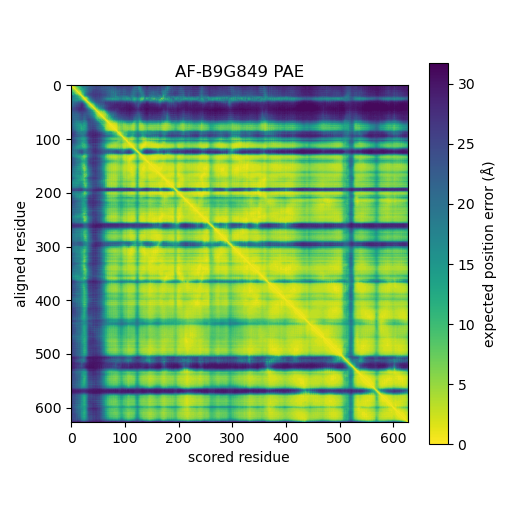 1
ATOM 2615 O O . LEU A 1 333 ? 5.716 -2.404 1.075 1.00 88.81 333 LEU A O 1
ATOM 2619 N N . THR A 1 334 ? 6.444 -0.366 1.696 1.00 92.31 334 THR A N 1
ATOM 2620 C CA . THR A 1 334 ? 5.634 0.444 0.775 1.00 92.31 334 THR A CA 1
ATOM 2621 C C . THR A 1 334 ? 6.569 1.244 -0.131 1.00 92.31 334 THR A C 1
ATOM 2623 O O . THR A 1 334 ? 6.687 2.469 -0.012 1.00 92.31 334 THR A O 1
ATOM 2626 N N . GLU A 1 335 ? 7.318 0.543 -0.994 1.00 94.19 335 GLU A N 1
ATOM 2627 C CA . GLU A 1 335 ? 8.276 1.170 -1.915 1.00 94.19 335 GLU A CA 1
ATOM 2628 C C . GLU A 1 335 ? 7.600 2.126 -2.896 1.00 94.19 335 GLU A C 1
ATOM 2630 O O . GLU A 1 335 ? 8.228 3.049 -3.411 1.00 94.19 335 GLU A O 1
ATOM 2635 N N . ASP A 1 336 ? 6.328 1.878 -3.188 1.00 95.38 336 ASP A N 1
ATOM 2636 C CA . ASP A 1 336 ? 5.510 2.622 -4.126 1.00 95.38 336 ASP A CA 1
ATOM 2637 C C . ASP A 1 336 ? 5.298 4.057 -3.647 1.00 95.38 336 ASP A C 1
ATOM 2639 O O . ASP A 1 336 ? 5.795 5.001 -4.268 1.00 95.38 336 ASP A O 1
ATOM 2643 N N . VAL A 1 337 ? 4.683 4.234 -2.481 1.00 96.00 337 VAL A N 1
ATOM 2644 C CA . VAL A 1 337 ? 4.430 5.557 -1.908 1.00 96.00 337 VAL A CA 1
ATOM 2645 C C . VAL A 1 337 ? 5.750 6.282 -1.633 1.00 96.00 337 VAL A C 1
ATOM 2647 O O . VAL A 1 337 ? 5.869 7.474 -1.927 1.00 96.00 337 VAL A O 1
ATOM 2650 N N . LEU A 1 338 ? 6.787 5.560 -1.187 1.00 96.50 338 LEU A N 1
ATOM 2651 C CA . LEU A 1 338 ? 8.130 6.116 -1.001 1.00 96.50 338 LEU A CA 1
ATOM 2652 C C . LEU A 1 338 ? 8.753 6.612 -2.319 1.00 96.50 338 LEU A C 1
ATOM 2654 O O . LEU A 1 338 ? 9.357 7.687 -2.362 1.00 96.50 338 LEU A O 1
ATOM 2658 N N . THR A 1 339 ? 8.590 5.862 -3.411 1.00 97.44 339 THR A N 1
ATOM 2659 C CA . THR A 1 339 ? 9.057 6.266 -4.745 1.00 97.44 339 THR A CA 1
ATOM 2660 C C . THR A 1 339 ? 8.298 7.498 -5.234 1.00 97.44 339 THR A C 1
ATOM 2662 O O . THR A 1 339 ? 8.925 8.440 -5.721 1.00 97.44 339 THR A O 1
ATOM 2665 N N . GLY A 1 340 ? 6.977 7.546 -5.037 1.00 97.19 340 GLY A N 1
ATOM 2666 C CA . GLY A 1 340 ? 6.161 8.731 -5.320 1.00 97.19 340 GLY A CA 1
ATOM 2667 C C . GLY A 1 340 ? 6.638 9.963 -4.544 1.00 97.19 340 GLY A C 1
ATOM 2668 O O . GLY A 1 340 ? 6.836 11.030 -5.130 1.00 97.19 340 GLY A O 1
ATOM 2669 N N . GLN A 1 341 ? 6.938 9.804 -3.253 1.00 97.12 341 GLN A N 1
ATOM 2670 C CA . GLN A 1 341 ? 7.456 10.891 -2.426 1.00 97.12 341 GLN A CA 1
ATOM 2671 C C . GLN A 1 341 ? 8.842 11.353 -2.881 1.00 97.12 341 GLN A C 1
ATOM 2673 O O . GLN A 1 341 ? 9.092 12.557 -2.910 1.00 97.12 341 GLN A O 1
ATOM 2678 N N . ARG A 1 342 ? 9.745 10.440 -3.273 1.00 96.06 342 ARG A N 1
ATOM 2679 C CA . ARG A 1 342 ? 11.057 10.807 -3.842 1.00 96.06 342 ARG A CA 1
ATOM 2680 C C . ARG A 1 342 ? 10.884 11.681 -5.083 1.00 96.06 342 ARG A C 1
ATOM 2682 O O . ARG A 1 342 ? 11.589 12.680 -5.221 1.00 96.06 342 ARG A O 1
ATOM 2689 N N . ILE A 1 343 ? 9.949 11.315 -5.956 1.00 95.75 343 ILE A N 1
ATOM 2690 C CA . ILE A 1 343 ? 9.635 12.050 -7.184 1.00 95.75 343 ILE A CA 1
ATOM 2691 C C . ILE A 1 343 ? 9.100 13.451 -6.857 1.00 95.75 343 ILE A C 1
ATOM 2693 O O . ILE A 1 343 ? 9.620 14.439 -7.378 1.00 95.75 343 ILE A O 1
ATOM 2697 N N . HIS A 1 344 ? 8.137 13.570 -5.939 1.00 95.94 344 HIS A N 1
ATOM 2698 C CA . HIS A 1 344 ? 7.633 14.876 -5.491 1.00 95.94 344 HIS A CA 1
ATOM 2699 C C . HIS A 1 344 ? 8.712 15.708 -4.786 1.00 95.94 344 HIS A C 1
ATOM 2701 O O . HIS A 1 344 ? 8.851 16.901 -5.039 1.00 95.94 344 HIS A O 1
ATOM 2707 N N . ALA A 1 345 ? 9.564 15.093 -3.968 1.00 94.94 345 ALA A N 1
ATOM 2708 C CA . ALA A 1 345 ? 10.693 15.767 -3.327 1.00 94.94 345 ALA A CA 1
ATOM 2709 C C . ALA A 1 345 ? 11.781 16.215 -4.326 1.00 94.94 345 ALA A C 1
ATOM 2711 O O . ALA A 1 345 ? 12.616 17.060 -3.995 1.00 94.94 345 ALA A O 1
ATOM 2712 N N . ALA A 1 346 ? 11.786 15.672 -5.547 1.00 92.25 346 ALA A N 1
ATOM 2713 C CA . ALA A 1 346 ? 12.601 16.142 -6.667 1.00 92.25 346 ALA A CA 1
ATOM 2714 C C . ALA A 1 346 ? 11.953 17.305 -7.450 1.00 92.25 346 ALA A C 1
ATOM 2716 O O . ALA A 1 346 ? 12.536 17.767 -8.432 1.00 92.25 346 ALA A O 1
ATOM 2717 N N . GLY A 1 347 ? 10.787 17.782 -6.998 1.00 91.38 347 GLY A N 1
ATOM 2718 C CA . GLY A 1 347 ? 10.056 18.935 -7.531 1.00 91.38 347 GLY A CA 1
ATOM 2719 C C . GLY A 1 347 ? 9.022 18.589 -8.606 1.00 91.38 347 GLY A C 1
ATOM 2720 O O . GLY A 1 347 ? 8.280 19.462 -9.050 1.00 91.38 347 GLY A O 1
ATOM 2721 N N . TRP A 1 348 ? 8.912 17.313 -8.983 1.00 92.88 348 TRP A N 1
ATOM 2722 C CA . TRP A 1 348 ? 7.902 16.866 -9.936 1.00 92.88 348 TRP A CA 1
ATOM 2723 C C . TRP A 1 348 ? 6.496 16.887 -9.343 1.00 92.88 348 TRP A C 1
ATOM 2725 O O . TRP A 1 348 ? 6.300 16.786 -8.129 1.00 92.88 348 TRP A O 1
ATOM 2735 N N . ARG A 1 349 ? 5.514 16.961 -10.233 1.00 93.75 349 ARG A N 1
ATOM 2736 C CA . ARG A 1 349 ? 4.085 16.836 -9.957 1.00 93.75 349 ARG A CA 1
ATOM 2737 C C . ARG A 1 349 ? 3.557 15.501 -10.470 1.00 93.75 349 ARG A C 1
ATOM 2739 O O . ARG A 1 349 ? 4.220 14.833 -11.261 1.00 93.75 349 ARG A O 1
ATOM 2746 N N . SER A 1 350 ? 2.368 15.108 -10.045 1.00 94.62 350 SER A N 1
ATOM 2747 C CA . SER A 1 350 ? 1.659 13.945 -10.597 1.00 94.62 350 SER A CA 1
ATOM 2748 C C . SER A 1 350 ? 0.183 14.247 -10.802 1.00 94.62 350 SER A C 1
ATOM 2750 O O . SER A 1 350 ? -0.368 15.153 -10.178 1.00 94.62 350 SER A O 1
ATOM 2752 N N . THR A 1 351 ? -0.460 13.458 -11.656 1.00 92.88 351 THR A N 1
ATOM 2753 C CA . THR A 1 351 ? -1.870 13.646 -12.011 1.00 92.88 351 THR A CA 1
ATOM 2754 C C . THR A 1 351 ? -2.676 12.401 -11.666 1.00 92.88 351 THR A C 1
ATOM 2756 O O . THR A 1 351 ? -2.225 11.278 -11.889 1.00 92.88 351 THR A O 1
ATOM 2759 N N . LEU A 1 352 ? -3.878 12.604 -11.124 1.00 93.31 352 LEU A N 1
ATOM 2760 C CA . LEU A 1 352 ? -4.879 11.552 -10.967 1.00 93.31 352 LEU A CA 1
ATOM 2761 C C . LEU A 1 352 ? -5.725 11.486 -12.243 1.00 93.31 352 LEU A C 1
ATOM 2763 O O . LEU A 1 352 ? -6.336 12.483 -12.617 1.00 93.31 352 LEU A O 1
ATOM 2767 N N . MET A 1 353 ? -5.766 10.326 -12.896 1.00 92.62 353 MET A N 1
ATOM 2768 C CA . MET A 1 353 ? -6.603 10.082 -14.071 1.00 92.62 353 MET A CA 1
ATOM 2769 C C . MET A 1 353 ? -7.790 9.206 -13.691 1.00 92.62 353 MET A C 1
ATOM 2771 O O . MET A 1 353 ? -7.651 8.002 -13.485 1.00 92.62 353 MET A O 1
ATOM 2775 N N . GLU A 1 354 ? -8.961 9.825 -13.622 1.00 90.94 354 GLU A N 1
ATOM 2776 C CA . GLU A 1 354 ? -10.236 9.157 -13.393 1.00 90.94 354 GLU A CA 1
ATOM 2777 C C . GLU A 1 354 ? -11.053 9.218 -14.688 1.00 90.94 354 GLU A C 1
ATOM 2779 O O . GLU A 1 354 ? -11.333 10.300 -15.199 1.00 90.94 354 GLU A O 1
ATOM 2784 N N . ILE A 1 355 ? -11.362 8.049 -15.250 1.00 90.44 355 ILE A N 1
ATOM 2785 C CA . ILE A 1 355 ? -12.077 7.896 -16.522 1.00 90.44 355 ILE A CA 1
ATOM 2786 C C . ILE A 1 355 ? -13.218 6.894 -16.360 1.00 90.44 355 ILE A C 1
ATOM 2788 O O . ILE A 1 355 ? -13.133 5.994 -15.524 1.00 90.44 355 ILE A O 1
ATOM 2792 N N . GLU A 1 356 ? -14.251 7.049 -17.185 1.00 88.81 356 GLU A N 1
ATOM 2793 C CA . GLU A 1 356 ? -15.391 6.139 -17.284 1.00 88.81 356 GLU A CA 1
ATOM 2794 C C . GLU A 1 356 ? -15.412 5.527 -18.700 1.00 88.81 356 GLU A C 1
ATOM 2796 O O . GLU A 1 356 ? -15.419 6.288 -19.675 1.00 88.81 356 GLU A O 1
ATOM 2801 N N . PRO A 1 357 ? -15.377 4.189 -18.858 1.00 90.31 357 PRO A N 1
ATOM 2802 C CA . PRO A 1 357 ? -15.238 3.172 -17.809 1.00 90.31 357 PRO A CA 1
ATOM 2803 C C . PRO A 1 357 ? -13.849 3.194 -17.140 1.00 90.31 357 PRO A C 1
ATOM 2805 O O . PRO A 1 357 ? -12.899 3.697 -17.757 1.00 90.31 357 PRO A O 1
ATOM 2808 N N . PRO A 1 358 ? -13.700 2.623 -15.921 1.00 91.31 358 PRO A N 1
ATOM 2809 C CA . PRO A 1 358 ? -12.435 2.595 -15.191 1.00 91.31 358 PRO A CA 1
ATOM 2810 C C . PRO A 1 358 ? -11.268 2.097 -16.039 1.00 91.31 358 PRO A C 1
ATOM 2812 O O . PRO A 1 358 ? -11.397 1.130 -16.789 1.00 91.31 358 PRO A O 1
ATOM 2815 N N . ALA A 1 359 ? -10.113 2.742 -15.886 1.00 91.62 359 ALA A N 1
ATOM 2816 C CA . ALA A 1 359 ? -8.900 2.423 -16.633 1.00 91.62 359 ALA A CA 1
ATOM 2817 C C . ALA A 1 359 ? -8.441 0.971 -16.440 1.00 91.62 359 ALA A C 1
ATOM 2819 O O . ALA A 1 359 ? -8.205 0.246 -17.409 1.00 91.62 359 ALA A O 1
ATOM 2820 N N . PHE A 1 360 ? -8.346 0.559 -15.179 1.00 91.75 360 PHE A N 1
ATOM 2821 C CA . PHE A 1 360 ? -7.904 -0.764 -14.771 1.00 91.75 360 PHE A CA 1
ATOM 2822 C C . PHE A 1 360 ? -8.864 -1.323 -13.728 1.00 91.75 360 PHE A C 1
ATOM 2824 O O . PHE A 1 360 ? -9.405 -0.571 -12.914 1.00 91.75 360 PHE A O 1
ATOM 2831 N N . MET A 1 361 ? -9.036 -2.639 -13.743 1.00 88.94 361 MET A N 1
ATOM 2832 C CA . MET A 1 361 ? -9.860 -3.380 -12.794 1.00 88.94 361 MET A CA 1
ATOM 2833 C C . MET A 1 361 ? -9.034 -4.521 -12.210 1.00 88.94 361 MET A C 1
ATOM 2835 O O . MET A 1 361 ? -8.295 -5.172 -12.939 1.00 88.94 361 MET A O 1
ATOM 2839 N N . GLY A 1 362 ? -9.148 -4.778 -10.910 1.00 84.50 362 GLY A N 1
ATOM 2840 C CA . GLY A 1 362 ? -8.460 -5.904 -10.279 1.00 84.50 362 GLY A CA 1
ATOM 2841 C C . GLY A 1 362 ? 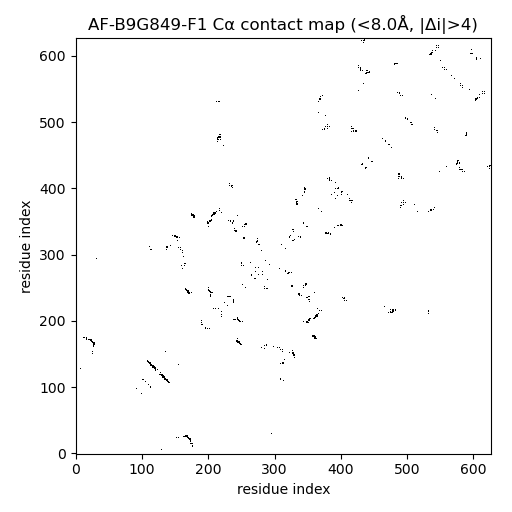-9.287 -6.671 -9.266 1.00 84.50 362 GLY A C 1
ATOM 2842 O O . GLY A 1 362 ? -10.470 -6.408 -9.082 1.00 84.50 362 GLY A O 1
ATOM 2843 N N . CYS A 1 363 ? -8.658 -7.625 -8.587 1.00 78.69 363 CYS A N 1
ATOM 2844 C CA . CYS A 1 363 ? -9.329 -8.463 -7.593 1.00 78.69 363 CYS A CA 1
ATOM 2845 C C . CYS A 1 363 ? -9.048 -7.983 -6.157 1.00 78.69 363 CYS A C 1
ATOM 2847 O O . CYS A 1 363 ? -7.888 -7.893 -5.728 1.00 78.69 363 CYS A O 1
ATOM 2849 N N . ALA A 1 364 ? -10.103 -7.686 -5.395 1.00 70.94 364 ALA A N 1
ATOM 2850 C CA . ALA A 1 364 ? -9.991 -7.315 -3.985 1.00 70.94 364 ALA A CA 1
ATOM 2851 C C . ALA A 1 364 ? -9.720 -8.551 -3.097 1.00 70.94 364 ALA A C 1
ATOM 2853 O O . ALA A 1 364 ? -10.122 -9.663 -3.432 1.00 70.94 364 ALA A O 1
ATOM 2854 N N . PRO A 1 365 ? -9.052 -8.401 -1.939 1.00 67.12 365 PRO A N 1
ATOM 2855 C CA . PRO A 1 365 ? -8.996 -9.470 -0.945 1.00 67.12 365 PRO A CA 1
ATOM 2856 C C . PRO A 1 365 ? -10.399 -9.791 -0.400 1.00 67.12 365 PRO A C 1
ATOM 2858 O O . PRO A 1 365 ? -11.071 -8.909 0.137 1.00 67.12 365 PRO A O 1
ATOM 2861 N 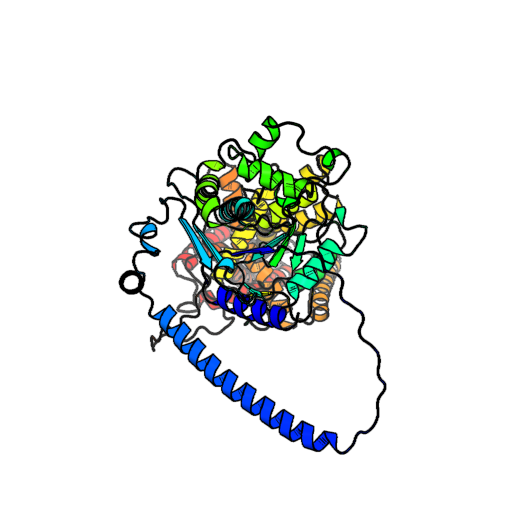N . ASN A 1 366 ? -10.798 -11.064 -0.471 1.00 68.44 366 ASN A N 1
ATOM 2862 C CA . ASN A 1 366 ? -12.158 -11.524 -0.148 1.00 68.44 366 ASN A CA 1
ATOM 2863 C C . ASN A 1 366 ? -12.363 -11.962 1.317 1.00 68.44 366 ASN A C 1
ATOM 2865 O O . ASN A 1 366 ? -13.422 -12.489 1.655 1.00 68.44 366 ASN A O 1
ATOM 2869 N N . GLY A 1 367 ? -11.379 -11.753 2.202 1.00 72.31 367 GLY A N 1
ATOM 2870 C CA . GLY A 1 367 ? -11.409 -12.278 3.571 1.00 72.31 367 GLY A CA 1
ATOM 2871 C C . GLY A 1 367 ? -10.726 -11.395 4.616 1.00 72.31 367 GLY A C 1
ATOM 2872 O O . GLY A 1 367 ? -9.837 -10.595 4.310 1.00 72.31 367 GLY A O 1
ATOM 2873 N N . GLY A 1 368 ? -11.128 -11.586 5.877 1.00 76.81 368 GLY A N 1
ATOM 2874 C CA . GLY A 1 368 ? -10.626 -10.836 7.033 1.00 76.81 368 GLY A CA 1
ATOM 2875 C C . GLY A 1 368 ? -9.102 -10.916 7.209 1.00 76.81 368 GLY A C 1
ATOM 2876 O O . GLY A 1 368 ? -8.459 -9.865 7.268 1.00 76.81 368 GLY A O 1
ATOM 2877 N N . PRO A 1 369 ? -8.489 -12.118 7.234 1.00 85.06 369 PRO A N 1
ATOM 2878 C CA . PRO A 1 369 ? -7.049 -12.258 7.444 1.00 85.06 369 PRO A CA 1
ATOM 2879 C C . PRO A 1 369 ? -6.210 -11.646 6.317 1.00 85.06 369 PRO A C 1
ATOM 2881 O O . PRO A 1 369 ? -5.272 -10.896 6.582 1.00 85.06 369 PRO A O 1
ATOM 2884 N N . ALA A 1 370 ? -6.578 -11.892 5.055 1.00 82.69 370 ALA A N 1
ATOM 2885 C CA . ALA A 1 370 ? -5.884 -11.325 3.898 1.00 82.69 370 ALA A CA 1
ATOM 2886 C C . ALA A 1 370 ? -5.901 -9.785 3.915 1.00 82.69 370 ALA A C 1
ATOM 2888 O O . ALA A 1 370 ? -4.860 -9.152 3.712 1.00 82.69 370 ALA A O 1
ATOM 2889 N N . CYS A 1 371 ? -7.059 -9.189 4.225 1.00 86.38 371 CYS A N 1
ATOM 2890 C CA . CYS A 1 371 ? -7.211 -7.746 4.399 1.00 86.38 371 CYS A CA 1
ATOM 2891 C C . CYS A 1 371 ? -6.312 -7.204 5.528 1.00 86.38 371 CYS A C 1
ATOM 2893 O O . CYS A 1 371 ? -5.522 -6.283 5.310 1.00 86.38 371 CYS A O 1
ATOM 2895 N N . LEU A 1 372 ? -6.360 -7.803 6.722 1.00 90.75 372 LEU A N 1
ATOM 2896 C CA . LEU A 1 372 ? -5.575 -7.332 7.868 1.00 90.75 372 LEU A CA 1
ATOM 2897 C C . LEU A 1 372 ? -4.064 -7.485 7.657 1.00 90.75 372 LEU A C 1
ATOM 2899 O O . LEU A 1 372 ? -3.306 -6.591 8.033 1.00 90.75 372 LEU A O 1
ATOM 2903 N N . THR A 1 373 ? -3.613 -8.562 7.011 1.00 88.69 373 THR A N 1
ATOM 2904 C CA . THR A 1 373 ? -2.202 -8.735 6.638 1.00 88.69 373 THR A CA 1
ATOM 2905 C C . THR A 1 373 ? -1.760 -7.664 5.642 1.00 88.69 373 THR A C 1
ATOM 2907 O O . THR A 1 373 ? -0.672 -7.107 5.780 1.00 88.69 373 THR A O 1
ATOM 2910 N N . GLN A 1 374 ? -2.598 -7.317 4.660 1.00 87.81 374 GLN A N 1
ATOM 2911 C CA . GLN A 1 374 ? -2.304 -6.217 3.740 1.00 87.81 374 GLN A CA 1
ATOM 2912 C C . GLN A 1 374 ? -2.187 -4.874 4.477 1.00 87.81 374 GLN A C 1
ATOM 2914 O O . GLN A 1 374 ? -1.182 -4.182 4.320 1.00 87.81 374 GLN A O 1
ATOM 2919 N N . LEU A 1 375 ? -3.157 -4.540 5.332 1.00 91.62 375 LEU A N 1
ATOM 2920 C CA . LEU A 1 375 ? -3.153 -3.294 6.104 1.00 91.62 375 LEU A CA 1
ATOM 2921 C C . LEU A 1 375 ? -1.976 -3.218 7.088 1.00 91.62 375 LEU A C 1
ATOM 2923 O O . LEU A 1 375 ? -1.417 -2.140 7.287 1.00 91.62 375 LEU A O 1
ATOM 2927 N N . LYS A 1 376 ? -1.555 -4.354 7.661 1.00 93.31 376 LYS A N 1
ATOM 2928 C CA . LYS A 1 376 ? -0.348 -4.456 8.498 1.00 93.31 376 LYS A CA 1
ATOM 2929 C C . LYS A 1 376 ? 0.899 -4.113 7.684 1.00 93.31 376 LYS A C 1
ATOM 2931 O O . LYS A 1 376 ? 1.689 -3.292 8.134 1.00 93.31 376 LYS A O 1
ATOM 2936 N N . ARG A 1 377 ? 1.058 -4.673 6.475 1.00 91.75 377 ARG A N 1
ATOM 2937 C CA . ARG A 1 377 ? 2.199 -4.356 5.593 1.00 91.75 377 ARG A CA 1
ATOM 2938 C C . ARG A 1 377 ? 2.260 -2.873 5.240 1.00 91.75 377 ARG A C 1
ATOM 2940 O O . ARG A 1 377 ? 3.331 -2.281 5.339 1.00 91.75 377 ARG A O 1
ATOM 2947 N N . TRP A 1 378 ? 1.123 -2.276 4.875 1.00 93.50 378 TRP A N 1
ATOM 2948 C CA . TRP A 1 378 ? 1.047 -0.845 4.571 1.00 93.50 378 TRP A CA 1
ATOM 2949 C C . TRP A 1 378 ? 1.438 0.008 5.775 1.00 93.50 378 TRP A C 1
ATOM 2951 O O . TRP A 1 378 ? 2.317 0.858 5.672 1.00 93.50 378 TRP A O 1
ATOM 2961 N N . ALA A 1 379 ? 0.855 -0.273 6.941 1.00 95.31 379 ALA A N 1
ATOM 2962 C CA . ALA A 1 379 ? 1.170 0.444 8.168 1.00 95.31 379 ALA A CA 1
ATOM 2963 C C . ALA A 1 379 ? 2.646 0.289 8.577 1.00 95.31 379 ALA A C 1
ATOM 2965 O O . ALA A 1 379 ? 3.266 1.261 9.002 1.00 95.31 379 ALA A O 1
ATOM 2966 N N . SER A 1 380 ? 3.239 -0.896 8.407 1.00 94.50 380 SER A N 1
ATOM 2967 C CA . SER A 1 380 ? 4.666 -1.102 8.666 1.00 94.50 380 SER A CA 1
ATOM 2968 C C . SER A 1 380 ? 5.529 -0.264 7.724 1.00 94.50 380 SER A C 1
ATOM 2970 O O . SER A 1 380 ? 6.393 0.467 8.201 1.00 94.50 380 SER A O 1
ATOM 2972 N N . GLY A 1 381 ? 5.260 -0.300 6.415 1.00 94.06 381 GLY A N 1
ATOM 2973 C CA . GLY A 1 381 ? 6.013 0.487 5.435 1.00 94.06 381 GLY A CA 1
ATOM 2974 C C . GLY A 1 381 ? 5.904 1.996 5.672 1.00 94.06 381 GLY A C 1
ATOM 2975 O O . GLY A 1 381 ? 6.912 2.701 5.637 1.00 94.06 381 GLY A O 1
ATOM 2976 N N . PHE A 1 382 ? 4.712 2.481 6.021 1.00 96.44 382 PHE A N 1
ATOM 2977 C CA . PHE A 1 382 ? 4.469 3.874 6.392 1.00 96.44 382 PHE A CA 1
ATOM 2978 C C . PHE A 1 382 ? 5.268 4.322 7.617 1.00 96.44 382 PHE A C 1
ATOM 2980 O O . PHE A 1 382 ? 5.880 5.393 7.592 1.00 96.44 382 PHE A O 1
ATOM 2987 N N . LEU A 1 383 ? 5.314 3.503 8.672 1.00 95.88 383 LEU A N 1
ATOM 2988 C CA . LEU A 1 383 ? 6.114 3.821 9.852 1.00 95.88 383 LEU A CA 1
ATOM 2989 C C . LEU A 1 383 ? 7.614 3.788 9.546 1.00 95.88 383 LEU A C 1
ATOM 2991 O O . LEU A 1 383 ? 8.332 4.679 9.994 1.00 95.88 383 LEU A O 1
ATOM 2995 N N . GLU A 1 384 ? 8.078 2.817 8.750 1.00 94.75 384 GLU A N 1
ATOM 2996 C CA . GLU A 1 384 ? 9.469 2.747 8.284 1.00 94.75 384 GLU A CA 1
ATOM 2997 C C . GLU A 1 384 ? 9.873 4.025 7.537 1.00 94.75 384 GLU A C 1
ATOM 2999 O O . GLU A 1 384 ? 10.940 4.576 7.803 1.00 94.75 384 GLU A O 1
ATOM 3004 N N . ILE A 1 385 ? 9.010 4.553 6.661 1.00 95.31 385 ILE A N 1
ATOM 3005 C CA . ILE A 1 385 ? 9.268 5.824 5.968 1.00 95.31 385 ILE A CA 1
ATOM 3006 C C . ILE A 1 385 ? 9.350 6.972 6.975 1.00 95.31 385 ILE A C 1
ATOM 3008 O O . ILE A 1 385 ? 10.304 7.753 6.925 1.00 95.31 385 ILE A O 1
ATOM 3012 N N . LEU A 1 386 ? 8.391 7.060 7.901 1.00 95.62 386 LEU A N 1
ATOM 3013 C CA . LEU A 1 386 ? 8.288 8.152 8.869 1.00 95.62 386 LEU A CA 1
ATOM 3014 C C . LEU A 1 386 ? 9.522 8.266 9.778 1.00 95.62 386 LEU A C 1
ATOM 3016 O O . LEU A 1 386 ? 9.951 9.379 10.075 1.00 95.62 386 LEU A O 1
ATOM 3020 N N . ILE A 1 387 ? 10.114 7.146 10.196 1.00 93.81 387 ILE A N 1
ATOM 3021 C CA . ILE A 1 387 ? 11.317 7.140 11.050 1.00 93.81 387 ILE A CA 1
ATOM 3022 C C . ILE A 1 387 ? 12.632 7.179 10.256 1.00 93.81 387 ILE A C 1
ATOM 3024 O O . ILE A 1 387 ? 13.704 7.344 10.837 1.00 93.81 387 ILE A O 1
ATOM 3028 N N . SER A 1 388 ? 12.576 7.008 8.934 1.00 91.75 388 SER A N 1
ATOM 3029 C CA . SER A 1 388 ? 13.760 7.016 8.072 1.00 91.75 388 SER A CA 1
ATOM 3030 C C . SER A 1 388 ? 14.225 8.431 7.703 1.00 91.75 388 SER A C 1
ATOM 3032 O O . SER A 1 388 ? 13.542 9.435 7.910 1.00 91.75 388 SER A O 1
ATOM 3034 N N . ARG A 1 389 ? 15.374 8.509 7.017 1.00 90.81 389 ARG A N 1
ATOM 3035 C CA . ARG A 1 389 ? 15.863 9.746 6.374 1.00 90.81 389 ARG A CA 1
ATOM 3036 C C . ARG A 1 389 ? 14.921 10.279 5.286 1.00 90.81 389 ARG A C 1
ATOM 3038 O O . ARG A 1 389 ? 15.055 11.431 4.883 1.00 90.81 389 ARG A O 1
ATOM 3045 N N . ASN A 1 390 ? 13.978 9.459 4.821 1.00 91.56 390 ASN A N 1
ATOM 3046 C CA . ASN A 1 390 ? 12.962 9.837 3.845 1.00 91.56 390 ASN A CA 1
ATOM 3047 C C . ASN A 1 390 ? 11.688 10.394 4.501 1.00 91.56 390 ASN A C 1
ATOM 3049 O O . ASN A 1 390 ? 10.657 10.469 3.842 1.00 91.56 390 ASN A O 1
ATOM 3053 N N . ASN A 1 391 ? 11.727 10.802 5.772 1.00 94.31 391 ASN A N 1
ATOM 3054 C CA . ASN A 1 391 ? 10.598 11.465 6.417 1.00 94.31 391 ASN A CA 1
ATOM 3055 C C . ASN A 1 391 ? 10.129 12.698 5.598 1.00 94.31 391 ASN A C 1
ATOM 3057 O O . ASN A 1 391 ? 10.963 13.524 5.204 1.00 94.31 391 ASN A O 1
ATOM 3061 N N . PRO A 1 392 ? 8.812 12.864 5.360 1.00 95.50 392 PRO A N 1
ATOM 3062 C CA . PRO A 1 392 ? 8.279 13.947 4.534 1.00 95.50 392 PRO A CA 1
ATOM 3063 C C . PRO A 1 392 ? 8.631 15.352 5.060 1.00 95.50 392 PRO A C 1
ATOM 3065 O O . PRO A 1 392 ? 8.899 16.254 4.261 1.00 95.50 392 PRO A O 1
ATOM 3068 N N . ILE A 1 393 ? 8.735 15.533 6.381 1.00 96.12 393 ILE A N 1
ATOM 3069 C CA . ILE A 1 393 ? 9.159 16.786 7.026 1.00 96.12 393 ILE A CA 1
ATOM 3070 C C . ILE A 1 393 ? 10.590 17.126 6.605 1.00 96.12 393 ILE A C 1
ATOM 3072 O O . ILE A 1 393 ? 10.833 18.220 6.102 1.00 96.12 393 ILE A O 1
ATOM 3076 N N . LEU A 1 394 ? 11.521 16.169 6.701 1.00 95.19 394 LEU A N 1
ATOM 3077 C CA . LEU A 1 394 ? 12.908 16.365 6.260 1.00 95.19 394 LEU A CA 1
ATOM 3078 C C . LEU A 1 394 ? 12.976 16.682 4.763 1.00 95.19 394 LEU A C 1
ATOM 3080 O O . LEU A 1 394 ? 13.717 17.571 4.348 1.00 95.19 394 LEU A O 1
ATOM 3084 N N . THR A 1 395 ? 12.176 16.003 3.937 1.00 92.62 395 THR A N 1
ATOM 3085 C CA . THR A 1 395 ? 12.147 16.284 2.494 1.00 92.62 395 THR A CA 1
ATOM 3086 C C . THR A 1 395 ? 11.519 17.634 2.139 1.00 92.62 395 THR A C 1
ATOM 3088 O O . THR A 1 395 ? 11.824 18.173 1.082 1.00 92.62 395 THR A O 1
ATOM 3091 N N . THR A 1 396 ? 10.685 18.202 3.009 1.00 94.31 396 THR A N 1
ATOM 3092 C CA . THR A 1 396 ? 10.144 19.562 2.845 1.00 94.31 396 THR A CA 1
ATOM 3093 C C . THR A 1 396 ? 11.189 20.606 3.215 1.00 94.31 396 THR A C 1
ATOM 3095 O O . THR A 1 396 ? 11.339 21.601 2.518 1.00 94.31 396 THR A O 1
ATOM 3098 N N . THR A 1 397 ? 11.946 20.364 4.288 1.00 92.62 397 THR A N 1
ATOM 3099 C CA . THR A 1 397 ? 12.981 21.289 4.769 1.00 92.62 397 THR A CA 1
ATOM 3100 C C . THR A 1 397 ? 14.210 21.323 3.859 1.00 92.62 397 THR A C 1
ATOM 3102 O O . THR A 1 397 ? 14.784 22.386 3.650 1.00 92.62 397 THR A O 1
ATOM 3105 N N . PHE A 1 398 ? 14.629 20.170 3.326 1.00 91.94 398 PHE A N 1
ATOM 3106 C CA . PHE A 1 398 ? 15.906 20.029 2.608 1.00 91.94 398 PHE A CA 1
ATOM 3107 C C . PHE A 1 398 ? 15.771 19.706 1.113 1.00 91.94 398 PHE A C 1
ATOM 3109 O O . PHE A 1 398 ? 16.782 19.611 0.419 1.00 91.94 398 PHE A O 1
ATOM 3116 N N . LYS A 1 399 ? 14.557 19.475 0.601 1.00 91.50 399 LYS A N 1
ATOM 3117 C CA . LYS A 1 399 ? 14.309 19.186 -0.823 1.00 91.50 399 LYS A CA 1
ATOM 3118 C C . LYS A 1 399 ? 13.122 20.019 -1.327 1.00 91.50 399 LYS A C 1
ATOM 3120 O O . LYS A 1 399 ? 12.829 21.074 -0.783 1.00 91.50 399 LYS A O 1
ATOM 3125 N N . SER A 1 400 ? 12.465 19.580 -2.399 1.00 91.06 400 SER A N 1
ATOM 3126 C CA . SER A 1 400 ? 11.436 20.355 -3.107 1.00 91.06 400 SER A CA 1
ATOM 3127 C C . SER A 1 400 ? 10.016 19.823 -2.871 1.00 91.06 400 SER A C 1
ATOM 3129 O O . SER A 1 400 ? 9.144 20.016 -3.715 1.00 91.06 400 SER A O 1
ATOM 3131 N N . LEU A 1 401 ? 9.777 19.123 -1.753 1.00 95.12 401 LEU A N 1
ATOM 3132 C CA . LEU A 1 401 ? 8.430 18.677 -1.394 1.00 95.12 401 LEU A CA 1
ATOM 3133 C C . LEU A 1 401 ? 7.627 19.871 -0.864 1.00 95.12 401 LEU A C 1
ATOM 3135 O O . LEU A 1 401 ? 8.062 20.543 0.067 1.00 95.12 401 LEU A O 1
ATOM 3139 N N . GLN A 1 402 ? 6.452 20.137 -1.431 1.00 95.12 402 GLN A N 1
ATOM 3140 C CA . GLN A 1 402 ? 5.615 21.246 -0.971 1.00 95.12 402 GLN A CA 1
ATOM 3141 C C . GLN A 1 402 ? 5.046 20.977 0.427 1.00 95.12 402 GLN A C 1
ATOM 3143 O O . GLN A 1 402 ? 4.631 19.862 0.735 1.00 95.12 402 GLN A O 1
ATOM 3148 N N . PHE A 1 403 ? 4.921 22.018 1.256 1.00 96.56 403 PHE A N 1
ATOM 3149 C CA . PHE A 1 403 ? 4.411 21.887 2.627 1.00 96.56 403 PHE A CA 1
ATOM 3150 C C . PHE A 1 403 ? 3.031 21.210 2.704 1.00 96.56 403 PHE A C 1
ATOM 3152 O O . PHE A 1 403 ? 2.828 20.294 3.495 1.00 96.56 403 PHE A O 1
ATOM 3159 N N . ARG A 1 404 ? 2.080 21.594 1.840 1.00 96.31 404 ARG A N 1
ATOM 3160 C CA . ARG A 1 404 ? 0.752 20.950 1.811 1.00 96.31 404 ARG A CA 1
ATOM 3161 C C . ARG A 1 404 ? 0.840 19.481 1.383 1.00 96.31 404 ARG A C 1
ATOM 3163 O O . ARG A 1 404 ? 0.119 18.650 1.925 1.00 96.31 404 ARG A O 1
ATOM 3170 N N . GLN A 1 405 ? 1.755 19.154 0.468 1.00 96.75 405 GLN A N 1
ATOM 3171 C CA . GLN A 1 405 ? 2.015 17.772 0.060 1.00 96.75 405 GLN A CA 1
ATOM 3172 C C . GLN A 1 405 ? 2.639 16.955 1.202 1.00 96.75 405 GLN A C 1
ATOM 3174 O O . GLN A 1 405 ? 2.300 15.791 1.387 1.00 96.75 405 GLN A O 1
ATOM 3179 N N . CYS A 1 406 ? 3.504 17.564 2.014 1.00 97.44 406 CYS A N 1
ATOM 3180 C CA . CYS A 1 406 ? 4.041 16.950 3.226 1.00 97.44 406 CYS A CA 1
ATOM 3181 C C . CYS A 1 406 ? 2.934 16.552 4.204 1.00 97.44 406 CYS A C 1
ATOM 3183 O O . CYS A 1 406 ? 2.908 15.411 4.660 1.00 97.44 406 CYS A O 1
ATOM 3185 N N . LEU A 1 407 ? 1.978 17.452 4.464 1.00 96.50 407 LEU A N 1
ATOM 3186 C CA . LEU A 1 407 ? 0.815 17.145 5.303 1.00 96.50 407 LEU A CA 1
ATOM 3187 C C . LEU A 1 407 ? -0.025 15.998 4.722 1.00 96.50 407 LEU A C 1
ATOM 3189 O O . LEU A 1 407 ? -0.490 15.144 5.475 1.00 96.50 407 LEU A O 1
ATOM 3193 N N . ALA A 1 408 ? -0.168 15.935 3.395 1.00 96.12 408 ALA A N 1
ATOM 3194 C CA . ALA A 1 408 ? -0.850 14.831 2.725 1.00 96.12 408 ALA A CA 1
ATOM 3195 C C . ALA A 1 408 ? -0.137 13.481 2.944 1.00 96.12 408 ALA A C 1
ATOM 3197 O O . ALA A 1 408 ? -0.790 12.494 3.286 1.00 96.12 408 ALA A O 1
ATOM 3198 N N . TYR A 1 409 ? 1.192 13.420 2.800 1.00 96.88 409 TYR A N 1
ATOM 3199 C CA . TYR A 1 409 ? 1.958 12.202 3.103 1.00 96.88 409 TYR A CA 1
ATOM 3200 C C . TYR A 1 409 ? 1.856 11.827 4.588 1.00 96.88 409 TYR A C 1
ATOM 3202 O O . TYR A 1 409 ? 1.578 10.674 4.918 1.00 96.88 409 TYR A O 1
ATOM 3210 N N . LEU A 1 410 ? 1.998 12.807 5.489 1.00 95.69 410 LEU A N 1
ATOM 3211 C CA . LEU A 1 410 ? 1.871 12.594 6.932 1.00 95.69 410 LEU A CA 1
ATOM 3212 C C . LEU A 1 410 ? 0.499 12.037 7.317 1.00 95.69 410 LEU A C 1
ATOM 3214 O O . LEU A 1 410 ? 0.448 11.135 8.145 1.00 95.69 410 LEU A O 1
ATOM 3218 N N . HIS A 1 411 ? -0.590 12.499 6.694 1.00 92.62 411 HIS A N 1
ATOM 3219 C CA . HIS A 1 411 ? -1.940 11.977 6.938 1.00 92.62 411 HIS A CA 1
ATOM 3220 C C . HIS A 1 411 ? -2.022 10.448 6.777 1.00 92.62 411 HIS A C 1
ATOM 3222 O O . HIS A 1 411 ? -2.686 9.781 7.571 1.00 92.62 411 HIS A O 1
ATOM 3228 N N . SER A 1 412 ? -1.314 9.888 5.793 1.00 90.38 412 SER A N 1
ATOM 3229 C CA . SER A 1 412 ? -1.243 8.435 5.586 1.00 90.38 412 SER A CA 1
ATOM 3230 C C . SER A 1 412 ? -0.228 7.780 6.528 1.00 90.38 412 SER A C 1
ATOM 3232 O O . SER A 1 412 ? -0.491 6.730 7.110 1.00 90.38 412 SER A O 1
ATOM 3234 N N . TYR A 1 413 ? 0.928 8.416 6.744 1.00 94.81 413 TYR A N 1
ATOM 3235 C CA . TYR A 1 413 ? 2.012 7.806 7.518 1.00 94.81 413 TYR A CA 1
ATOM 3236 C C . TYR A 1 413 ? 1.754 7.707 9.023 1.00 94.81 413 TYR A C 1
ATOM 3238 O O . TYR A 1 413 ? 2.360 6.877 9.698 1.00 94.81 413 TYR A O 1
ATOM 3246 N N . VAL A 1 414 ? 0.839 8.516 9.564 1.00 93.44 414 VAL A N 1
ATOM 3247 C CA . VAL A 1 414 ? 0.489 8.477 10.992 1.00 93.44 414 VAL A CA 1
ATOM 3248 C C . VAL A 1 414 ? -0.487 7.358 11.364 1.00 93.44 414 VAL A C 1
ATOM 3250 O O . VAL A 1 414 ? -0.742 7.175 12.552 1.00 93.44 414 VAL A O 1
ATOM 3253 N N . TRP A 1 415 ? -1.019 6.585 10.409 1.00 92.56 415 TRP A N 1
ATOM 3254 C CA . TRP A 1 415 ? -1.918 5.451 10.687 1.00 92.56 415 TRP A CA 1
ATOM 3255 C C . TRP A 1 415 ? -1.403 4.513 11.799 1.00 92.56 415 TRP A C 1
ATOM 3257 O O . TRP A 1 415 ? -2.085 4.381 12.817 1.00 92.56 415 TRP A O 1
ATOM 3267 N N . PRO A 1 416 ? -0.193 3.922 11.698 1.00 93.75 416 PRO A N 1
ATOM 3268 C CA . PRO A 1 416 ? 0.375 3.088 12.764 1.00 93.75 416 PRO A CA 1
ATOM 3269 C C . PRO A 1 416 ? 0.632 3.857 14.066 1.00 93.75 416 PRO A C 1
ATOM 3271 O O . PRO A 1 416 ? 0.473 3.300 15.146 1.00 93.75 416 PRO A O 1
ATOM 3274 N N . VAL A 1 417 ? 1.003 5.140 13.988 1.00 94.56 417 VAL A N 1
ATOM 3275 C CA . VAL A 1 417 ? 1.310 5.968 15.169 1.00 94.56 417 VAL A CA 1
ATOM 3276 C C . VAL A 1 417 ? 0.060 6.239 16.004 1.00 94.56 417 VAL A C 1
ATOM 3278 O O . VAL A 1 417 ? 0.153 6.362 17.221 1.00 94.56 417 VAL A O 1
ATOM 3281 N N . ARG A 1 418 ? -1.121 6.290 15.378 1.00 94.56 418 ARG A N 1
ATOM 3282 C CA . ARG A 1 418 ? -2.406 6.464 16.070 1.00 94.56 418 ARG A CA 1
ATOM 3283 C C . ARG A 1 418 ? -2.804 5.250 16.907 1.00 94.56 418 ARG A C 1
ATOM 3285 O O . ARG A 1 418 ? -3.433 5.429 17.947 1.00 94.56 418 ARG A O 1
ATOM 3292 N N . ALA A 1 419 ? -2.436 4.043 16.482 1.00 95.62 419 ALA A N 1
ATOM 3293 C CA . ALA A 1 419 ? -2.865 2.790 17.102 1.00 95.62 419 ALA A CA 1
ATOM 3294 C C . ALA A 1 419 ? -2.617 2.695 18.624 1.00 95.62 419 ALA A C 1
ATOM 3296 O O . ALA A 1 419 ? -3.564 2.365 19.337 1.00 95.62 419 ALA A O 1
ATOM 3297 N N . PRO A 1 420 ? -1.423 3.008 19.177 1.00 95.50 420 PRO A N 1
ATOM 3298 C CA . PRO A 1 420 ? -1.216 2.976 20.628 1.00 95.50 420 PRO A CA 1
ATOM 3299 C C . PRO A 1 420 ? -2.098 3.978 21.390 1.00 95.50 420 PRO A C 1
ATOM 3301 O O . PRO A 1 420 ? -2.600 3.651 22.462 1.00 95.50 420 PRO A O 1
ATOM 3304 N N . PHE A 1 421 ? -2.344 5.172 20.843 1.00 95.38 421 PHE A N 1
ATOM 3305 C CA . PHE A 1 421 ? -3.230 6.151 21.481 1.00 95.38 421 PHE A CA 1
ATOM 3306 C C . PHE A 1 421 ? -4.687 5.691 21.436 1.00 95.38 421 PHE A C 1
ATOM 3308 O O . PHE A 1 421 ? -5.386 5.756 22.444 1.00 95.38 421 PHE A O 1
ATOM 3315 N N . GLU A 1 422 ? -5.140 5.181 20.289 1.00 95.19 422 GLU A N 1
ATOM 3316 C CA . GLU A 1 422 ? -6.487 4.627 20.151 1.00 95.19 422 GLU A CA 1
ATOM 3317 C C . GLU A 1 422 ? -6.701 3.409 21.061 1.00 95.19 422 GLU A C 1
ATOM 3319 O O . GLU A 1 422 ? -7.774 3.283 21.647 1.00 95.19 422 GLU A O 1
ATOM 3324 N N . LEU A 1 423 ? -5.677 2.570 21.257 1.00 95.50 423 LEU A N 1
ATOM 3325 C CA . LEU A 1 423 ? -5.695 1.488 22.241 1.00 95.50 423 LEU A CA 1
ATOM 3326 C C . LEU A 1 423 ? -5.888 2.027 23.662 1.00 95.50 423 LEU A C 1
ATOM 3328 O O . LEU A 1 423 ? -6.753 1.531 24.379 1.00 95.50 423 LEU A O 1
ATOM 3332 N N . CYS A 1 424 ? -5.121 3.045 24.068 1.00 94.38 424 CYS A N 1
ATOM 3333 C CA . CYS A 1 424 ? -5.282 3.670 25.381 1.00 94.38 424 CYS A CA 1
ATOM 3334 C C . CYS A 1 424 ? -6.718 4.175 25.571 1.00 94.38 424 CYS A C 1
ATOM 3336 O O . CYS A 1 424 ? -7.370 3.797 26.540 1.00 94.38 424 CYS A O 1
ATOM 3338 N N . TYR A 1 425 ? -7.254 4.941 24.615 1.00 93.31 425 TYR A N 1
ATOM 3339 C CA . TYR A 1 425 ? -8.643 5.412 24.667 1.00 93.31 425 TYR A CA 1
ATOM 3340 C C . TYR A 1 425 ? -9.663 4.267 24.718 1.00 93.31 425 TYR A C 1
ATOM 3342 O O . TYR A 1 425 ? -10.642 4.360 25.458 1.00 93.31 425 TYR A O 1
ATOM 3350 N N . ALA A 1 426 ? -9.432 3.174 23.987 1.00 94.69 426 ALA A N 1
ATOM 3351 C CA . ALA A 1 426 ? -10.302 2.001 24.019 1.00 94.69 426 ALA A CA 1
ATOM 3352 C C . ALA A 1 426 ? -10.278 1.270 25.374 1.00 94.69 426 ALA A C 1
ATOM 3354 O O . ALA A 1 426 ? -11.262 0.631 25.737 1.00 94.69 426 ALA A O 1
ATOM 3355 N N . LEU A 1 427 ? -9.182 1.376 26.133 1.00 95.00 427 LEU A N 1
ATOM 3356 C CA . LEU A 1 427 ? -9.039 0.782 27.465 1.00 95.00 427 LEU A CA 1
ATOM 3357 C C . LEU A 1 427 ? -9.609 1.658 28.591 1.00 95.00 427 LEU A C 1
ATOM 3359 O O . LEU A 1 427 ? -9.965 1.111 29.634 1.00 95.00 427 LEU A O 1
ATOM 3363 N N . LEU A 1 428 ? -9.736 2.980 28.399 1.00 93.06 428 LEU A N 1
ATOM 3364 C CA . LEU A 1 428 ? -10.238 3.899 29.433 1.00 93.06 428 LEU A CA 1
ATOM 3365 C C . LEU A 1 428 ? -11.663 3.553 29.891 1.00 93.06 428 LEU A C 1
ATOM 3367 O O . LEU A 1 428 ? -11.916 3.474 31.089 1.00 93.06 428 LEU A O 1
ATOM 3371 N N . GLY A 1 429 ? -12.587 3.308 28.956 1.00 92.62 429 GLY A N 1
ATOM 3372 C CA . GLY A 1 429 ? -13.968 2.931 29.287 1.00 92.62 429 GLY A CA 1
ATOM 3373 C C . GLY A 1 429 ? -14.037 1.658 30.142 1.00 92.62 429 GLY A C 1
ATOM 3374 O O . GLY A 1 429 ? -14.574 1.704 31.253 1.00 92.62 429 GLY A O 1
ATOM 3375 N N . PRO A 1 430 ? -13.445 0.538 29.679 1.00 94.38 430 PRO A N 1
ATOM 3376 C CA . PRO A 1 430 ? -13.377 -0.686 30.462 1.00 94.38 430 PRO A CA 1
ATOM 3377 C C . PRO A 1 430 ? -12.693 -0.509 31.818 1.00 94.38 430 PRO A C 1
ATOM 3379 O O . PRO A 1 430 ? -13.196 -1.023 32.815 1.00 94.38 430 PRO A O 1
ATOM 3382 N N . TYR A 1 431 ? -11.586 0.241 31.876 1.00 93.75 431 TYR A N 1
ATOM 3383 C CA . TYR A 1 431 ? -10.902 0.558 33.129 1.00 93.75 431 TYR A CA 1
ATOM 3384 C C . TYR A 1 431 ? -11.853 1.225 34.123 1.00 93.75 431 TYR A C 1
ATOM 3386 O O . TYR A 1 431 ? -12.025 0.708 35.220 1.00 93.75 431 TYR A O 1
ATOM 3394 N N . CYS A 1 432 ? -12.524 2.308 33.724 1.00 91.38 432 CYS A N 1
ATOM 3395 C CA . CYS A 1 432 ? -13.436 3.067 34.577 1.00 91.38 432 CYS A CA 1
ATOM 3396 C C . CYS A 1 432 ? -14.593 2.218 35.128 1.00 91.38 432 CYS A C 1
ATOM 3398 O O . CYS A 1 432 ? -14.878 2.267 36.327 1.00 91.38 432 CYS A O 1
ATOM 3400 N N . LEU A 1 433 ? -15.212 1.369 34.298 1.00 90.81 433 LEU A N 1
ATOM 3401 C CA . LEU A 1 433 ? -16.265 0.451 34.755 1.00 90.81 433 LEU A CA 1
ATOM 3402 C C . LEU A 1 433 ? -15.743 -0.577 35.777 1.00 90.81 433 LEU A C 1
ATOM 3404 O O . LEU A 1 433 ? -16.431 -0.907 36.747 1.00 90.81 433 LEU A O 1
ATOM 3408 N N . LEU A 1 434 ? -14.514 -1.067 35.592 1.00 90.75 434 LEU A N 1
ATOM 3409 C CA . LEU A 1 434 ? -13.885 -2.069 36.458 1.00 90.75 434 LEU A CA 1
ATOM 3410 C C . LEU A 1 434 ? -13.282 -1.480 37.742 1.00 90.75 434 LEU A C 1
ATOM 3412 O O . LEU A 1 434 ? -13.290 -2.153 38.774 1.00 90.75 434 LEU A O 1
ATOM 3416 N N . SER A 1 435 ? -12.800 -0.239 37.724 1.00 87.62 435 SER A N 1
ATOM 3417 C CA . SER A 1 435 ? -12.208 0.456 38.878 1.00 87.62 435 SER A CA 1
ATOM 3418 C C . SER A 1 435 ? -13.202 1.347 39.629 1.00 87.62 435 SER A C 1
ATOM 3420 O O . SER A 1 435 ? -12.853 1.915 40.657 1.00 87.62 435 SER A O 1
ATOM 3422 N N . ASN A 1 436 ? -14.454 1.428 39.162 1.00 85.62 436 ASN A N 1
ATOM 3423 C CA . ASN A 1 436 ? -15.481 2.322 39.707 1.00 85.62 436 ASN A CA 1
ATOM 3424 C C . ASN A 1 436 ? -15.083 3.810 39.633 1.00 85.62 436 ASN A C 1
ATOM 3426 O O . ASN A 1 436 ? -15.349 4.581 40.551 1.00 85.62 436 ASN A O 1
ATOM 3430 N N . GLN A 1 437 ? -14.430 4.196 38.540 1.00 86.25 437 GLN A N 1
ATOM 3431 C CA . GLN A 1 437 ? -14.010 5.568 38.263 1.00 86.25 437 GLN A CA 1
ATOM 3432 C C . GLN A 1 437 ? -14.764 6.118 37.050 1.00 86.25 437 GLN A C 1
ATOM 3434 O O . GLN A 1 437 ? -15.485 5.393 36.368 1.00 86.25 437 GLN A O 1
ATOM 3439 N N . SER A 1 438 ? -14.579 7.401 36.758 1.00 86.56 438 SER A N 1
ATOM 3440 C CA . SER A 1 438 ? -15.150 8.063 35.586 1.00 86.56 438 SER A CA 1
ATOM 3441 C C . SER A 1 438 ? -14.108 8.979 34.952 1.00 86.56 438 SER A C 1
ATOM 3443 O O . SER A 1 438 ? -13.283 9.561 35.658 1.00 86.56 438 SER A O 1
ATOM 3445 N N . PHE A 1 439 ? -14.126 9.071 33.623 1.00 87.62 439 PHE A N 1
ATOM 3446 C CA . PHE A 1 439 ? -13.248 9.967 32.861 1.00 87.62 439 PHE A CA 1
ATOM 3447 C C . PHE A 1 439 ? -14.021 10.884 31.910 1.00 87.62 439 PHE A C 1
ATOM 3449 O O . PHE A 1 439 ? -13.480 11.898 31.469 1.00 87.62 439 PHE A O 1
ATOM 3456 N N . LEU A 1 440 ? -15.260 10.520 31.562 1.00 86.94 440 LEU A N 1
ATOM 3457 C CA . LEU A 1 440 ? -16.129 11.339 30.726 1.00 86.94 440 LEU A CA 1
ATOM 3458 C C . LEU A 1 440 ? -17.001 12.242 31.602 1.00 86.94 440 LEU A C 1
ATOM 3460 O O . LEU A 1 440 ? -17.375 11.834 32.702 1.00 86.94 440 LEU A O 1
ATOM 3464 N N . PRO A 1 441 ? -17.384 13.434 31.108 1.00 86.19 441 PRO A N 1
ATOM 3465 C CA . PRO A 1 441 ? -18.317 14.288 31.825 1.00 86.19 441 PRO A CA 1
ATOM 3466 C C . PRO A 1 441 ? -19.619 13.549 32.133 1.00 86.19 441 PRO A C 1
ATOM 3468 O O . PRO A 1 441 ? -20.159 12.810 31.293 1.00 86.19 441 PRO A O 1
ATOM 3471 N N . LYS A 1 442 ? -20.133 13.762 33.342 1.00 85.06 442 LYS A N 1
ATOM 3472 C CA . LYS A 1 442 ? -21.414 13.190 33.773 1.00 85.06 442 LYS A CA 1
ATOM 3473 C C . LYS A 1 442 ? -22.569 13.966 33.157 1.00 85.06 442 LYS A C 1
ATOM 3475 O O . LYS A 1 442 ? -22.444 15.148 32.875 1.00 85.06 442 LYS A O 1
ATOM 3480 N N . THR A 1 443 ? -23.737 13.341 33.020 1.00 82.94 443 THR A N 1
ATOM 3481 C CA . THR A 1 443 ? -24.945 14.002 32.479 1.00 82.94 443 THR A CA 1
ATOM 3482 C C . THR A 1 443 ? -25.406 15.210 33.298 1.00 82.94 443 THR A C 1
ATOM 3484 O O . THR A 1 443 ? -26.175 16.024 32.802 1.00 82.94 443 THR A O 1
ATOM 3487 N N . SER A 1 444 ? -24.962 15.314 34.552 1.00 82.00 444 SER A N 1
ATOM 3488 C CA . SER A 1 444 ? -25.189 16.463 35.430 1.00 82.00 444 SER A CA 1
ATOM 3489 C C . SER A 1 444 ? -24.237 17.638 35.181 1.00 82.00 444 SER A C 1
ATOM 3491 O O . SER A 1 444 ? -24.427 18.691 35.776 1.00 82.00 444 SER A O 1
ATOM 3493 N N . GLU A 1 445 ? -23.191 17.457 34.376 1.00 86.94 445 GLU A N 1
ATOM 3494 C CA . GLU A 1 445 ? -22.148 18.451 34.117 1.00 86.94 445 GLU A CA 1
ATOM 3495 C C . GLU A 1 445 ? -22.327 19.071 32.726 1.00 86.94 445 GLU A C 1
ATOM 3497 O O . GLU A 1 445 ? -22.554 18.363 31.744 1.00 86.94 445 GLU A O 1
ATOM 3502 N N . ASP A 1 446 ? -22.129 20.386 32.608 1.00 86.69 446 ASP A N 1
ATOM 3503 C CA . ASP A 1 446 ? -22.295 21.114 31.339 1.00 86.69 446 ASP A CA 1
ATOM 3504 C C . ASP A 1 446 ? -21.380 20.586 30.217 1.00 86.69 446 ASP A C 1
ATOM 3506 O O . ASP A 1 446 ? -21.741 20.595 29.036 1.00 86.69 446 ASP A O 1
ATOM 3510 N N . GLY A 1 447 ? -20.207 20.053 30.580 1.00 88.00 447 GLY A N 1
ATOM 3511 C CA . GLY A 1 447 ? -19.247 19.464 29.643 1.00 88.00 447 GLY A CA 1
ATOM 3512 C C . GLY A 1 447 ? -19.782 18.248 28.877 1.00 88.00 447 GLY A C 1
ATOM 3513 O O . GLY A 1 447 ? -19.291 17.950 27.785 1.00 88.00 447 GLY A O 1
ATOM 3514 N N . PHE A 1 448 ? -20.814 17.569 29.389 1.00 89.06 448 PHE A N 1
ATOM 3515 C CA . PHE A 1 448 ? -21.438 16.431 28.712 1.00 89.06 448 PHE A CA 1
ATOM 3516 C C . PHE A 1 448 ? -22.025 16.820 27.357 1.00 89.06 448 PHE A C 1
ATOM 3518 O O . PHE A 1 448 ? -21.832 16.105 26.372 1.00 89.06 448 PHE A O 1
ATOM 3525 N N . TYR A 1 449 ? -22.676 17.982 27.273 1.00 89.88 449 TYR A N 1
ATOM 3526 C CA . TYR A 1 449 ? -23.282 18.447 26.027 1.00 89.88 449 TYR A CA 1
ATOM 3527 C C . TYR A 1 449 ? -22.236 18.762 24.957 1.00 89.88 449 TYR A C 1
ATOM 3529 O O . TYR A 1 449 ? -22.488 18.524 23.778 1.00 89.88 449 TYR A O 1
ATOM 3537 N N . ILE A 1 450 ? -21.040 19.216 25.352 1.00 91.62 450 ILE A N 1
ATOM 3538 C CA . ILE A 1 450 ? -19.921 19.432 24.424 1.00 91.62 450 ILE A CA 1
ATOM 3539 C C . ILE A 1 450 ? -19.467 18.092 23.836 1.00 91.62 450 ILE A C 1
ATOM 3541 O O . ILE A 1 450 ? -19.358 17.952 22.617 1.00 91.62 450 ILE A O 1
ATOM 3545 N N . ALA A 1 451 ? -19.244 17.087 24.688 1.00 89.25 451 ALA A N 1
ATOM 3546 C CA . ALA A 1 451 ? -18.835 15.755 24.248 1.00 89.25 451 ALA A CA 1
ATOM 3547 C C . ALA A 1 451 ? -19.894 15.099 23.343 1.00 89.25 451 ALA A C 1
ATOM 3549 O O . ALA A 1 451 ? -19.560 14.534 22.298 1.00 89.25 451 ALA A O 1
ATOM 3550 N N . LEU A 1 452 ? -21.173 15.227 23.706 1.00 90.62 452 LEU A N 1
ATOM 3551 C CA . LEU A 1 452 ? -22.295 14.718 22.923 1.00 90.62 452 LEU A CA 1
ATOM 3552 C C . LEU A 1 452 ? -22.403 15.414 21.559 1.00 90.62 452 LEU A C 1
ATOM 3554 O O . LEU A 1 452 ? -22.552 14.738 20.542 1.00 90.62 452 LEU A O 1
ATOM 3558 N N . ALA A 1 453 ? -22.282 16.743 21.518 1.00 93.69 453 ALA A N 1
ATOM 3559 C CA . ALA A 1 453 ? -22.322 17.509 20.275 1.00 93.69 453 ALA A CA 1
ATOM 3560 C C . ALA A 1 453 ? -21.178 17.117 19.330 1.00 93.69 453 ALA A C 1
ATOM 3562 O O . ALA A 1 453 ? -21.422 16.890 18.147 1.00 93.69 453 ALA A O 1
ATOM 3563 N N . LEU A 1 454 ? -19.951 16.962 19.844 1.00 92.94 454 LEU A N 1
ATOM 3564 C CA . LEU A 1 454 ? -18.805 16.505 19.050 1.00 92.94 454 LEU A CA 1
ATOM 3565 C C . LEU A 1 454 ? -19.016 15.091 18.499 1.00 92.94 454 LEU A C 1
ATOM 3567 O O . LEU A 1 454 ? -18.732 14.840 17.327 1.00 92.94 454 LEU A O 1
ATOM 3571 N N . PHE A 1 455 ? -19.551 14.177 19.314 1.00 90.81 455 PHE A N 1
ATOM 3572 C CA . PHE A 1 455 ? -19.865 12.817 18.881 1.00 90.81 455 PHE A CA 1
ATOM 3573 C C . PHE A 1 455 ? -20.914 12.810 17.762 1.00 90.81 455 PHE A C 1
ATOM 3575 O O . PHE A 1 455 ? -20.700 12.180 16.726 1.00 90.81 455 PHE A O 1
ATOM 3582 N N . ILE A 1 456 ? -22.027 13.528 17.933 1.00 94.06 456 ILE A N 1
ATOM 3583 C CA . ILE A 1 456 ? -23.093 13.591 16.924 1.00 94.06 456 ILE A CA 1
ATOM 3584 C C . ILE A 1 456 ? -22.579 14.258 15.646 1.00 94.06 456 ILE A C 1
ATOM 3586 O O . ILE A 1 456 ? -22.784 13.714 14.561 1.00 94.06 456 ILE A O 1
ATOM 3590 N N . ALA A 1 457 ? -21.877 15.389 15.758 1.00 96.25 457 ALA A N 1
ATOM 3591 C CA . ALA A 1 457 ? -21.353 16.124 14.611 1.00 96.25 457 ALA A CA 1
ATOM 3592 C C . ALA A 1 457 ? -20.365 15.277 13.799 1.00 96.25 457 ALA A C 1
ATOM 3594 O O . ALA A 1 457 ? -20.501 15.192 12.582 1.00 96.25 457 ALA A O 1
ATOM 3595 N N . TYR A 1 458 ? -19.423 14.595 14.460 1.00 93.06 458 TYR A N 1
ATOM 3596 C CA . TYR A 1 458 ? -18.445 13.740 13.785 1.00 93.06 458 TYR A CA 1
ATOM 3597 C C . TYR A 1 458 ? -19.101 12.559 13.061 1.00 93.06 458 TYR A C 1
ATOM 3599 O O . TYR A 1 458 ? -18.819 12.324 11.888 1.00 93.06 458 TYR A O 1
ATOM 3607 N N . ASN A 1 459 ? -20.003 11.828 13.727 1.00 91.56 459 ASN A N 1
ATOM 3608 C CA . ASN A 1 459 ? -20.672 10.684 13.099 1.00 91.56 459 ASN A CA 1
ATOM 3609 C C . ASN A 1 459 ? -21.618 11.123 11.970 1.00 91.56 459 ASN A C 1
ATOM 3611 O O . ASN A 1 459 ? -21.691 10.448 10.947 1.00 91.56 459 ASN A O 1
ATOM 3615 N N . THR A 1 460 ? -22.298 12.264 12.121 1.00 94.12 460 THR A N 1
ATOM 3616 C CA . THR A 1 460 ? -23.134 12.841 11.055 1.00 94.12 460 THR A CA 1
ATOM 3617 C C . THR A 1 460 ? -22.277 13.245 9.861 1.00 94.12 460 THR A C 1
ATOM 3619 O O . THR A 1 460 ? -22.608 12.893 8.736 1.00 94.12 460 THR A O 1
ATOM 3622 N N . TYR A 1 461 ? -21.149 13.921 10.093 1.00 93.25 461 TYR A N 1
ATOM 3623 C CA . TYR A 1 461 ? -20.212 14.306 9.038 1.00 93.25 461 TYR A CA 1
ATOM 3624 C C . TYR A 1 461 ? -19.697 13.086 8.261 1.00 93.25 461 TYR A C 1
ATOM 3626 O O . TYR A 1 461 ? -19.829 13.037 7.041 1.00 93.25 461 TYR A O 1
ATOM 3634 N N . MET A 1 462 ? -19.199 12.066 8.971 1.00 90.88 462 MET A N 1
ATOM 3635 C CA . MET A 1 462 ? -18.738 10.809 8.366 1.00 90.88 462 MET A CA 1
ATOM 3636 C C . MET A 1 462 ? -19.840 10.136 7.543 1.00 90.88 462 MET A C 1
ATOM 3638 O O . MET A 1 462 ? -19.599 9.681 6.429 1.00 90.88 462 MET A O 1
ATOM 3642 N N . PHE A 1 463 ? -21.062 10.092 8.071 1.00 93.88 463 PHE A N 1
ATOM 3643 C CA . PHE A 1 463 ? -22.201 9.527 7.359 1.00 93.88 463 PHE A CA 1
ATOM 3644 C C . PHE A 1 463 ? -22.511 10.295 6.068 1.00 93.88 463 PHE A C 1
ATOM 3646 O O . PHE A 1 463 ? -22.662 9.678 5.014 1.00 93.88 463 PHE A O 1
ATOM 3653 N N . MET A 1 464 ? -22.546 11.629 6.128 1.00 93.62 464 MET A N 1
ATOM 3654 C CA . MET A 1 464 ? -22.797 12.481 4.963 1.00 93.62 464 MET A CA 1
ATOM 3655 C C . MET A 1 464 ? -21.734 12.295 3.876 1.00 93.62 464 MET A C 1
ATOM 3657 O O . MET A 1 464 ? -22.093 12.166 2.709 1.00 93.62 464 MET A O 1
ATOM 3661 N N . GLU A 1 465 ? -20.449 12.189 4.234 1.00 91.81 465 GLU A N 1
ATOM 3662 C CA . GLU A 1 465 ? -19.379 11.943 3.255 1.00 91.81 465 GLU A CA 1
ATOM 3663 C C . GLU A 1 465 ? -19.583 10.641 2.471 1.00 91.81 465 GLU A C 1
ATOM 3665 O O . GLU A 1 465 ? -19.378 10.616 1.256 1.00 91.81 465 GLU A O 1
ATOM 3670 N N . PHE A 1 466 ? -20.008 9.566 3.142 1.00 92.50 466 PHE A N 1
ATOM 3671 C CA . PHE A 1 466 ? -20.279 8.287 2.484 1.00 92.50 466 PHE A CA 1
ATOM 3672 C C . PHE A 1 466 ? -21.466 8.389 1.523 1.00 92.50 466 PHE A C 1
ATOM 3674 O O . PHE A 1 466 ? -21.366 7.932 0.383 1.00 92.50 466 PHE A O 1
ATOM 3681 N N . ILE A 1 467 ? -22.560 9.021 1.952 1.00 92.12 467 ILE A N 1
ATOM 3682 C CA . ILE A 1 467 ? -23.746 9.211 1.106 1.00 92.12 467 ILE A CA 1
ATOM 3683 C C . ILE A 1 467 ? -23.415 10.076 -0.119 1.00 92.12 467 ILE A C 1
ATOM 3685 O O . ILE A 1 467 ? -23.806 9.733 -1.233 1.00 92.12 467 ILE A O 1
ATOM 3689 N N . GLU A 1 468 ? -22.642 11.152 0.050 1.00 92.94 468 GLU A N 1
ATOM 3690 C CA . GLU A 1 468 ? -22.186 12.005 -1.058 1.00 92.94 468 GLU A CA 1
ATOM 3691 C C . GLU A 1 468 ? -21.293 11.262 -2.064 1.00 92.94 468 GLU A C 1
ATOM 3693 O O . GLU A 1 468 ? -21.280 11.597 -3.247 1.00 92.94 468 GLU A O 1
ATOM 3698 N N . CYS A 1 469 ? -20.560 10.242 -1.616 1.00 90.06 469 CYS A N 1
ATOM 3699 C CA . CYS A 1 469 ? -19.777 9.349 -2.472 1.00 90.06 469 CYS A CA 1
ATOM 3700 C C . CYS A 1 469 ? -20.603 8.203 -3.087 1.00 90.06 469 CYS A C 1
ATOM 3702 O O . CYS A 1 469 ? -20.024 7.272 -3.646 1.00 90.06 469 CYS A O 1
ATOM 3704 N N . GLY A 1 470 ? -21.936 8.235 -2.973 1.00 90.81 470 GLY A N 1
ATOM 3705 C CA . GLY A 1 470 ? -22.826 7.201 -3.509 1.00 90.81 470 GLY A CA 1
ATOM 3706 C C . GLY A 1 470 ? -22.764 5.868 -2.756 1.00 90.81 470 GLY A C 1
ATOM 3707 O O . GLY A 1 470 ? -23.230 4.853 -3.268 1.00 90.81 470 GLY A O 1
ATOM 3708 N N . GLN A 1 471 ? -22.186 5.850 -1.551 1.00 92.50 471 GLN A N 1
ATOM 3709 C CA . GLN A 1 471 ? -22.054 4.646 -0.736 1.00 92.50 471 GLN A CA 1
ATOM 3710 C C . GLN A 1 471 ? -23.287 4.424 0.139 1.00 92.50 471 GLN A C 1
ATOM 3712 O O . GLN A 1 471 ? -24.007 5.354 0.499 1.00 92.50 471 GLN A O 1
ATOM 3717 N N . SER A 1 472 ? -23.524 3.172 0.529 1.00 94.00 472 SER A N 1
ATOM 3718 C CA . SER A 1 472 ? -24.644 2.842 1.409 1.00 94.00 472 SER A CA 1
ATOM 3719 C C . SER A 1 472 ? -24.353 3.193 2.875 1.00 94.00 472 SER A C 1
ATOM 3721 O O . SER A 1 472 ? -23.208 3.200 3.336 1.00 94.00 472 SER A O 1
ATOM 3723 N N . ALA A 1 473 ? -25.413 3.375 3.668 1.00 93.88 473 ALA A N 1
ATOM 3724 C CA . ALA A 1 473 ? -25.308 3.497 5.125 1.00 93.88 473 ALA A CA 1
ATOM 3725 C C . ALA A 1 473 ? -24.584 2.294 5.764 1.00 93.88 473 ALA A C 1
ATOM 3727 O O . ALA A 1 473 ? -23.862 2.434 6.754 1.00 93.88 473 ALA A O 1
ATOM 3728 N N . ARG A 1 474 ? -24.750 1.100 5.178 1.00 93.69 474 ARG A N 1
ATOM 3729 C CA . ARG A 1 474 ? -24.064 -0.112 5.629 1.00 93.69 474 ARG A CA 1
ATOM 3730 C C . ARG A 1 474 ? -22.569 -0.055 5.319 1.00 93.69 474 ARG A C 1
ATOM 3732 O O . ARG A 1 474 ? -21.791 -0.452 6.178 1.00 93.69 474 ARG A O 1
ATOM 3739 N N . ALA A 1 475 ? -22.173 0.483 4.166 1.00 93.00 475 ALA A N 1
ATOM 3740 C CA . ALA A 1 475 ? -20.770 0.706 3.822 1.00 93.00 475 ALA A CA 1
ATOM 3741 C C . ALA A 1 475 ? -20.093 1.680 4.794 1.00 93.00 475 ALA A C 1
ATOM 3743 O O . ALA A 1 475 ? -18.992 1.400 5.270 1.00 93.00 475 ALA A O 1
ATOM 3744 N N . CYS A 1 476 ? -20.787 2.763 5.166 1.00 94.00 476 CYS A N 1
ATOM 3745 C CA . CYS A 1 476 ? -20.326 3.701 6.193 1.00 94.00 476 CYS A CA 1
ATOM 3746 C C . CYS A 1 476 ? -20.082 2.992 7.532 1.00 94.00 476 CYS A C 1
ATOM 3748 O O . CYS A 1 476 ? -19.006 3.108 8.120 1.00 94.00 476 CYS A O 1
ATOM 3750 N N . TRP A 1 477 ? -21.058 2.211 8.005 1.00 94.56 477 TRP A N 1
ATOM 3751 C CA . TRP A 1 477 ? -20.921 1.463 9.255 1.00 94.56 477 TRP A CA 1
ATOM 3752 C C . TRP A 1 477 ? -19.805 0.409 9.193 1.00 94.56 477 TRP A C 1
ATOM 3754 O O . TRP A 1 477 ? -19.031 0.265 10.141 1.00 94.56 477 TRP A O 1
ATOM 3764 N N . ASN A 1 478 ? -19.689 -0.309 8.072 1.00 93.56 478 ASN A N 1
ATOM 3765 C CA . ASN A 1 478 ? -18.654 -1.317 7.857 1.00 93.56 478 ASN A CA 1
ATOM 3766 C C . ASN A 1 478 ? -17.244 -0.707 7.840 1.00 93.56 478 ASN A C 1
ATOM 3768 O O . ASN A 1 478 ? -16.329 -1.275 8.433 1.00 93.56 478 ASN A O 1
ATOM 3772 N N . ASN A 1 479 ? -17.068 0.467 7.239 1.00 92.50 479 ASN A N 1
ATOM 3773 C CA . ASN A 1 479 ? -15.793 1.177 7.267 1.00 92.50 479 ASN A CA 1
ATOM 3774 C C . ASN A 1 479 ? -15.465 1.698 8.673 1.00 92.50 479 ASN A C 1
ATOM 3776 O O . ASN A 1 479 ? -14.347 1.513 9.149 1.00 92.50 479 ASN A O 1
ATOM 3780 N N . HIS A 1 480 ? -16.446 2.256 9.388 1.00 92.31 480 HIS A N 1
ATOM 3781 C CA . HIS A 1 480 ? -16.250 2.749 10.756 1.00 92.31 480 HIS A CA 1
ATOM 3782 C C . HIS A 1 480 ? -15.845 1.638 11.734 1.00 92.31 480 HIS A C 1
ATOM 3784 O O . HIS A 1 480 ? -14.878 1.783 12.487 1.00 92.31 480 HIS A O 1
ATOM 3790 N N . ARG A 1 481 ? -16.531 0.485 11.697 1.00 93.00 481 ARG A N 1
ATOM 3791 C CA . ARG A 1 481 ? -16.148 -0.677 12.519 1.00 93.00 481 ARG A CA 1
ATOM 3792 C C . ARG A 1 481 ? -14.754 -1.186 12.139 1.00 93.00 481 ARG A C 1
ATOM 3794 O O . ARG A 1 481 ? -13.951 -1.483 13.023 1.00 93.00 481 ARG A O 1
ATOM 3801 N N . MET A 1 482 ? -14.448 -1.256 10.838 1.00 93.38 482 MET A N 1
ATOM 3802 C CA . MET A 1 482 ? -13.173 -1.785 10.359 1.00 93.38 482 MET A CA 1
ATOM 3803 C C . MET A 1 482 ? -12.021 -0.857 10.708 1.00 93.38 482 MET A C 1
ATOM 3805 O O . MET A 1 482 ? -10.959 -1.350 11.061 1.00 93.38 482 MET A O 1
ATOM 3809 N N . GLN A 1 483 ? -12.229 0.458 10.743 1.00 92.25 483 GLN A N 1
ATOM 3810 C CA . GLN A 1 483 ? -11.227 1.399 11.235 1.00 92.25 483 GLN A CA 1
ATOM 3811 C C . GLN A 1 483 ? -10.809 1.075 12.679 1.00 92.25 483 GLN A C 1
ATOM 3813 O O . GLN A 1 483 ? -9.615 1.031 12.978 1.00 92.25 483 GLN A O 1
ATOM 3818 N N . ARG A 1 484 ? -11.770 0.773 13.567 1.00 94.81 484 ARG A N 1
ATOM 3819 C CA . ARG A 1 484 ? -11.479 0.370 14.956 1.00 94.81 484 ARG A CA 1
ATOM 3820 C C . ARG A 1 484 ? -10.798 -0.991 15.036 1.00 94.81 484 ARG A C 1
ATOM 3822 O O . ARG A 1 484 ? -9.834 -1.135 15.784 1.00 94.81 484 ARG A O 1
ATOM 3829 N N . ILE A 1 485 ? -11.266 -1.969 14.258 1.00 95.38 485 ILE A N 1
ATOM 3830 C CA . ILE A 1 485 ? -10.669 -3.311 14.204 1.00 95.38 485 ILE A CA 1
ATOM 3831 C C . ILE A 1 485 ? -9.220 -3.221 13.723 1.00 95.38 485 ILE A C 1
ATOM 3833 O O . ILE A 1 485 ? -8.328 -3.715 14.406 1.00 95.38 485 ILE A O 1
ATOM 3837 N N . THR A 1 486 ? -8.971 -2.564 12.592 1.00 94.88 486 THR A N 1
ATOM 3838 C CA . THR A 1 486 ? -7.646 -2.413 11.975 1.00 94.88 486 THR A CA 1
ATOM 3839 C C . THR A 1 486 ? -6.675 -1.675 12.892 1.00 94.88 486 THR A C 1
ATOM 3841 O O . THR A 1 486 ? -5.541 -2.126 13.064 1.00 94.88 486 THR A O 1
ATOM 3844 N N . SER A 1 487 ? -7.123 -0.587 13.528 1.00 95.62 487 SER A N 1
ATOM 3845 C CA . SER A 1 487 ? -6.322 0.183 14.488 1.00 95.62 487 SER A CA 1
ATOM 3846 C C . SER A 1 487 ? -5.859 -0.688 15.661 1.00 95.62 487 SER A C 1
ATOM 3848 O O . SER A 1 487 ? -4.664 -0.782 15.942 1.00 95.62 487 SER A O 1
ATOM 3850 N N . ALA A 1 488 ? -6.787 -1.435 16.267 1.00 96.00 488 ALA A N 1
ATOM 3851 C CA . ALA A 1 488 ? -6.519 -2.337 17.386 1.00 96.00 488 ALA A CA 1
ATOM 3852 C C . ALA A 1 488 ? -5.822 -3.659 17.002 1.00 96.00 488 ALA A C 1
ATOM 3854 O O . ALA A 1 488 ? -5.526 -4.463 17.883 1.00 96.00 488 ALA A O 1
ATOM 3855 N N . SER A 1 489 ? -5.581 -3.922 15.716 1.00 95.38 489 SER A N 1
ATOM 3856 C CA . SER A 1 489 ? -4.972 -5.167 15.230 1.00 95.38 489 SER A CA 1
ATOM 3857 C C . SER A 1 489 ? -3.741 -4.885 14.369 1.00 95.38 489 SER A C 1
ATOM 3859 O O . SER A 1 489 ? -2.625 -4.786 14.880 1.00 95.38 489 SER A O 1
ATOM 3861 N N . ALA A 1 490 ? -3.944 -4.745 13.061 1.00 95.00 490 ALA A N 1
ATOM 3862 C CA . ALA A 1 490 ? -2.915 -4.600 12.048 1.00 95.00 490 ALA A CA 1
ATOM 3863 C C . ALA A 1 490 ? -1.993 -3.401 12.310 1.00 95.00 490 ALA A C 1
ATOM 3865 O O . ALA A 1 490 ? -0.774 -3.559 12.278 1.00 95.00 490 ALA A O 1
ATOM 3866 N N . TRP A 1 491 ? -2.550 -2.222 12.606 1.00 96.06 491 TRP A N 1
ATOM 3867 C CA . TRP A 1 491 ? -1.756 -1.010 12.834 1.00 96.06 491 TRP A CA 1
ATOM 3868 C C . TRP A 1 491 ? -0.974 -1.065 14.144 1.00 96.06 491 TRP A C 1
ATOM 3870 O O . TRP A 1 491 ? 0.198 -0.696 14.163 1.00 96.06 491 TRP A O 1
ATOM 3880 N N . LEU A 1 492 ? -1.588 -1.575 15.216 1.00 96.00 492 LEU A N 1
ATOM 3881 C CA . LEU A 1 492 ? -0.919 -1.764 16.500 1.00 96.00 492 LEU A CA 1
ATOM 3882 C C . LEU A 1 492 ? 0.272 -2.721 16.376 1.00 96.00 492 LEU A C 1
ATOM 3884 O O . LEU A 1 492 ? 1.364 -2.410 16.848 1.00 96.00 492 LEU A O 1
ATOM 3888 N N . LEU A 1 493 ? 0.089 -3.869 15.717 1.00 94.31 493 LEU A N 1
ATOM 3889 C CA . LEU A 1 493 ? 1.188 -4.811 15.512 1.00 94.31 493 LEU A CA 1
ATOM 3890 C C . LEU A 1 493 ? 2.254 -4.253 14.575 1.00 94.31 493 LEU A C 1
ATOM 3892 O O . LEU A 1 493 ? 3.434 -4.404 14.866 1.00 94.31 493 LEU A O 1
ATOM 3896 N N . ALA A 1 494 ? 1.864 -3.575 13.494 1.00 94.12 494 ALA A N 1
ATOM 3897 C CA . ALA A 1 494 ? 2.811 -2.902 12.614 1.00 94.12 494 ALA A CA 1
ATOM 3898 C C . ALA A 1 494 ? 3.675 -1.887 13.379 1.00 94.12 494 ALA A C 1
ATOM 3900 O O . ALA A 1 494 ? 4.895 -1.877 13.210 1.00 94.12 494 ALA A O 1
ATOM 3901 N N . PHE A 1 495 ? 3.055 -1.087 14.255 1.00 95.25 495 PHE A N 1
ATOM 3902 C CA . PHE A 1 495 ? 3.747 -0.143 15.127 1.00 95.25 495 PHE A CA 1
ATOM 3903 C C . PHE A 1 495 ? 4.762 -0.851 16.029 1.00 95.25 495 PHE A C 1
ATOM 3905 O O . PHE A 1 495 ? 5.944 -0.512 16.012 1.00 95.25 495 PHE A O 1
ATOM 3912 N N . LEU A 1 496 ? 4.327 -1.877 16.765 1.00 92.56 496 LEU A N 1
ATOM 3913 C CA . LEU A 1 496 ? 5.193 -2.626 17.676 1.00 92.56 496 LEU A CA 1
ATOM 3914 C C . LEU A 1 496 ? 6.351 -3.309 16.939 1.00 92.56 496 LEU A C 1
ATOM 3916 O O . LEU A 1 496 ? 7.495 -3.193 17.367 1.00 92.56 496 LEU A O 1
ATOM 3920 N N . THR A 1 497 ? 6.082 -3.977 15.815 1.00 90.81 497 THR A N 1
ATOM 3921 C CA . THR A 1 497 ? 7.107 -4.674 15.027 1.00 90.81 497 THR A CA 1
ATOM 3922 C C . THR A 1 497 ? 8.178 -3.714 14.518 1.00 90.81 497 THR A C 1
ATOM 3924 O O . THR A 1 497 ? 9.365 -4.005 14.658 1.00 90.81 497 THR A O 1
ATOM 3927 N N . VAL A 1 498 ? 7.792 -2.565 13.956 1.00 91.56 498 VAL A N 1
ATOM 3928 C CA . VAL A 1 498 ? 8.768 -1.601 13.428 1.00 91.56 498 VAL A CA 1
ATOM 3929 C C . VAL A 1 498 ? 9.562 -0.947 14.558 1.00 91.56 498 VAL A C 1
ATOM 3931 O O . VAL A 1 498 ? 10.777 -0.850 14.440 1.00 91.56 498 VAL A O 1
ATOM 3934 N N . ILE A 1 499 ? 8.937 -0.576 15.680 1.00 91.06 499 ILE A N 1
ATOM 3935 C CA . ILE A 1 499 ? 9.669 -0.018 16.830 1.00 91.06 499 ILE A CA 1
ATOM 3936 C C . ILE A 1 499 ? 10.664 -1.035 17.403 1.00 91.06 499 ILE A C 1
ATOM 3938 O O . ILE A 1 499 ? 11.823 -0.691 17.629 1.00 91.06 499 ILE A O 1
ATOM 3942 N N . LEU A 1 500 ? 10.260 -2.296 17.583 1.00 87.44 500 LEU A N 1
ATOM 3943 C CA . LEU A 1 500 ? 11.157 -3.357 18.053 1.00 87.44 500 LEU A CA 1
ATOM 3944 C C . LEU A 1 500 ? 12.321 -3.594 17.083 1.00 87.44 500 LEU A C 1
ATOM 3946 O O . LEU A 1 500 ? 13.456 -3.755 17.527 1.00 87.44 500 LEU A O 1
ATOM 3950 N N . LYS A 1 501 ? 12.063 -3.551 15.769 1.00 86.00 501 LYS A N 1
ATOM 3951 C CA . LYS A 1 501 ? 13.102 -3.594 14.730 1.00 86.00 501 LYS A CA 1
ATOM 3952 C C . LYS A 1 501 ? 14.080 -2.427 14.875 1.00 86.00 501 LYS A C 1
ATOM 3954 O O . LYS A 1 501 ? 15.286 -2.642 14.883 1.00 86.00 501 LYS A O 1
ATOM 3959 N N . THR A 1 502 ? 13.584 -1.197 15.015 1.00 84.38 502 THR A N 1
ATOM 3960 C CA . THR A 1 502 ? 14.425 0.006 15.157 1.00 84.38 502 THR A CA 1
ATOM 3961 C C . THR A 1 502 ? 15.277 -0.023 16.424 1.00 84.38 502 THR A C 1
ATOM 3963 O O . THR A 1 502 ? 16.390 0.493 16.418 1.00 84.38 502 THR A O 1
ATOM 3966 N N . LEU A 1 503 ? 14.786 -0.660 17.488 1.00 85.19 503 LEU A N 1
ATOM 3967 C CA . LEU A 1 503 ? 15.523 -0.869 18.734 1.00 85.19 503 LEU A CA 1
ATOM 3968 C C . LEU A 1 503 ? 16.490 -2.072 18.690 1.00 85.19 503 LEU A C 1
ATOM 3970 O O . LEU A 1 503 ? 17.203 -2.302 19.662 1.00 85.19 503 LEU A O 1
ATOM 3974 N N . GLY A 1 504 ? 16.535 -2.831 17.587 1.00 79.81 504 GLY A N 1
ATOM 3975 C CA . GLY A 1 504 ? 17.430 -3.981 17.410 1.00 79.81 504 GLY A CA 1
ATOM 3976 C C . GLY A 1 504 ? 16.936 -5.294 18.031 1.00 79.81 504 GLY A C 1
ATOM 3977 O O . GLY A 1 504 ? 17.714 -6.234 18.152 1.00 79.81 504 GLY A O 1
ATOM 3978 N N . PHE A 1 505 ? 15.658 -5.382 18.418 1.00 69.69 505 PHE A N 1
ATOM 3979 C CA . PHE A 1 505 ? 15.079 -6.555 19.087 1.00 69.69 505 PHE A CA 1
ATOM 3980 C C . PHE A 1 505 ? 14.380 -7.555 18.143 1.00 69.69 505 PHE A C 1
ATOM 3982 O O . PHE A 1 505 ? 13.913 -8.590 18.614 1.00 69.69 505 PHE A O 1
ATOM 3989 N N . SER A 1 506 ? 14.265 -7.276 16.835 1.00 62.53 506 SER A N 1
ATOM 3990 C CA . SER A 1 506 ? 13.602 -8.175 15.869 1.00 62.53 506 SER A CA 1
ATOM 3991 C C . SER A 1 506 ? 14.143 -8.029 14.445 1.00 62.53 506 SER A C 1
ATOM 3993 O O . SER A 1 506 ? 14.377 -6.914 13.978 1.00 62.53 506 SER A O 1
ATOM 3995 N N . GLU A 1 507 ? 14.222 -9.144 13.715 1.00 54.31 507 GLU A N 1
ATOM 3996 C CA . GLU A 1 507 ? 14.363 -9.168 12.252 1.00 54.31 507 GLU A CA 1
ATOM 3997 C C . GLU A 1 507 ? 12.977 -9.100 11.584 1.00 54.31 507 GLU A C 1
ATOM 3999 O O . GLU A 1 507 ? 11.978 -9.537 12.161 1.00 54.31 507 GLU A O 1
ATOM 4004 N N . THR A 1 508 ? 12.869 -8.516 10.385 1.00 49.06 508 THR A N 1
ATOM 4005 C CA . THR A 1 508 ? 11.582 -8.421 9.671 1.00 49.06 508 THR A CA 1
ATOM 4006 C C . THR A 1 508 ? 11.282 -9.677 8.874 1.00 49.06 508 THR A C 1
ATOM 4008 O O . THR A 1 508 ? 11.931 -9.922 7.860 1.00 49.06 508 THR A O 1
ATOM 4011 N N . VAL A 1 509 ? 10.235 -10.409 9.258 1.00 46.41 509 VAL A N 1
ATOM 4012 C CA . VAL A 1 509 ? 9.642 -11.447 8.408 1.00 46.41 509 VAL A CA 1
ATOM 4013 C C . VAL A 1 509 ? 8.623 -10.791 7.476 1.00 46.41 509 VAL A C 1
ATOM 4015 O O . VAL A 1 509 ? 7.643 -10.192 7.922 1.00 46.41 509 VAL A O 1
ATOM 4018 N N . PHE A 1 510 ? 8.867 -10.878 6.169 1.00 42.94 510 PHE A N 1
ATOM 4019 C CA . PHE A 1 510 ? 7.906 -10.465 5.151 1.00 42.94 510 PHE A CA 1
ATOM 4020 C C . PHE A 1 510 ? 6.780 -11.501 5.059 1.00 42.94 510 PHE A C 1
ATOM 4022 O O . PHE A 1 510 ? 6.959 -12.584 4.505 1.00 42.94 510 PHE A O 1
ATOM 4029 N N . GLU A 1 511 ? 5.606 -11.179 5.598 1.00 46.66 511 GLU A N 1
ATOM 4030 C CA . GLU A 1 511 ? 4.408 -12.008 5.444 1.00 46.66 511 GLU A CA 1
ATOM 4031 C C . GLU A 1 511 ? 3.719 -11.674 4.113 1.00 46.66 511 GLU A C 1
ATOM 4033 O O . GLU A 1 511 ? 3.159 -10.592 3.940 1.00 46.66 511 GLU A O 1
ATOM 4038 N N . VAL A 1 512 ? 3.759 -12.595 3.147 1.00 37.38 512 VAL A N 1
ATOM 4039 C CA . VAL A 1 512 ? 3.043 -12.442 1.871 1.00 37.38 512 VAL A CA 1
ATOM 4040 C C . VAL A 1 512 ? 1.534 -12.469 2.135 1.00 37.38 512 VAL A C 1
ATOM 4042 O O . VAL A 1 512 ? 1.024 -13.425 2.717 1.00 37.38 512 VAL A O 1
ATOM 4045 N N . THR A 1 513 ? 0.799 -11.459 1.656 1.00 37.66 513 THR A N 1
ATOM 4046 C CA . THR A 1 513 ? -0.670 -11.513 1.626 1.00 37.66 513 THR A CA 1
ATOM 4047 C C . THR A 1 513 ? -1.097 -12.647 0.695 1.00 37.66 513 THR A C 1
ATOM 4049 O O . THR A 1 513 ? -0.965 -12.528 -0.523 1.00 37.66 513 THR A O 1
ATOM 4052 N N . ARG A 1 514 ? -1.613 -13.748 1.246 1.00 31.70 514 ARG A N 1
ATOM 4053 C CA . ARG A 1 514 ? -2.327 -14.739 0.438 1.00 31.70 514 ARG A CA 1
ATOM 4054 C C . ARG A 1 514 ? -3.657 -14.117 0.028 1.00 31.70 514 ARG A C 1
ATOM 4056 O O . ARG A 1 514 ? -4.458 -13.760 0.886 1.00 31.70 514 ARG A O 1
ATOM 4063 N N . LYS A 1 515 ? -3.859 -13.929 -1.274 1.00 39.91 515 LYS A N 1
ATOM 4064 C CA . LYS A 1 515 ? -5.204 -13.769 -1.823 1.00 39.91 515 LYS A CA 1
ATOM 4065 C C . LYS A 1 515 ? -5.724 -15.180 -2.031 1.00 39.91 515 LYS A C 1
ATOM 4067 O O . LYS A 1 515 ? -5.085 -15.951 -2.749 1.00 39.91 515 LYS A O 1
ATOM 4072 N N . ASP A 1 516 ? -6.797 -15.534 -1.336 1.00 33.47 516 ASP A N 1
ATOM 4073 C CA . ASP A 1 516 ? -7.425 -16.833 -1.533 1.00 33.47 516 ASP A CA 1
ATOM 4074 C C . ASP A 1 516 ? -7.806 -16.940 -3.010 1.00 33.47 516 ASP A C 1
ATOM 4076 O O . ASP A 1 516 ? -8.472 -16.058 -3.559 1.00 33.47 516 ASP A O 1
ATOM 4080 N N . LYS A 1 517 ? -7.312 -17.988 -3.677 1.00 30.17 517 LYS A N 1
ATOM 4081 C CA . LYS A 1 517 ? -7.844 -18.365 -4.981 1.00 30.17 517 LYS A CA 1
ATOM 4082 C C . LYS A 1 517 ? -9.326 -18.658 -4.763 1.00 30.17 517 LYS A C 1
ATOM 4084 O O . LYS A 1 517 ? -9.669 -19.355 -3.812 1.00 30.17 517 LYS A O 1
ATOM 4089 N N . SER A 1 518 ? -10.186 -18.184 -5.657 1.00 30.03 518 SER A N 1
ATOM 4090 C CA . SER A 1 518 ? -11.424 -18.898 -5.946 1.00 30.03 518 SER A CA 1
ATOM 4091 C C . SER A 1 518 ? -11.009 -20.285 -6.444 1.00 30.03 518 SER A C 1
ATOM 4093 O O . SER A 1 518 ? -10.712 -20.469 -7.622 1.00 30.03 518 SER A O 1
ATOM 4095 N N . THR A 1 519 ? -10.822 -21.228 -5.528 1.00 25.84 519 THR A N 1
ATOM 4096 C CA . THR A 1 519 ? -10.642 -22.633 -5.859 1.00 25.84 519 THR A CA 1
ATOM 4097 C C . THR A 1 519 ? -11.958 -23.100 -6.453 1.00 25.84 519 THR A C 1
ATOM 4099 O O . THR A 1 519 ? -12.923 -23.301 -5.722 1.00 25.84 519 THR A O 1
ATOM 4102 N N . SER A 1 520 ? -11.991 -23.280 -7.772 1.00 28.00 520 SER A N 1
ATOM 4103 C CA . SER A 1 520 ? -12.854 -24.266 -8.425 1.00 28.00 520 SER A CA 1
ATOM 4104 C C . SER A 1 520 ? -12.302 -25.674 -8.159 1.00 28.00 520 SER A C 1
ATOM 4106 O O . SER A 1 520 ? -12.158 -26.476 -9.077 1.00 28.00 520 SER A O 1
ATOM 4108 N N . ASP A 1 521 ? -11.926 -25.966 -6.912 1.00 28.11 521 ASP A N 1
ATOM 4109 C CA . ASP A 1 521 ? -11.572 -27.322 -6.527 1.00 28.11 521 ASP A CA 1
ATOM 4110 C C . ASP A 1 521 ? -12.898 -28.023 -6.251 1.00 28.11 521 ASP A C 1
ATOM 4112 O O . ASP A 1 521 ? -13.610 -27.696 -5.300 1.00 28.11 521 ASP A O 1
ATOM 4116 N N . GLY A 1 522 ? -13.255 -28.942 -7.147 1.00 31.69 522 GLY A N 1
ATOM 4117 C CA . GLY A 1 522 ? -14.433 -29.799 -7.070 1.00 31.69 522 GLY A CA 1
ATOM 4118 C C . GLY A 1 522 ? -14.351 -30.822 -5.939 1.00 31.69 522 GLY A C 1
ATOM 4119 O O . GLY A 1 522 ? -14.521 -32.014 -6.183 1.00 31.69 522 GLY A O 1
ATOM 4120 N N . ASP A 1 523 ? -14.108 -30.370 -4.708 1.00 28.73 523 ASP A N 1
ATOM 4121 C CA . ASP A 1 523 ? -14.199 -31.202 -3.516 1.00 28.73 523 ASP A CA 1
ATOM 4122 C C . ASP A 1 523 ? -15.563 -30.971 -2.855 1.00 28.73 523 ASP A C 1
ATOM 4124 O O . ASP A 1 523 ? -15.833 -29.984 -2.170 1.00 28.73 523 ASP A O 1
ATOM 4128 N N . SER A 1 524 ? -16.472 -31.891 -3.161 1.00 35.41 524 SER A N 1
ATOM 4129 C CA . SER A 1 524 ? -17.918 -31.842 -2.913 1.00 35.41 524 SER A CA 1
ATOM 4130 C C . SER A 1 524 ? -18.361 -31.892 -1.436 1.00 35.41 524 SER A C 1
ATOM 4132 O O . SER A 1 524 ? -19.422 -32.436 -1.150 1.00 35.41 524 SER A O 1
ATOM 4134 N N . ASN A 1 525 ? -17.597 -31.339 -0.480 1.00 34.94 525 ASN A N 1
ATOM 4135 C CA . ASN A 1 525 ? -17.965 -31.370 0.948 1.00 34.94 525 ASN A CA 1
ATOM 4136 C C . ASN A 1 525 ? -17.445 -30.226 1.850 1.00 34.94 525 ASN A C 1
ATOM 4138 O O . ASN A 1 525 ? -17.446 -30.370 3.073 1.00 34.94 525 ASN A O 1
ATOM 4142 N N . THR A 1 526 ? -17.060 -29.062 1.318 1.00 40.34 526 THR A N 1
ATOM 4143 C CA . THR A 1 526 ? -16.861 -27.864 2.162 1.00 40.34 526 THR A CA 1
ATOM 4144 C C . THR A 1 526 ? -17.741 -26.717 1.699 1.00 40.34 526 THR A C 1
ATOM 4146 O O . THR A 1 526 ? -17.578 -26.252 0.577 1.00 40.34 526 THR A O 1
ATOM 4149 N N . ASP A 1 527 ? -18.644 -26.258 2.576 1.00 45.31 527 ASP A N 1
ATOM 4150 C CA . ASP A 1 527 ? -19.524 -25.105 2.363 1.00 45.31 527 ASP A CA 1
ATOM 4151 C C . ASP A 1 527 ? -18.784 -23.968 1.641 1.00 45.31 527 ASP A C 1
ATOM 4153 O O . ASP A 1 527 ? -17.728 -23.505 2.100 1.00 45.31 527 ASP A O 1
ATOM 4157 N N . GLU A 1 528 ? -19.333 -23.474 0.533 1.00 51.53 528 GLU A N 1
ATOM 4158 C CA . GLU A 1 528 ? -18.806 -22.281 -0.127 1.00 51.53 528 GLU A CA 1
ATOM 4159 C C . GLU A 1 528 ? -18.735 -21.113 0.879 1.00 51.53 528 GLU A C 1
ATOM 4161 O O . GLU A 1 528 ? -19.619 -20.950 1.729 1.00 51.53 528 GLU A O 1
ATOM 4166 N N . PRO A 1 529 ? -17.651 -20.319 0.884 1.00 59.81 529 PRO A N 1
ATOM 4167 C CA . PRO A 1 529 ? -17.526 -19.188 1.791 1.00 59.81 529 PRO A CA 1
ATOM 4168 C C . PRO A 1 529 ? -18.626 -18.161 1.553 1.00 59.81 529 PRO A C 1
ATOM 4170 O O . PRO A 1 529 ? -18.643 -17.517 0.512 1.00 59.81 529 PRO A O 1
ATOM 4173 N N . GLU A 1 530 ? -19.491 -17.960 2.558 1.00 67.19 530 GLU A N 1
ATOM 4174 C CA . GLU A 1 530 ? -20.451 -16.849 2.591 1.00 67.19 530 GLU A CA 1
ATOM 4175 C C . GLU A 1 530 ? -19.720 -15.525 2.294 1.00 67.19 530 GLU A C 1
ATOM 4177 O O . GLU A 1 530 ? -18.923 -15.067 3.131 1.00 67.19 530 GLU A O 1
ATOM 4182 N N . PRO A 1 531 ? -19.970 -14.897 1.130 1.00 69.56 531 PRO A N 1
ATOM 4183 C CA . PRO A 1 531 ? -19.239 -13.710 0.717 1.00 69.56 531 PRO A CA 1
ATOM 4184 C C . PRO A 1 531 ? -19.443 -12.571 1.719 1.00 69.56 531 PRO A C 1
ATOM 4186 O O . PRO A 1 531 ? -20.567 -12.230 2.089 1.00 69.56 531 PRO A O 1
ATOM 4189 N N . GLY A 1 532 ? -18.346 -11.973 2.189 1.00 74.94 532 GLY A N 1
ATOM 4190 C CA . GLY A 1 532 ? -18.385 -10.841 3.121 1.00 74.94 532 GLY A CA 1
ATOM 4191 C C . GLY A 1 532 ? -18.581 -11.184 4.597 1.00 74.94 532 GLY A C 1
ATOM 4192 O O . GLY A 1 532 ? -18.609 -10.272 5.431 1.00 74.94 532 GLY A O 1
ATOM 4193 N N . ARG A 1 533 ? -18.659 -12.470 4.962 1.00 83.62 533 ARG A N 1
ATOM 4194 C CA . ARG A 1 533 ? -18.586 -12.876 6.368 1.00 83.62 533 ARG A CA 1
ATOM 4195 C C . ARG A 1 533 ? -17.139 -12.864 6.855 1.00 83.62 533 ARG A C 1
ATOM 4197 O O . ARG A 1 533 ? -16.225 -13.324 6.179 1.00 83.62 533 ARG A O 1
ATOM 4204 N N . PHE A 1 534 ? -16.936 -12.338 8.060 1.00 85.50 534 PHE A N 1
ATOM 4205 C CA . PHE A 1 534 ? -15.611 -12.227 8.660 1.00 85.50 534 PHE A CA 1
ATOM 4206 C C . PHE A 1 534 ? -15.032 -13.607 8.998 1.00 85.50 534 PHE A C 1
ATOM 4208 O O . PHE A 1 534 ? -15.677 -14.396 9.690 1.00 85.50 534 PHE A O 1
ATOM 4215 N N . THR A 1 535 ? -13.824 -13.874 8.505 1.00 89.75 535 THR A N 1
ATOM 4216 C CA . THR A 1 535 ? -13.080 -15.123 8.706 1.00 89.75 535 THR A CA 1
ATOM 4217 C C . THR A 1 535 ? -11.876 -14.912 9.618 1.00 89.75 535 THR A C 1
ATOM 4219 O O . THR A 1 535 ? -11.405 -13.787 9.803 1.00 89.75 535 THR A O 1
ATOM 4222 N N . PHE A 1 536 ? -11.383 -16.004 10.197 1.00 90.12 536 PHE A N 1
ATOM 4223 C CA . PHE A 1 536 ? -10.283 -16.005 11.155 1.00 90.12 536 PHE A CA 1
ATOM 4224 C C . PHE A 1 536 ? -9.247 -17.069 10.810 1.00 90.12 536 PHE A C 1
ATOM 4226 O O . PHE A 1 536 ? -9.581 -18.130 10.287 1.00 90.12 536 PHE A O 1
ATOM 4233 N N . ASP A 1 537 ? -7.997 -16.785 11.156 1.00 89.69 537 ASP A N 1
ATOM 4234 C CA . ASP A 1 537 ? -6.878 -17.720 11.101 1.00 89.69 537 ASP A CA 1
ATOM 4235 C C . ASP A 1 537 ? -6.027 -17.596 12.379 1.00 89.69 537 ASP A C 1
ATOM 4237 O O . ASP A 1 537 ? -6.386 -16.891 13.329 1.00 89.69 537 ASP A O 1
ATOM 4241 N N . GLU A 1 538 ? -4.900 -18.305 12.430 1.00 88.19 538 GLU A N 1
ATOM 4242 C CA . GLU A 1 538 ? -3.989 -18.290 13.582 1.00 88.19 538 GLU A CA 1
ATOM 4243 C C . GLU A 1 538 ? -3.087 -17.043 13.648 1.00 88.19 538 GLU A C 1
ATOM 4245 O O . GLU A 1 538 ? -2.143 -16.995 14.444 1.00 88.19 538 GLU A O 1
ATOM 4250 N N . SER A 1 539 ? -3.361 -16.016 12.837 1.00 89.06 539 SER A N 1
ATOM 4251 C CA . SER A 1 539 ? -2.571 -14.792 12.811 1.00 89.06 539 SER A CA 1
ATOM 4252 C C . SER A 1 539 ? -2.656 -14.028 14.129 1.00 89.06 539 SER A C 1
ATOM 4254 O O . SER A 1 539 ? -3.712 -13.848 14.747 1.00 89.06 539 SER A O 1
ATOM 4256 N N . THR A 1 540 ? -1.511 -13.494 14.548 1.00 90.75 540 THR A N 1
ATOM 4257 C CA . THR A 1 540 ? -1.382 -12.720 15.785 1.00 90.75 540 THR A CA 1
ATOM 4258 C C . THR A 1 540 ? -2.157 -11.404 15.748 1.00 90.75 540 THR A C 1
ATOM 4260 O O . THR A 1 540 ? -2.467 -10.870 16.814 1.00 90.75 540 THR A O 1
ATOM 4263 N N . VAL A 1 541 ? -2.539 -10.914 14.558 1.00 91.69 541 VAL A N 1
ATOM 4264 C CA . VAL A 1 541 ? -3.349 -9.692 14.376 1.00 91.69 541 VAL A CA 1
ATOM 4265 C C . VAL A 1 541 ? -4.668 -9.751 15.146 1.00 91.69 541 VAL A C 1
ATOM 4267 O O . VAL A 1 541 ? -5.148 -8.723 15.614 1.00 91.69 541 VAL A O 1
ATOM 4270 N N . PHE A 1 542 ? -5.229 -10.944 15.353 1.00 94.69 542 PHE A N 1
ATOM 4271 C CA . PHE A 1 542 ? -6.497 -11.101 16.058 1.00 94.69 542 PHE A CA 1
ATOM 4272 C C . PHE A 1 542 ? -6.381 -11.010 17.582 1.00 94.69 542 PHE A C 1
ATOM 4274 O O . PHE A 1 542 ? -7.393 -10.774 18.241 1.00 94.69 542 PHE A O 1
ATOM 4281 N N . ILE A 1 543 ? -5.188 -11.161 18.166 1.00 95.31 543 ILE A N 1
ATOM 4282 C CA . ILE A 1 543 ? -5.023 -11.243 19.626 1.00 95.31 543 ILE A CA 1
ATOM 4283 C C . ILE A 1 543 ? -5.484 -9.955 20.333 1.00 95.31 543 ILE A C 1
ATOM 4285 O O . ILE A 1 543 ? -6.350 -10.058 21.208 1.00 95.31 543 ILE A O 1
ATOM 4289 N N . PRO A 1 544 ? -4.978 -8.749 19.993 1.00 95.69 544 PRO A N 1
ATOM 4290 C CA . PRO A 1 544 ? -5.280 -7.561 20.791 1.00 95.69 544 PRO A CA 1
ATOM 4291 C C . PRO A 1 544 ? -6.738 -7.113 20.622 1.00 95.69 544 PRO A C 1
ATOM 4293 O O . PRO A 1 544 ? -7.402 -6.788 21.604 1.00 95.69 544 PRO A O 1
ATOM 4296 N N . VAL A 1 545 ? -7.278 -7.181 19.399 1.00 95.88 545 VAL A N 1
ATOM 4297 C CA . VAL A 1 545 ? -8.683 -6.836 19.127 1.00 95.88 545 VAL A CA 1
ATOM 4298 C C . VAL A 1 545 ? -9.663 -7.817 19.784 1.00 95.88 545 VAL A C 1
ATOM 4300 O O . VAL A 1 545 ? -10.691 -7.395 20.310 1.00 95.88 545 VAL A O 1
ATOM 4303 N N . THR A 1 546 ? -9.329 -9.112 19.844 1.00 96.75 546 THR A N 1
ATOM 4304 C CA . THR A 1 546 ? -10.143 -10.105 20.567 1.00 96.75 546 THR A CA 1
ATOM 4305 C C . THR A 1 546 ? -10.120 -9.835 22.070 1.00 96.75 546 THR A C 1
ATOM 4307 O O . THR A 1 546 ? -11.172 -9.854 22.709 1.00 96.75 546 THR A O 1
ATOM 4310 N N . ALA A 1 547 ? -8.950 -9.516 22.635 1.00 97.44 547 ALA A N 1
ATOM 4311 C CA . ALA A 1 547 ? -8.823 -9.162 24.047 1.00 97.44 547 ALA A CA 1
ATOM 4312 C C . ALA A 1 547 ? -9.658 -7.920 24.398 1.00 97.44 547 ALA A C 1
ATOM 4314 O O . ALA A 1 547 ? -10.390 -7.939 25.384 1.00 97.44 547 ALA A O 1
ATOM 4315 N N . LEU A 1 548 ? -9.619 -6.873 23.566 1.00 97.19 548 LEU A N 1
ATOM 4316 C CA . LEU A 1 548 ? -10.439 -5.671 23.749 1.00 97.19 548 LEU A CA 1
ATOM 4317 C C . LEU A 1 548 ? -11.940 -5.956 23.669 1.00 97.19 548 LEU A C 1
ATOM 4319 O O . LEU A 1 548 ? -12.704 -5.427 24.479 1.00 97.19 548 LEU A O 1
ATOM 4323 N N . ALA A 1 549 ? -12.372 -6.795 22.724 1.00 96.94 549 ALA A N 1
ATOM 4324 C CA . ALA A 1 549 ? -13.774 -7.179 22.594 1.00 96.94 549 ALA A CA 1
ATOM 4325 C C . ALA A 1 549 ? -14.268 -7.911 23.853 1.00 96.94 549 ALA A C 1
ATOM 4327 O O . ALA A 1 549 ? -15.296 -7.542 24.423 1.00 96.94 549 ALA A O 1
ATOM 4328 N N . MET A 1 550 ? -13.500 -8.895 24.333 1.00 97.06 550 MET A N 1
ATOM 4329 C CA . MET A 1 550 ? -13.797 -9.631 25.566 1.00 97.06 550 MET A CA 1
ATOM 4330 C C . MET A 1 550 ? -13.815 -8.711 26.789 1.00 97.06 550 MET A C 1
ATOM 4332 O O . MET A 1 550 ? -14.757 -8.747 27.581 1.00 97.06 550 MET A O 1
ATOM 4336 N N . LEU A 1 551 ? -12.797 -7.859 26.924 1.00 97.38 551 LEU A N 1
ATOM 4337 C CA . LEU A 1 551 ? -12.668 -6.919 28.031 1.00 97.38 551 LEU A CA 1
ATOM 4338 C C . LEU A 1 551 ? -13.843 -5.938 28.084 1.00 97.38 551 LEU A C 1
ATOM 4340 O O . LEU A 1 551 ? -14.375 -5.693 29.162 1.00 97.38 551 LEU A O 1
ATOM 4344 N N . SER A 1 552 ? -14.281 -5.418 26.934 1.00 96.50 552 SER A N 1
ATOM 4345 C CA . SER A 1 552 ? -15.405 -4.476 26.857 1.00 96.50 552 SER A CA 1
ATOM 4346 C C . SER A 1 552 ? -16.716 -5.116 27.322 1.00 96.50 552 SER A C 1
ATOM 4348 O O . SER A 1 552 ? -17.466 -4.501 28.077 1.00 96.50 552 SER A O 1
ATOM 4350 N N . VAL A 1 553 ? -16.972 -6.375 26.943 1.00 96.69 553 VAL A N 1
ATOM 4351 C CA . VAL A 1 553 ? -18.152 -7.129 27.407 1.00 96.69 553 VAL A CA 1
ATOM 4352 C C . VAL A 1 553 ? -18.087 -7.385 28.914 1.00 96.69 553 VAL A C 1
ATOM 4354 O O . VAL A 1 553 ? -19.064 -7.139 29.621 1.00 96.69 553 VAL A O 1
ATOM 4357 N N . ILE A 1 554 ? -16.934 -7.835 29.421 1.00 96.00 554 ILE A N 1
ATOM 4358 C CA . ILE A 1 554 ? -16.729 -8.084 30.856 1.00 96.00 554 ILE A CA 1
ATOM 4359 C C . ILE A 1 554 ? -16.923 -6.795 31.658 1.00 96.00 554 ILE A C 1
ATOM 4361 O O . ILE A 1 554 ? -17.598 -6.808 32.683 1.00 96.00 554 ILE A O 1
ATOM 4365 N N . ALA A 1 555 ? -16.371 -5.677 31.188 1.00 95.00 555 ALA A N 1
ATOM 4366 C CA . ALA A 1 555 ? -16.482 -4.392 31.862 1.00 95.00 555 ALA A CA 1
ATOM 4367 C C . ALA A 1 555 ? -17.932 -3.898 31.945 1.00 95.00 555 ALA A C 1
ATOM 4369 O O . ALA A 1 555 ? -18.353 -3.461 33.014 1.00 95.00 555 ALA A O 1
ATOM 4370 N N . ILE A 1 556 ? -18.722 -4.035 30.871 1.00 95.00 556 ILE A N 1
ATOM 4371 C CA . ILE A 1 556 ? -20.160 -3.717 30.893 1.00 95.00 556 ILE A CA 1
ATOM 4372 C C . ILE A 1 556 ? -20.894 -4.607 31.898 1.00 95.00 556 ILE A C 1
ATOM 4374 O O . ILE A 1 556 ? -21.681 -4.099 32.692 1.00 95.00 556 ILE A O 1
ATOM 4378 N N . ALA A 1 557 ? -20.623 -5.916 31.902 1.00 93.75 557 ALA A N 1
ATOM 4379 C CA . ALA A 1 557 ? -21.272 -6.852 32.818 1.00 93.75 557 ALA A CA 1
ATOM 4380 C C . ALA A 1 557 ? -20.944 -6.543 34.290 1.00 93.75 557 ALA A C 1
ATOM 4382 O O . ALA A 1 557 ? -21.847 -6.473 35.122 1.00 93.75 557 ALA A O 1
ATOM 4383 N N . VAL A 1 558 ? -19.668 -6.303 34.610 1.00 91.12 558 VAL A N 1
ATOM 4384 C CA . VAL A 1 558 ? -19.224 -5.936 35.965 1.00 91.12 558 VAL A CA 1
ATOM 4385 C C . VAL A 1 558 ? -19.768 -4.568 36.373 1.00 91.12 558 VAL A C 1
ATOM 4387 O O . VAL A 1 558 ? -20.238 -4.415 37.498 1.00 91.12 558 VAL A O 1
ATOM 4390 N N . GLY A 1 559 ? -19.742 -3.586 35.471 1.00 89.50 559 GLY A N 1
ATOM 4391 C CA . GLY A 1 559 ? -20.310 -2.262 35.706 1.00 89.50 559 GLY A CA 1
ATOM 4392 C C . GLY A 1 559 ? -21.807 -2.337 36.003 1.00 89.50 559 GLY A C 1
ATOM 4393 O O . GLY A 1 559 ? -22.259 -1.783 37.000 1.00 89.50 559 GLY A O 1
ATOM 4394 N N . ALA A 1 560 ? -22.573 -3.076 35.196 1.00 89.31 560 ALA A N 1
ATOM 4395 C CA . ALA A 1 560 ? -24.010 -3.259 35.394 1.00 89.31 560 ALA A CA 1
ATOM 4396 C C . ALA A 1 560 ? -24.314 -3.987 36.711 1.00 89.31 560 ALA A C 1
ATOM 4398 O O . ALA A 1 560 ? -25.180 -3.557 37.468 1.00 89.31 560 ALA A O 1
ATOM 4399 N N . TRP A 1 561 ? -23.557 -5.043 37.024 1.00 86.94 561 TRP A N 1
ATOM 4400 C CA . TRP A 1 561 ? -23.657 -5.759 38.297 1.00 86.94 561 TRP A CA 1
ATOM 4401 C C . TRP A 1 561 ? -23.424 -4.837 39.499 1.00 86.94 561 TRP A C 1
ATOM 4403 O O . TRP A 1 561 ? -24.179 -4.876 40.468 1.00 86.94 561 TRP A O 1
ATOM 4413 N N . ARG A 1 562 ? -22.414 -3.961 39.423 1.00 82.62 562 ARG A N 1
ATOM 4414 C CA . ARG A 1 562 ? -22.148 -2.958 40.462 1.00 82.62 562 ARG A CA 1
ATOM 4415 C C . ARG A 1 562 ? -23.261 -1.936 40.571 1.00 82.62 562 ARG A C 1
ATOM 4417 O O . ARG A 1 562 ? -23.646 -1.631 41.685 1.00 82.62 562 ARG A O 1
ATOM 4424 N N . VAL A 1 563 ? -23.802 -1.438 39.463 1.00 79.69 563 VAL A N 1
ATOM 4425 C CA . VAL A 1 563 ? -24.942 -0.513 39.515 1.00 79.69 563 VAL A CA 1
ATOM 4426 C C . VAL A 1 563 ? -26.129 -1.175 40.216 1.00 79.69 563 VAL A C 1
ATOM 4428 O O . VAL A 1 563 ? -26.715 -0.556 41.088 1.00 79.69 563 VAL A O 1
ATOM 4431 N N . VAL A 1 564 ? -26.435 -2.440 39.916 1.00 80.25 564 VAL A N 1
ATOM 4432 C CA . VAL A 1 564 ? -27.558 -3.162 40.541 1.00 80.25 564 VAL A CA 1
ATOM 4433 C C . VAL A 1 564 ? -27.329 -3.447 42.031 1.00 80.25 564 VAL A C 1
ATOM 4435 O O . VAL A 1 564 ? -28.266 -3.346 42.820 1.00 80.25 564 VAL A O 1
ATOM 4438 N N . LEU A 1 565 ? -26.108 -3.811 42.436 1.00 72.44 565 LEU A N 1
ATOM 4439 C CA . LEU A 1 565 ? -25.810 -4.144 43.834 1.00 72.44 565 LEU A CA 1
ATOM 4440 C C . LEU A 1 565 ? -25.461 -2.935 44.712 1.00 72.44 565 LEU A C 1
ATOM 4442 O O . LEU A 1 565 ? -25.783 -2.945 45.889 1.00 72.44 565 LEU A O 1
ATOM 4446 N N . VAL A 1 566 ? -24.780 -1.919 44.178 1.00 61.69 566 VAL A N 1
ATOM 4447 C CA . VAL A 1 566 ? -24.258 -0.762 44.937 1.00 61.69 566 VAL A CA 1
ATOM 4448 C C . VAL A 1 566 ? -25.289 0.365 45.029 1.00 61.69 566 VAL A C 1
ATOM 4450 O O . VAL A 1 566 ? -25.144 1.254 45.860 1.00 61.69 566 VAL A O 1
ATOM 4453 N N . THR A 1 567 ? -26.406 0.313 44.294 1.00 53.69 567 THR A N 1
ATOM 4454 C CA . THR A 1 567 ? -27.554 1.209 44.541 1.00 53.69 567 THR A CA 1
ATOM 4455 C C . THR A 1 567 ? -28.142 1.106 45.957 1.00 53.69 567 THR A C 1
ATOM 4457 O O . THR A 1 567 ? -28.989 1.921 46.308 1.00 53.69 567 THR A O 1
ATOM 4460 N N . THR A 1 568 ? -27.692 0.162 46.794 1.00 46.88 568 THR A N 1
ATOM 4461 C CA . THR A 1 568 ? -28.004 0.127 48.233 1.00 46.88 568 THR A CA 1
ATOM 4462 C C . THR A 1 568 ? -27.068 0.978 49.102 1.00 46.88 568 THR A C 1
ATOM 4464 O O . THR A 1 568 ? -27.453 1.328 50.212 1.00 46.88 568 THR A O 1
ATOM 4467 N N . GLU A 1 569 ? -25.878 1.362 48.626 1.00 42.12 569 GLU A N 1
ATOM 4468 C CA . GLU A 1 569 ? -24.897 2.165 49.371 1.00 42.12 569 GLU A CA 1
ATOM 4469 C C . GLU A 1 569 ? -24.285 3.229 48.447 1.00 42.12 569 GLU A C 1
ATOM 4471 O O . GLU A 1 569 ? -23.322 2.987 47.722 1.00 42.12 569 GLU A O 1
ATOM 4476 N N . GLY A 1 570 ? -24.886 4.422 48.426 1.00 46.78 570 GLY A N 1
ATOM 4477 C CA . GLY A 1 570 ? -24.518 5.515 47.525 1.00 46.78 570 GLY A CA 1
ATOM 4478 C C . GLY A 1 570 ? -23.088 6.030 47.713 1.00 46.78 570 GLY A C 1
ATOM 4479 O O . GLY A 1 570 ? -22.875 7.016 48.414 1.00 46.78 570 GLY A O 1
ATOM 4480 N N . LEU A 1 571 ? -22.113 5.415 47.034 1.00 51.12 571 LEU A N 1
ATOM 4481 C CA . LEU A 1 571 ? -20.768 5.970 46.901 1.00 51.12 571 LEU A CA 1
ATOM 4482 C C . LEU A 1 571 ? -20.746 7.082 45.833 1.00 51.12 571 LEU A C 1
ATOM 4484 O O . LEU A 1 571 ? -20.976 6.807 44.649 1.00 51.12 571 LEU A O 1
ATOM 4488 N N . PRO A 1 572 ? -20.415 8.334 46.197 1.00 54.41 572 PRO A N 1
ATOM 4489 C CA . PRO A 1 572 ? -20.184 9.389 45.221 1.00 54.41 572 PRO A CA 1
ATOM 4490 C C . PRO A 1 572 ? -18.881 9.111 44.453 1.00 54.41 572 PRO A C 1
ATOM 4492 O O . PRO A 1 572 ? -17.823 8.961 45.056 1.00 54.41 572 PRO A O 1
ATOM 4495 N N . GLY A 1 573 ? -18.951 9.047 43.117 1.00 62.19 573 GLY A N 1
ATOM 4496 C CA . GLY A 1 573 ? -17.758 8.941 42.255 1.00 62.19 573 GLY A CA 1
ATOM 4497 C C . GLY A 1 573 ? -17.765 7.842 41.186 1.00 62.19 573 GLY A C 1
ATOM 4498 O O . GLY A 1 573 ? -16.853 7.829 40.367 1.00 62.19 573 GLY A O 1
ATOM 4499 N N . GLY A 1 574 ? -18.785 6.977 41.145 1.00 68.38 574 GLY A N 1
ATOM 4500 C CA . GLY A 1 574 ? -18.864 5.868 40.182 1.00 68.38 574 GLY A CA 1
ATOM 4501 C C . GLY A 1 574 ? -18.973 6.278 38.697 1.00 68.38 574 GLY A C 1
ATOM 4502 O O . GLY A 1 574 ? -19.203 7.459 38.397 1.00 68.38 574 GLY A O 1
ATOM 4503 N N . PRO A 1 575 ? -18.821 5.306 37.773 1.00 74.56 575 PRO A N 1
ATOM 4504 C CA . PRO A 1 575 ? -18.893 5.521 36.330 1.00 74.56 575 PRO A CA 1
ATOM 4505 C C . PRO A 1 575 ? -20.265 6.061 35.915 1.00 74.56 575 PRO A C 1
ATOM 4507 O O . PRO A 1 575 ? -21.298 5.646 36.447 1.00 74.56 575 PRO A O 1
ATOM 4510 N N . GLY A 1 576 ? -20.278 6.987 34.958 1.00 77.75 576 GLY A N 1
ATOM 4511 C CA . GLY A 1 576 ? -21.495 7.540 34.379 1.00 77.75 576 GLY A CA 1
ATOM 4512 C C . GLY A 1 576 ? -22.044 6.687 33.234 1.00 77.75 576 GLY A C 1
ATOM 4513 O O . GLY A 1 576 ? -21.451 5.701 32.796 1.00 77.75 576 GLY A O 1
ATOM 4514 N N . ILE A 1 577 ? -23.196 7.100 32.695 1.00 85.31 577 ILE A N 1
ATOM 4515 C CA . ILE A 1 577 ? -23.794 6.472 31.503 1.00 85.31 577 ILE A CA 1
ATOM 4516 C C . ILE A 1 577 ? -22.866 6.557 30.278 1.00 85.31 577 ILE A C 1
ATOM 4518 O O . ILE A 1 577 ? -22.888 5.682 29.414 1.00 85.31 577 ILE A O 1
ATOM 4522 N N . SER A 1 578 ? -22.011 7.580 30.228 1.00 87.56 578 SER A N 1
ATOM 4523 C CA . SER A 1 578 ? -21.048 7.838 29.158 1.00 87.56 578 SER A CA 1
ATOM 4524 C C . SER A 1 578 ? -20.036 6.696 28.993 1.00 87.56 578 SER A C 1
ATOM 4526 O O . SER A 1 578 ? -19.754 6.281 27.869 1.00 87.56 578 SER A O 1
ATOM 4528 N N . GLU A 1 579 ? -19.522 6.130 30.088 1.00 90.81 579 GLU A N 1
ATOM 4529 C CA . GLU A 1 579 ? -18.595 4.994 30.057 1.00 90.81 579 GLU A CA 1
ATOM 4530 C C . GLU A 1 579 ? -19.263 3.719 29.525 1.00 90.81 579 GLU A C 1
ATOM 4532 O O . GLU A 1 579 ? -18.658 2.989 28.733 1.00 90.81 579 GLU A O 1
ATOM 4537 N N . PHE A 1 580 ? -20.528 3.480 29.893 1.00 91.31 580 PHE A N 1
ATOM 4538 C CA . PHE A 1 580 ? -21.320 2.379 29.338 1.00 91.31 580 PHE A CA 1
ATOM 4539 C C . PHE A 1 580 ? -21.571 2.563 27.841 1.00 91.31 580 PHE A C 1
ATOM 4541 O O . PHE A 1 580 ? -21.400 1.610 27.082 1.00 91.31 580 PHE A O 1
ATOM 4548 N N . ILE A 1 581 ? -21.920 3.778 27.400 1.00 90.44 581 ILE A N 1
ATOM 4549 C CA . ILE A 1 581 ? -22.101 4.100 25.976 1.00 90.44 581 ILE A CA 1
ATOM 4550 C C . ILE A 1 581 ? -20.793 3.876 25.210 1.00 90.44 581 ILE A C 1
ATOM 4552 O O . ILE A 1 581 ? -20.810 3.250 24.153 1.00 90.44 581 ILE A O 1
ATOM 4556 N N . SER A 1 582 ? -19.658 4.322 25.752 1.00 90.88 582 SER A N 1
ATOM 4557 C CA . SER A 1 582 ? -18.336 4.134 25.143 1.00 90.88 582 SER A CA 1
ATOM 4558 C C . SER A 1 582 ? -17.983 2.650 24.973 1.00 90.88 582 SER A C 1
ATOM 4560 O O . SER A 1 582 ? -17.650 2.206 23.871 1.00 90.88 582 SER A O 1
ATOM 4562 N N . CYS A 1 583 ? -18.140 1.842 26.028 1.00 93.88 583 CYS A N 1
ATOM 4563 C CA . CYS A 1 583 ? -17.896 0.399 25.948 1.00 93.88 583 CYS A CA 1
ATOM 4564 C C . CYS A 1 583 ? -18.892 -0.296 25.010 1.00 93.88 583 CYS A C 1
ATOM 4566 O O . CYS A 1 583 ? -18.505 -1.170 24.236 1.00 93.88 583 CYS A O 1
ATOM 4568 N N . GLY A 1 584 ? -20.165 0.109 25.041 1.00 95.06 584 GLY A N 1
ATOM 4569 C CA . GLY A 1 584 ? -21.199 -0.392 24.139 1.00 95.06 584 GLY A CA 1
ATOM 4570 C C . GLY A 1 584 ? -20.868 -0.098 22.677 1.00 95.06 584 GLY A C 1
ATOM 4571 O O . GLY A 1 584 ? -20.994 -0.974 21.825 1.00 95.06 584 GLY A O 1
ATOM 4572 N N . TRP A 1 585 ? -20.349 1.095 22.385 1.00 93.94 585 TRP A N 1
ATOM 4573 C CA . TRP A 1 585 ? -19.895 1.473 21.050 1.00 93.94 585 TRP A CA 1
ATOM 4574 C C . TRP A 1 585 ? -18.730 0.605 20.559 1.00 93.94 585 TRP A C 1
ATOM 4576 O O . TRP A 1 585 ? -18.743 0.149 19.413 1.00 93.94 585 TRP A O 1
ATOM 4586 N N . LEU A 1 586 ? -17.750 0.309 21.423 1.00 94.81 586 LEU A N 1
ATOM 4587 C CA . LEU A 1 586 ? -16.666 -0.628 21.104 1.00 94.81 586 LEU A CA 1
ATOM 4588 C C . LEU A 1 586 ? -17.193 -2.041 20.845 1.00 94.81 586 LEU A C 1
ATOM 4590 O O . LEU A 1 586 ? -16.797 -2.667 19.864 1.00 94.81 586 LEU A O 1
ATOM 4594 N N . VAL A 1 587 ? -18.126 -2.524 21.668 1.00 96.00 587 VAL A N 1
ATOM 4595 C CA . VAL A 1 587 ? -18.792 -3.820 21.466 1.00 96.00 587 VAL A CA 1
ATOM 4596 C C . VAL A 1 587 ? -19.486 -3.875 20.104 1.00 96.00 587 VAL A C 1
ATOM 4598 O O . VAL A 1 587 ? -19.323 -4.859 19.385 1.00 96.00 587 VAL A O 1
ATOM 4601 N N . LEU A 1 588 ? -20.192 -2.812 19.705 1.00 95.31 588 LEU A N 1
ATOM 4602 C CA . LEU A 1 588 ? -20.826 -2.719 18.386 1.00 95.31 588 LEU A CA 1
ATOM 4603 C C . LEU A 1 588 ? -19.799 -2.760 17.245 1.00 95.31 588 LEU A C 1
ATOM 4605 O O . LEU A 1 588 ? -20.001 -3.488 16.272 1.00 95.31 588 LEU A O 1
ATOM 4609 N N . CYS A 1 589 ? -18.681 -2.039 17.376 1.00 95.06 589 CYS A N 1
ATOM 4610 C CA . CYS A 1 589 ? -17.594 -2.074 16.393 1.00 95.06 589 CYS A CA 1
ATOM 4611 C C . CYS A 1 589 ? -16.951 -3.471 16.304 1.00 95.06 589 CYS A C 1
ATOM 4613 O O . CYS A 1 589 ? -16.635 -3.947 15.215 1.00 95.06 589 CYS A O 1
ATOM 4615 N N . PHE A 1 590 ? -16.793 -4.160 17.436 1.00 95.75 590 PHE A N 1
ATOM 4616 C CA . PHE A 1 590 ? -16.141 -5.468 17.523 1.00 95.75 590 PHE A CA 1
ATOM 4617 C C . PHE A 1 590 ? -17.098 -6.661 17.411 1.00 95.75 590 PHE A C 1
ATOM 4619 O O . PHE A 1 590 ? -16.690 -7.804 17.628 1.00 95.75 590 PHE A O 1
ATOM 4626 N N . MET A 1 591 ? -18.350 -6.442 17.000 1.00 94.00 591 MET A N 1
ATOM 4627 C CA . MET A 1 591 ? -19.328 -7.518 16.817 1.00 94.00 591 MET A CA 1
ATOM 4628 C C . MET A 1 591 ? -18.854 -8.695 15.945 1.00 94.00 591 MET A C 1
ATOM 4630 O O . MET A 1 591 ? -19.171 -9.835 16.298 1.00 94.00 591 MET A O 1
ATOM 4634 N N . PRO A 1 592 ? -18.085 -8.501 14.851 1.00 92.88 592 PRO A N 1
ATOM 4635 C CA . PRO A 1 592 ? -17.526 -9.625 14.099 1.00 92.88 592 PRO A CA 1
ATOM 4636 C C . PRO A 1 592 ? -16.644 -10.547 14.956 1.00 92.88 592 PRO A C 1
ATOM 4638 O O . PRO A 1 592 ? -16.736 -11.766 14.829 1.00 92.88 592 PRO A O 1
ATOM 4641 N N . LEU A 1 593 ? -15.856 -9.985 15.881 1.00 94.31 593 LEU A N 1
ATOM 4642 C CA . LEU A 1 593 ? -14.994 -10.743 16.791 1.00 94.31 593 LEU A CA 1
ATOM 4643 C C . LEU A 1 593 ? -15.823 -11.501 17.829 1.00 94.31 593 LEU A C 1
ATOM 4645 O O . LEU A 1 593 ? -15.551 -12.665 18.099 1.00 94.31 593 LEU A O 1
ATOM 4649 N N . LEU A 1 594 ? -16.871 -10.875 18.373 1.00 94.06 594 LEU A N 1
ATOM 4650 C CA . LEU A 1 594 ? -17.762 -11.525 19.339 1.00 94.06 594 LEU A CA 1
ATOM 4651 C C . LEU A 1 594 ? -18.506 -12.715 18.723 1.00 94.06 594 LEU A C 1
ATOM 4653 O O . LEU A 1 594 ? -18.592 -13.774 19.342 1.00 94.06 594 LEU A O 1
ATOM 4657 N N . ARG A 1 595 ? -18.969 -12.584 17.474 1.00 93.50 595 ARG A N 1
ATOM 4658 C CA . ARG A 1 595 ? -19.508 -13.720 16.709 1.00 93.50 595 ARG A CA 1
ATOM 4659 C C . ARG A 1 595 ? -18.442 -14.792 16.475 1.00 93.50 595 ARG A C 1
ATOM 4661 O O . ARG A 1 595 ? -18.744 -15.975 16.586 1.00 93.50 595 ARG A O 1
ATOM 4668 N N . GLY A 1 596 ? -17.199 -14.389 16.222 1.00 93.19 596 GLY A N 1
ATOM 4669 C CA . GLY A 1 596 ? -16.060 -15.298 16.103 1.00 93.19 596 GLY A CA 1
ATOM 4670 C C . GLY A 1 596 ? -15.718 -16.055 17.391 1.00 93.19 596 GLY A C 1
ATOM 4671 O O . GLY A 1 596 ? -15.255 -17.192 17.330 1.00 93.19 596 GLY A O 1
ATOM 4672 N N . LEU A 1 597 ? -15.981 -15.489 18.575 1.00 93.88 597 LEU A N 1
ATOM 4673 C CA . LEU A 1 597 ? -15.741 -16.183 19.847 1.00 93.88 597 LEU A CA 1
ATOM 4674 C C . LEU A 1 597 ? -16.620 -17.430 20.008 1.00 93.88 597 LEU A C 1
ATOM 4676 O O . LEU A 1 597 ? -16.148 -18.436 20.540 1.00 93.88 597 LEU A O 1
ATOM 4680 N N . VAL A 1 598 ? -17.860 -17.370 19.517 1.00 92.44 598 VAL A N 1
ATOM 4681 C CA . VAL A 1 598 ? -18.840 -18.470 19.563 1.00 92.44 598 VAL A CA 1
ATOM 4682 C C . VAL A 1 598 ? -18.913 -19.279 18.262 1.00 92.44 598 VAL A C 1
ATOM 4684 O O . VAL A 1 598 ? -19.542 -20.331 18.233 1.00 92.44 598 VAL A O 1
ATOM 4687 N N . GLY A 1 599 ? -18.282 -18.799 17.188 1.00 89.12 599 GLY A N 1
ATOM 4688 C CA . GLY A 1 599 ? -18.263 -19.456 15.883 1.00 89.12 599 GLY A CA 1
ATOM 4689 C C . GLY A 1 599 ? -17.374 -20.703 15.828 1.00 89.12 599 GLY A C 1
ATOM 4690 O O . GLY A 1 599 ? -16.458 -20.878 16.637 1.00 89.12 599 GLY A O 1
ATOM 4691 N N . SER A 1 600 ? -17.629 -21.544 14.826 1.00 86.62 600 SER A N 1
ATOM 4692 C CA . SER A 1 600 ? -16.859 -22.746 14.486 1.00 86.62 600 SER A CA 1
ATOM 4693 C C . SER A 1 600 ? -16.221 -22.634 13.091 1.00 86.62 600 SER A C 1
ATOM 4695 O O . SER A 1 600 ? -16.576 -21.763 12.289 1.00 86.62 600 SER A O 1
ATOM 4697 N N . GLY A 1 601 ? -15.247 -23.506 12.806 1.00 87.94 601 GLY A N 1
ATOM 4698 C CA . GLY A 1 601 ? -14.529 -23.534 11.527 1.00 87.94 601 GLY A CA 1
ATOM 4699 C C . GLY A 1 601 ? -13.822 -22.211 11.209 1.00 87.94 601 GLY A C 1
ATOM 4700 O O . GLY A 1 601 ? -13.367 -21.510 12.110 1.00 87.94 601 GLY A O 1
ATOM 4701 N N . ARG A 1 602 ? -13.785 -21.834 9.924 1.00 85.12 602 ARG A N 1
ATOM 4702 C CA . ARG A 1 602 ? -13.174 -20.579 9.429 1.00 85.12 602 ARG A CA 1
ATOM 4703 C C . ARG A 1 602 ? -13.820 -19.291 9.958 1.00 85.12 602 ARG A C 1
ATOM 4705 O O . ARG A 1 602 ? -13.253 -18.212 9.807 1.00 85.12 602 ARG A O 1
ATOM 4712 N N . TYR A 1 603 ? -15.015 -19.388 10.544 1.00 90.75 603 TYR A N 1
ATOM 4713 C CA . TYR A 1 603 ? -15.741 -18.261 11.138 1.00 90.75 603 TYR A CA 1
ATOM 4714 C C . TYR A 1 603 ? -15.551 -18.168 12.655 1.00 90.75 603 TYR A C 1
ATOM 4716 O O . TYR A 1 603 ? -16.041 -17.220 13.268 1.00 90.75 603 TYR A O 1
ATOM 4724 N N . GLY A 1 604 ? -14.873 -19.142 13.265 1.00 91.94 604 GLY A N 1
ATOM 4725 C CA . GLY A 1 604 ? -14.521 -19.150 14.677 1.00 91.94 604 GLY A CA 1
ATOM 4726 C C . GLY A 1 604 ? -13.091 -18.673 14.901 1.00 91.94 604 GLY A C 1
ATOM 4727 O O . GLY A 1 604 ? -12.176 -19.078 14.192 1.00 91.94 604 GLY A O 1
ATOM 4728 N N . ILE A 1 605 ? -12.876 -17.849 15.925 1.00 93.69 605 ILE A N 1
ATOM 4729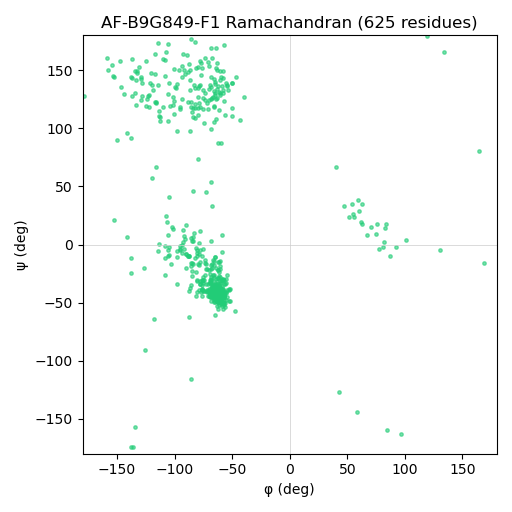 C CA . ILE A 1 605 ? -11.524 -17.474 16.353 1.00 93.69 605 ILE A CA 1
ATOM 4730 C C . ILE A 1 605 ? -10.816 -18.739 16.877 1.00 93.69 605 ILE A C 1
ATOM 4732 O O . ILE A 1 605 ? -11.379 -19.418 17.749 1.00 93.69 605 ILE A O 1
ATOM 4736 N N . PRO A 1 606 ? -9.592 -19.058 16.410 1.00 94.31 606 PRO A N 1
ATOM 4737 C CA . PRO A 1 606 ? -8.867 -20.236 16.874 1.00 94.31 606 PRO A CA 1
ATOM 4738 C C . PRO A 1 606 ? -8.636 -20.245 18.386 1.00 94.31 606 PRO A C 1
ATOM 4740 O O . PRO A 1 606 ? -8.457 -19.203 19.025 1.00 94.31 606 PRO A O 1
ATOM 4743 N N . TRP A 1 607 ? -8.595 -21.445 18.970 1.00 92.94 607 TRP A N 1
ATOM 4744 C CA . TRP A 1 607 ? -8.421 -21.626 20.415 1.00 92.94 607 TRP A CA 1
ATOM 4745 C C . TRP A 1 607 ? -7.135 -20.976 20.944 1.00 92.94 607 TRP A C 1
ATOM 4747 O O . TRP A 1 607 ? -7.143 -20.329 21.990 1.00 92.94 607 TRP A O 1
ATOM 4757 N N . SER A 1 608 ? -6.043 -21.076 20.184 1.00 93.31 608 SER A N 1
ATOM 4758 C CA . SER A 1 608 ? -4.755 -20.460 20.517 1.00 93.31 608 SER A CA 1
ATOM 4759 C C . SER A 1 608 ? -4.859 -18.936 20.683 1.00 93.31 608 SER A C 1
ATOM 4761 O O . SER A 1 608 ? -4.287 -18.373 21.619 1.00 93.31 608 SER A O 1
ATOM 4763 N N . ILE A 1 609 ? -5.631 -18.268 19.822 1.00 95.31 609 ILE A N 1
ATOM 4764 C CA . ILE A 1 609 ? -5.879 -16.824 19.874 1.00 95.31 609 ILE A CA 1
ATOM 4765 C C . ILE A 1 609 ? -6.767 -16.471 21.067 1.00 95.31 609 ILE A C 1
ATOM 4767 O O . ILE A 1 609 ? -6.434 -15.544 21.807 1.00 95.31 609 ILE A O 1
ATOM 4771 N N . LYS A 1 610 ? -7.839 -17.241 21.308 1.00 95.62 610 LYS A N 1
ATOM 4772 C CA . LYS A 1 610 ? -8.720 -17.064 22.476 1.00 95.62 610 LYS A CA 1
ATOM 4773 C C . LYS A 1 610 ? -7.926 -17.114 23.780 1.00 95.62 610 LYS A C 1
ATOM 4775 O O . LYS A 1 610 ? -8.047 -16.210 24.596 1.00 95.62 610 LYS A O 1
ATOM 4780 N N . MET A 1 611 ? -7.054 -18.109 23.949 1.00 95.88 611 MET A N 1
ATOM 4781 C CA . MET A 1 611 ? -6.241 -18.254 25.163 1.00 95.88 611 MET A CA 1
ATOM 4782 C C . MET A 1 611 ? -5.268 -17.088 25.372 1.00 95.88 611 MET A C 1
ATOM 4784 O O . MET A 1 611 ? -5.164 -16.566 26.483 1.00 95.88 611 MET A O 1
ATOM 4788 N N . LYS A 1 612 ? -4.590 -16.631 24.311 1.00 96.12 612 LYS A N 1
ATOM 4789 C CA . LYS A 1 612 ? -3.697 -15.461 24.378 1.00 96.12 612 LYS A CA 1
ATOM 4790 C C . LYS A 1 612 ? -4.470 -14.181 24.710 1.00 96.12 612 LYS A C 1
ATOM 4792 O O . LYS A 1 612 ? -4.018 -13.395 25.539 1.00 96.12 612 LYS A O 1
ATOM 4797 N N . ALA A 1 613 ? -5.647 -13.994 24.114 1.00 97.06 613 ALA A N 1
ATOM 4798 C CA . ALA A 1 613 ? -6.525 -12.872 24.422 1.00 97.06 613 ALA A CA 1
ATOM 4799 C C . ALA A 1 613 ? -7.016 -12.917 25.882 1.00 97.06 613 ALA A C 1
ATOM 4801 O O . ALA A 1 613 ? -6.906 -11.915 26.585 1.00 97.06 613 ALA A O 1
ATOM 4802 N N . CYS A 1 614 ? -7.460 -14.081 26.373 1.00 96.75 614 CYS A N 1
ATOM 4803 C CA . CYS A 1 614 ? -7.838 -14.293 27.775 1.00 96.75 614 CYS A CA 1
ATOM 4804 C C . CYS A 1 614 ? -6.710 -13.926 28.742 1.00 96.75 614 CYS A C 1
ATOM 4806 O O . CYS A 1 614 ? -6.969 -13.299 29.766 1.00 96.75 614 CYS A O 1
ATOM 4808 N N . LEU A 1 615 ? -5.464 -14.291 28.423 1.00 96.75 615 LEU A N 1
ATOM 4809 C CA . LEU A 1 615 ? -4.306 -13.942 29.243 1.00 96.75 615 LEU A CA 1
ATOM 4810 C C . LEU A 1 615 ? -4.125 -12.420 29.341 1.00 96.75 615 LEU A C 1
ATOM 4812 O O . LEU A 1 615 ? -3.951 -11.904 30.443 1.00 96.75 615 LEU A O 1
ATOM 4816 N N . LEU A 1 616 ? -4.221 -11.693 28.221 1.00 95.56 616 LEU A N 1
ATOM 4817 C CA . LEU A 1 616 ? -4.146 -10.225 28.223 1.00 95.56 616 LEU A CA 1
ATOM 4818 C C . LEU A 1 616 ? -5.272 -9.595 29.052 1.00 95.56 616 LEU A C 1
ATOM 4820 O O . LEU A 1 616 ? -5.021 -8.686 29.842 1.00 95.56 616 LEU A O 1
ATOM 4824 N N . VAL A 1 617 ? -6.497 -10.110 28.920 1.00 96.94 617 VAL A N 1
ATOM 4825 C CA . VAL A 1 617 ? -7.647 -9.667 29.722 1.00 96.94 617 VAL A CA 1
ATOM 4826 C C . VAL A 1 617 ? -7.403 -9.927 31.210 1.00 96.94 617 VAL A C 1
ATOM 4828 O O . VAL A 1 617 ? -7.616 -9.036 32.027 1.00 96.94 617 VAL A O 1
ATOM 4831 N N . ALA A 1 618 ? -6.916 -11.114 31.580 1.00 95.31 618 ALA A N 1
ATOM 4832 C CA . ALA A 1 618 ? -6.625 -11.463 32.968 1.00 95.31 618 ALA A CA 1
ATOM 4833 C C . ALA A 1 618 ? -5.550 -10.549 33.574 1.00 95.31 618 ALA A C 1
ATOM 4835 O O . ALA A 1 618 ? -5.732 -10.048 34.683 1.00 95.31 618 ALA A O 1
ATOM 4836 N N . ILE A 1 619 ? -4.469 -10.274 32.835 1.00 93.69 619 ILE A N 1
ATOM 4837 C CA . ILE A 1 619 ? -3.420 -9.329 33.248 1.00 93.69 619 ILE A CA 1
ATOM 4838 C C . ILE A 1 619 ? -4.016 -7.937 33.489 1.00 93.69 619 ILE A C 1
ATOM 4840 O O . ILE A 1 619 ? -3.744 -7.319 34.518 1.00 93.69 619 ILE A O 1
ATOM 4844 N N . PHE A 1 620 ? -4.870 -7.460 32.582 1.00 93.81 620 PHE A N 1
ATOM 4845 C CA . PHE A 1 620 ? -5.519 -6.160 32.727 1.00 93.81 620 PHE A CA 1
ATOM 4846 C C . PHE A 1 620 ? -6.450 -6.102 33.948 1.00 93.81 620 PHE A C 1
ATOM 4848 O O . PHE A 1 620 ? -6.421 -5.136 34.710 1.00 93.81 620 PHE A O 1
ATOM 4855 N N . LEU A 1 621 ? -7.237 -7.154 34.193 1.00 92.31 621 LEU A N 1
ATOM 4856 C CA . LEU A 1 621 ? -8.106 -7.243 35.371 1.00 92.31 621 LEU A CA 1
ATOM 4857 C C . LEU A 1 621 ? -7.304 -7.262 36.679 1.00 92.31 621 LEU A C 1
ATOM 4859 O O . LEU A 1 621 ? -7.720 -6.646 37.660 1.00 92.31 621 LEU A O 1
ATOM 4863 N N . LEU A 1 622 ? -6.150 -7.937 36.700 1.00 89.94 622 LEU A N 1
ATOM 4864 C CA . LEU A 1 622 ? -5.235 -7.918 37.844 1.00 89.94 622 LEU A CA 1
ATOM 4865 C C . LEU A 1 622 ? -4.681 -6.514 38.096 1.00 89.94 622 LEU A C 1
ATOM 4867 O O . LEU A 1 622 ? -4.604 -6.096 39.249 1.00 89.94 622 LEU A O 1
ATOM 4871 N N . PHE A 1 623 ? -4.343 -5.777 37.037 1.00 87.31 623 PHE A N 1
ATOM 4872 C CA . PHE A 1 623 ? -3.908 -4.387 37.146 1.00 87.31 623 PHE A CA 1
ATOM 4873 C C . PHE A 1 623 ? -5.015 -3.488 37.716 1.00 87.31 623 PHE A C 1
ATOM 4875 O O . PHE A 1 623 ? -4.757 -2.697 38.618 1.00 87.31 623 PHE A O 1
ATOM 4882 N N . CYS A 1 624 ? -6.264 -3.669 37.273 1.00 85.06 624 CYS A N 1
ATOM 4883 C CA . CYS A 1 624 ? -7.410 -2.896 37.764 1.00 85.06 624 CYS A CA 1
ATOM 4884 C C . CYS A 1 624 ? -7.751 -3.152 39.238 1.00 85.06 624 CYS A C 1
ATOM 4886 O O . CYS A 1 624 ? -8.321 -2.275 39.869 1.00 85.06 624 CYS A O 1
ATOM 4888 N N . LYS A 1 625 ? -7.445 -4.340 39.779 1.00 76.62 625 LYS A N 1
ATOM 4889 C CA . LYS A 1 625 ? -7.690 -4.685 41.193 1.00 76.62 625 LYS A CA 1
ATOM 4890 C C . LYS A 1 625 ? -6.641 -4.135 42.161 1.00 76.62 625 LYS A C 1
ATOM 4892 O O . LYS A 1 625 ? -6.848 -4.207 43.368 1.00 76.62 625 LYS A O 1
ATOM 4897 N N . ARG A 1 626 ? -5.475 -3.730 41.651 1.00 59.84 626 ARG A N 1
ATOM 4898 C CA . ARG A 1 626 ? -4.312 -3.355 42.470 1.00 59.84 626 ARG A CA 1
ATOM 4899 C C . ARG A 1 626 ? -4.284 -1.867 42.841 1.00 59.84 626 ARG A C 1
ATOM 4901 O O . ARG A 1 626 ? -3.453 -1.490 43.662 1.00 59.84 626 ARG A O 1
ATOM 4908 N N . ASN A 1 627 ? -5.188 -1.087 42.254 1.00 49.12 627 ASN A N 1
ATOM 4909 C CA . ASN A 1 627 ? -5.522 0.298 42.585 1.00 49.12 627 ASN A CA 1
ATOM 4910 C C . ASN A 1 627 ? -6.936 0.333 43.162 1.00 49.12 627 ASN A C 1
ATOM 4912 O O . ASN A 1 627 ? -7.208 1.272 43.938 1.00 49.12 627 ASN A O 1
#

Nearest PDB structures (foldseek):
  8g2j-assembly1_D  TM=8.576E-01  e=2.157E-27  Populus tremula x P. tremuloides/Amanita muscaria mixed EST library
  7d5k-assembly1_A  TM=8.220E-01  e=1.291E-27  Gossypium hirsutum
  6wlb-assembly1_B  TM=7.950E-01  e=1.556E-27  Populus tremula x Populus tremuloides
  8g27-assembly1_D  TM=8.209E-01  e=2.396E-25  Populus tremula x Populus tremuloides
  8dqk-assembly1_A  TM=7.389E-01  e=1.495E-22  Hordeum vulgare